Protein AF-A0A936LMQ8-F1 (afdb_monomer_lite)

Sequence (408 aa):
MDAVDGLPMVSTQAKLGRADNALFAYYTPGITTTGMDWCHSHDRDQLERKVKQHLARSKEREIAAPSANSPETLGEQVSPEFDMDRVHELLYRPFSKKYYYHDLALHEVLDRSAEFFGVDGKAMNTCILLVDGGAGRPLTVCASDMLVQQRFAGPGTTVRMVARHRIGADGRRSENITDHGLERFREHYGQRPLSSLADGVDPRVPSSIAAVRAARAQGLKRPEARPPVLAEITHPAVFHYVYAVLHDPLHPPRHTTGSFIAPHIPLRPDFEAWSDRGRKLVELHTGFEMVEPWPLEVRTEHAGLARGTGIKATVLVDKERGSVQLDRYTTVEGVPGEAWSYHLGDRSALEWVLEHWKERLNGRPYTAADGAPRYMEQLDRTIQRIKRVCRVSMETHRIRKELAMLAR

Secondary structure (DSSP, 8-state):
-----SEES--HHHHTTS---SSBS--EE-B--TT-TTSEESSHHHHHHHHHHHHHHHHHHHHHS--SS-GGGGS-PPPSS--GGGEEEEEEETTEEEEEE--GGG-SS---THHHH-TTS-----EEEEEE--TTPPPEEEEESSEEBTTTTSTT-EEEEEESEEE-TTS-EEESB-HHHHHHHHHHHTT--TT---S---TTS-SSHHHHHHHHHTT-PPPP----------HHHHHHHHHHHTT-TTSPPPP-SSSPPPPEE---S-HHHHHHHHHHHHHHHHTTTTSPPP--EEEE-HHHHHH-TT-----EEETTTTEEE-SSSEEEE---GGGGG-EETTEEHHHHHHHHHHHHHTT----TTTHHHHHHHHHHHHHHHHHHHHHHHHHHHHHHHHHHHHT-

Structure (mmCIF, N/CA/C/O backbone):
data_AF-A0A936LMQ8-F1
#
_entry.id   AF-A0A936LMQ8-F1
#
loop_
_atom_site.group_PDB
_atom_site.id
_atom_site.type_symbol
_atom_site.label_atom_id
_atom_site.label_alt_id
_atom_site.label_comp_id
_atom_site.label_asym_id
_atom_site.label_entity_id
_atom_site.label_seq_id
_atom_site.pdbx_PDB_ins_code
_atom_site.Cartn_x
_atom_site.Cartn_y
_atom_site.Cartn_z
_atom_site.occupancy
_atom_site.B_iso_or_equiv
_atom_site.auth_seq_id
_atom_site.auth_comp_id
_atom_site.auth_asym_id
_atom_site.auth_atom_id
_atom_site.pdbx_PDB_model_num
ATOM 1 N N . MET A 1 1 ? -11.061 23.557 23.731 1.00 31.94 1 MET A N 1
ATOM 2 C CA . MET A 1 1 ? -10.082 22.464 23.565 1.00 31.94 1 MET A CA 1
ATOM 3 C C . MET A 1 1 ? -10.933 21.237 23.319 1.00 31.94 1 MET A C 1
ATOM 5 O O . MET A 1 1 ? -11.347 20.590 24.270 1.00 31.94 1 MET A O 1
ATOM 9 N N . ASP A 1 2 ? -11.373 21.066 22.075 1.00 31.42 2 ASP A N 1
ATOM 10 C CA . ASP A 1 2 ? -12.401 20.077 21.745 1.00 31.42 2 ASP A CA 1
ATOM 11 C C . ASP A 1 2 ? -11.823 18.686 21.986 1.00 31.42 2 ASP A C 1
ATOM 13 O O . ASP A 1 2 ? -10.744 18.369 21.478 1.00 31.42 2 ASP A O 1
ATOM 17 N N . ALA A 1 3 ? -12.491 17.891 22.823 1.00 38.97 3 ALA A N 1
ATOM 18 C CA . ALA A 1 3 ? -12.097 16.516 23.078 1.00 38.97 3 ALA A CA 1
ATOM 19 C C . ALA A 1 3 ? -12.039 15.788 21.730 1.00 38.97 3 ALA A C 1
ATOM 21 O O . ALA A 1 3 ? -13.029 15.742 21.000 1.00 38.97 3 ALA A O 1
ATOM 22 N N . VAL A 1 4 ? -10.859 15.289 21.362 1.00 55.97 4 VAL A N 1
ATOM 23 C CA . VAL A 1 4 ? -10.699 14.506 20.137 1.00 55.97 4 VAL A CA 1
ATOM 24 C C . VAL A 1 4 ? -11.503 13.222 20.333 1.00 55.97 4 VAL A C 1
ATOM 26 O O . VAL A 1 4 ? -11.149 12.400 21.171 1.00 55.97 4 VAL A O 1
ATOM 29 N N . ASP A 1 5 ? -12.615 13.093 19.613 1.00 71.38 5 ASP A N 1
ATOM 30 C CA . ASP A 1 5 ? -13.491 11.926 19.692 1.00 71.38 5 ASP A CA 1
ATOM 31 C C . ASP A 1 5 ? -12.789 10.684 19.101 1.00 71.38 5 ASP A C 1
ATOM 33 O O . ASP A 1 5 ? -12.214 10.741 18.007 1.00 71.38 5 ASP A O 1
ATOM 37 N N . GLY A 1 6 ? -12.815 9.564 19.829 1.00 83.00 6 GLY A N 1
ATOM 38 C CA . GLY A 1 6 ? -12.235 8.278 19.419 1.00 83.00 6 GLY A CA 1
ATOM 39 C C . GLY A 1 6 ? -10.925 7.854 20.105 1.00 83.00 6 GLY A C 1
ATOM 40 O O . GLY A 1 6 ? -10.285 8.601 20.841 1.00 83.00 6 GLY A O 1
ATOM 41 N N . LEU A 1 7 ? -10.522 6.603 19.859 1.00 90.25 7 LEU A N 1
ATOM 42 C CA . LEU A 1 7 ? -9.328 5.978 20.447 1.00 90.25 7 LEU A CA 1
ATOM 43 C C . LEU A 1 7 ? -8.075 6.307 19.619 1.00 90.25 7 LEU A C 1
ATOM 45 O O . LEU A 1 7 ? -8.125 6.176 18.393 1.00 90.25 7 LEU A O 1
ATOM 49 N N . PRO A 1 8 ? -6.934 6.689 20.219 1.00 91.44 8 PRO A N 1
ATOM 50 C CA . PRO A 1 8 ? -5.723 6.948 19.449 1.00 91.44 8 PRO A CA 1
ATOM 51 C C . PRO A 1 8 ? -5.251 5.659 18.763 1.00 91.44 8 PRO A C 1
ATOM 53 O O . PRO A 1 8 ? -5.043 4.636 19.414 1.00 91.44 8 PRO A O 1
ATOM 56 N N . MET A 1 9 ? -5.070 5.693 17.438 1.00 93.25 9 MET A N 1
ATOM 57 C CA . MET A 1 9 ? -4.674 4.503 16.677 1.00 93.25 9 MET A CA 1
ATOM 58 C C . MET A 1 9 ? -3.289 4.005 17.106 1.00 93.25 9 MET A C 1
ATOM 60 O O . MET A 1 9 ? -3.103 2.828 17.391 1.00 93.25 9 MET A O 1
ATOM 64 N N . VAL A 1 10 ? -2.317 4.913 17.164 1.00 91.81 10 VAL A N 1
ATOM 65 C CA . VAL A 1 10 ? -0.937 4.661 17.597 1.00 91.81 10 VAL A CA 1
ATOM 66 C C . VAL A 1 10 ? -0.440 5.864 18.391 1.00 91.81 10 VAL A C 1
ATOM 68 O O . VAL A 1 10 ? -0.913 6.982 18.192 1.00 91.81 10 VAL A O 1
ATOM 71 N N . SER A 1 11 ? 0.549 5.674 19.261 1.00 87.81 11 SER A N 1
ATOM 72 C CA . SER A 1 11 ? 1.237 6.792 19.912 1.00 87.81 11 SER A CA 1
ATOM 73 C C . SER A 1 11 ? 2.705 6.465 20.173 1.00 87.81 11 SER A C 1
ATOM 75 O O . SER A 1 11 ? 3.077 5.305 20.351 1.00 87.81 11 SER A O 1
ATOM 77 N N . THR A 1 12 ? 3.560 7.491 20.214 1.00 86.44 12 THR A N 1
ATOM 78 C CA . THR A 1 12 ? 4.978 7.312 20.564 1.00 86.44 12 THR A CA 1
ATOM 79 C C . THR A 1 12 ? 5.137 6.760 21.981 1.00 86.44 12 THR A C 1
ATOM 81 O O . THR A 1 12 ? 6.016 5.939 22.215 1.00 86.44 12 THR A O 1
ATOM 84 N N . GLN A 1 13 ? 4.283 7.172 22.926 1.00 86.69 13 GLN A N 1
ATOM 85 C CA . GLN A 1 13 ? 4.341 6.670 24.303 1.00 86.69 13 GLN A CA 1
ATOM 86 C C . GLN A 1 13 ? 3.961 5.188 24.374 1.00 86.69 13 GLN A C 1
ATOM 88 O O . GLN A 1 13 ? 4.676 4.427 25.020 1.00 86.69 13 GLN A O 1
ATOM 93 N N . ALA A 1 14 ? 2.922 4.761 23.645 1.00 85.88 14 ALA A N 1
ATOM 94 C CA . ALA A 1 14 ? 2.545 3.351 23.562 1.00 85.88 14 ALA A CA 1
ATOM 95 C C . ALA A 1 14 ? 3.636 2.504 22.901 1.00 85.88 14 ALA A C 1
ATOM 97 O O . ALA A 1 14 ? 4.046 1.485 23.448 1.00 85.88 14 ALA A O 1
ATOM 98 N N . LYS A 1 15 ? 4.219 3.000 21.802 1.00 86.62 15 LYS A N 1
ATOM 99 C CA . LYS A 1 15 ? 5.360 2.357 21.135 1.00 86.62 15 LYS A CA 1
ATOM 100 C C . LYS A 1 15 ? 6.568 2.159 22.060 1.00 86.62 15 LYS A C 1
ATOM 102 O O . LYS A 1 15 ? 7.306 1.192 21.903 1.00 86.62 15 LYS A O 1
ATOM 107 N N . LEU A 1 16 ? 6.794 3.083 22.995 1.00 86.69 16 LEU A N 1
ATOM 108 C CA . LEU A 1 16 ? 7.880 3.016 23.978 1.00 86.69 16 LEU A CA 1
ATOM 109 C C . LEU A 1 16 ? 7.515 2.212 25.239 1.00 86.69 16 LEU A C 1
ATOM 111 O O . LEU A 1 16 ? 8.324 2.170 26.163 1.00 86.69 16 LEU A O 1
ATOM 115 N N . GLY A 1 17 ? 6.315 1.624 25.312 1.00 85.00 17 GLY A N 1
ATOM 116 C CA . GLY A 1 17 ? 5.824 0.915 26.498 1.00 85.00 17 GLY A CA 1
ATOM 117 C C . GLY A 1 17 ? 5.556 1.827 27.700 1.00 85.00 17 GLY A C 1
ATOM 118 O O . GLY A 1 17 ? 5.550 1.365 28.835 1.00 85.00 17 GLY A O 1
ATOM 119 N N . ARG A 1 18 ? 5.381 3.134 27.469 1.00 86.12 18 ARG A N 1
ATOM 120 C CA . ARG A 1 18 ? 5.156 4.158 28.508 1.00 86.12 18 ARG A CA 1
ATOM 121 C C . ARG A 1 18 ? 3.679 4.519 28.690 1.00 86.12 18 ARG A C 1
ATOM 123 O O . ARG A 1 18 ? 3.356 5.300 29.577 1.00 86.12 18 ARG A O 1
ATOM 130 N N . ALA A 1 19 ? 2.809 4.001 27.827 1.00 84.88 19 ALA A N 1
ATOM 131 C CA . ALA A 1 19 ? 1.359 4.147 27.883 1.00 84.88 19 ALA A CA 1
ATOM 132 C C . ALA A 1 19 ? 0.696 2.920 27.238 1.00 84.88 19 ALA A C 1
ATOM 134 O O . ALA A 1 19 ? 1.301 2.266 26.393 1.00 84.88 19 ALA A O 1
ATOM 135 N N . ASP A 1 20 ? -0.551 2.640 27.590 1.00 80.88 20 ASP A N 1
ATOM 136 C CA . ASP A 1 20 ? -1.352 1.514 27.086 1.00 80.88 20 ASP A CA 1
ATOM 137 C C . ASP A 1 20 ? -2.644 1.968 26.382 1.00 80.88 20 ASP A C 1
ATOM 139 O O . ASP A 1 20 ? -3.446 1.156 25.937 1.00 80.88 20 ASP A O 1
ATOM 143 N N . ASN A 1 21 ? -2.823 3.277 26.204 1.00 85.19 21 ASN A N 1
ATOM 144 C CA . ASN A 1 21 ? -4.065 3.884 25.727 1.00 85.19 21 ASN A CA 1
ATOM 145 C C . ASN A 1 21 ? -4.286 3.843 24.201 1.00 85.19 21 ASN A C 1
ATOM 147 O O . ASN A 1 21 ? -5.304 4.347 23.724 1.00 85.19 21 ASN A O 1
ATOM 151 N N . ALA A 1 22 ? -3.333 3.320 23.423 1.00 92.00 22 ALA A N 1
ATOM 152 C CA . ALA A 1 22 ? -3.418 3.258 21.963 1.00 92.00 22 ALA A CA 1
ATOM 153 C C . ALA A 1 22 ? -3.963 1.912 21.476 1.00 92.00 22 ALA A C 1
ATOM 155 O O . ALA A 1 22 ? -3.706 0.875 22.084 1.00 92.00 22 ALA A O 1
ATOM 156 N N . LEU A 1 23 ? -4.661 1.923 20.336 1.00 95.50 23 LEU A N 1
ATOM 157 C CA . LEU A 1 23 ? -5.208 0.707 19.729 1.00 95.50 23 LEU A CA 1
ATOM 158 C C . LEU A 1 23 ? -4.128 -0.283 19.309 1.00 95.50 23 LEU A C 1
ATOM 160 O O . LEU A 1 23 ? -4.319 -1.483 19.461 1.00 95.50 23 LEU A O 1
ATOM 164 N N . PHE A 1 24 ? -3.012 0.215 18.782 1.00 95.81 24 PHE A N 1
ATOM 165 C CA . PHE A 1 24 ? -1.885 -0.602 18.356 1.00 95.81 24 PHE A CA 1
ATOM 166 C C . PHE A 1 24 ? -0.654 -0.325 19.211 1.00 95.81 24 PHE A C 1
ATOM 168 O O . PHE A 1 24 ? -0.279 0.831 19.432 1.00 95.81 24 PHE A O 1
ATOM 175 N N . ALA A 1 25 ? 0.013 -1.399 19.630 1.00 93.62 25 ALA A N 1
ATOM 176 C CA . ALA A 1 25 ? 1.227 -1.343 20.434 1.00 93.62 25 ALA A CA 1
ATOM 177 C C . ALA A 1 25 ? 2.416 -0.795 19.635 1.00 93.62 25 ALA A C 1
ATOM 179 O O . ALA A 1 25 ? 3.282 -0.117 20.186 1.00 93.62 25 ALA A O 1
ATOM 180 N N . TYR A 1 26 ? 2.478 -1.093 18.333 1.00 92.44 26 TYR A N 1
ATOM 181 C CA . TYR A 1 26 ? 3.649 -0.796 17.521 1.00 92.44 26 TYR A CA 1
ATOM 182 C C . TYR A 1 26 ? 3.326 -0.312 16.107 1.00 92.44 26 TYR A C 1
ATOM 184 O O . TYR A 1 26 ? 2.340 -0.704 15.481 1.00 92.44 26 TYR A O 1
ATOM 192 N N . TYR A 1 27 ? 4.220 0.528 15.587 1.00 92.94 27 TYR A N 1
ATOM 193 C CA . TYR A 1 27 ? 4.249 0.989 14.202 1.00 92.94 27 TYR A CA 1
ATOM 194 C C . TYR A 1 27 ? 5.687 1.300 13.791 1.00 92.94 27 TYR A C 1
ATOM 196 O O . TYR A 1 27 ? 6.516 1.701 14.617 1.00 92.94 27 TYR A O 1
ATOM 204 N N . THR A 1 28 ? 5.992 1.174 12.505 1.00 90.50 28 THR A N 1
ATOM 205 C CA . THR A 1 28 ? 7.333 1.438 11.962 1.00 90.50 28 THR A CA 1
ATOM 206 C C . THR A 1 28 ? 7.240 2.162 10.622 1.00 90.50 28 THR A C 1
ATOM 208 O O . THR A 1 28 ? 6.250 1.975 9.915 1.00 90.50 28 THR A O 1
ATOM 211 N N . PRO A 1 29 ? 8.196 3.032 10.248 1.00 89.62 29 PRO A N 1
ATOM 212 C CA . PRO A 1 29 ? 8.307 3.451 8.855 1.00 89.62 29 PRO A CA 1
ATOM 213 C C . PRO A 1 29 ? 8.503 2.243 7.925 1.00 89.62 29 PRO A C 1
ATOM 215 O O . PRO A 1 29 ? 8.953 1.187 8.365 1.00 89.62 29 PRO A O 1
ATOM 218 N N . GLY A 1 30 ? 8.190 2.415 6.639 1.00 89.88 30 GLY A N 1
ATOM 219 C CA . GLY A 1 30 ? 8.614 1.458 5.613 1.00 89.88 30 GLY A CA 1
ATOM 220 C C . GLY A 1 30 ? 10.141 1.380 5.470 1.00 89.88 30 GLY A C 1
ATOM 221 O O . GLY A 1 30 ? 10.880 2.160 6.074 1.00 89.88 30 GLY A O 1
ATOM 222 N N . ILE A 1 31 ? 10.604 0.474 4.613 1.00 89.06 31 ILE A N 1
ATOM 223 C CA . ILE A 1 31 ? 12.025 0.217 4.371 1.00 89.06 31 ILE A CA 1
ATOM 224 C C . ILE A 1 31 ? 12.690 1.419 3.706 1.00 89.06 31 ILE A C 1
ATOM 226 O O . ILE A 1 31 ? 12.243 1.920 2.665 1.00 89.06 31 ILE A O 1
ATOM 230 N N . THR A 1 32 ? 13.805 1.858 4.283 1.00 86.56 32 THR A N 1
ATOM 231 C CA . THR A 1 32 ? 14.611 2.938 3.716 1.00 86.56 32 THR A CA 1
ATOM 232 C C . THR A 1 32 ? 15.538 2.374 2.650 1.00 86.56 32 THR A C 1
ATOM 234 O O . THR A 1 32 ? 16.474 1.654 2.954 1.00 86.56 32 THR A O 1
ATOM 237 N N . THR A 1 33 ? 15.311 2.753 1.394 1.00 82.38 33 THR A N 1
ATOM 238 C CA . THR A 1 33 ? 16.212 2.413 0.277 1.00 82.38 33 THR A CA 1
ATOM 239 C C . THR A 1 33 ? 16.842 3.648 -0.373 1.00 82.38 33 THR A C 1
ATOM 241 O O . THR A 1 33 ? 17.432 3.570 -1.449 1.00 82.38 33 THR A O 1
ATOM 244 N N . THR A 1 34 ? 16.664 4.830 0.225 1.00 76.06 34 THR A N 1
ATOM 245 C CA . THR A 1 34 ? 17.167 6.089 -0.347 1.00 76.06 34 THR A CA 1
ATOM 246 C C . THR A 1 34 ? 18.692 6.079 -0.323 1.00 76.06 34 THR A C 1
ATOM 248 O O . THR A 1 34 ? 19.272 5.913 0.740 1.00 76.06 34 THR A O 1
ATOM 251 N N . GLY A 1 35 ? 19.333 6.264 -1.480 1.00 79.12 35 GLY A N 1
ATOM 252 C CA . GLY A 1 35 ? 20.793 6.159 -1.602 1.00 79.12 35 GLY A CA 1
ATOM 253 C C . GLY A 1 35 ? 21.311 4.718 -1.678 1.00 79.12 35 GLY A C 1
ATOM 254 O O . GLY A 1 35 ? 22.510 4.510 -1.829 1.00 79.12 35 GLY A O 1
ATOM 255 N N . MET A 1 36 ? 20.419 3.722 -1.649 1.00 84.50 36 MET A N 1
ATOM 256 C CA . MET A 1 36 ? 20.752 2.296 -1.663 1.00 84.50 36 MET A CA 1
ATOM 257 C C . MET A 1 36 ? 20.331 1.623 -2.977 1.00 84.50 36 MET A C 1
ATOM 259 O O . MET A 1 36 ? 19.790 0.521 -2.979 1.00 84.50 36 MET A O 1
ATOM 263 N N . ASP A 1 37 ? 20.601 2.252 -4.125 1.00 86.69 37 ASP A N 1
ATOM 264 C CA . ASP A 1 37 ? 20.197 1.738 -5.450 1.00 86.69 37 ASP A CA 1
ATOM 265 C C . ASP A 1 37 ? 20.748 0.339 -5.785 1.00 86.69 37 ASP A C 1
ATOM 267 O O . ASP A 1 37 ? 20.304 -0.300 -6.749 1.00 86.69 37 ASP A O 1
ATOM 271 N N . TRP A 1 38 ? 21.731 -0.132 -5.015 1.00 90.19 38 TRP A N 1
ATOM 272 C CA . TRP A 1 38 ? 22.319 -1.459 -5.126 1.00 90.19 38 TRP A CA 1
ATOM 273 C C . TRP A 1 38 ? 21.379 -2.574 -4.636 1.00 90.19 38 TRP A C 1
ATOM 275 O O . TRP A 1 38 ? 21.422 -3.667 -5.194 1.00 90.19 38 TRP A O 1
ATOM 285 N N . CYS A 1 39 ? 20.506 -2.301 -3.656 1.00 90.62 39 CYS A N 1
ATOM 286 C CA . CYS A 1 39 ? 19.695 -3.323 -2.981 1.00 90.62 39 CYS A CA 1
ATOM 287 C C . CYS A 1 39 ? 18.333 -3.575 -3.638 1.00 90.62 39 CYS A C 1
ATOM 289 O O . CYS A 1 39 ? 17.575 -4.409 -3.154 1.00 90.62 39 CYS A O 1
ATOM 291 N N . HIS A 1 40 ? 17.988 -2.884 -4.733 1.00 92.25 40 HIS A N 1
ATOM 292 C CA . HIS A 1 40 ? 16.726 -3.124 -5.436 1.00 92.25 40 HIS A CA 1
ATOM 293 C C . HIS A 1 40 ? 16.804 -3.001 -6.962 1.00 92.25 40 HIS A C 1
ATOM 295 O O . HIS A 1 40 ? 17.588 -2.236 -7.544 1.00 92.25 40 HIS A O 1
ATOM 301 N N . SER A 1 41 ? 15.920 -3.728 -7.644 1.00 92.00 41 SER A N 1
ATOM 302 C CA . SER A 1 41 ? 15.851 -3.779 -9.104 1.00 92.00 41 SER A CA 1
ATOM 303 C C . SER A 1 41 ? 14.476 -4.213 -9.609 1.00 92.00 41 SER A C 1
ATOM 305 O O . SER A 1 41 ? 13.714 -4.869 -8.914 1.00 92.00 41 SER A O 1
ATOM 307 N N . HIS A 1 42 ? 14.163 -3.900 -10.862 1.00 87.75 42 HIS A N 1
ATOM 308 C CA .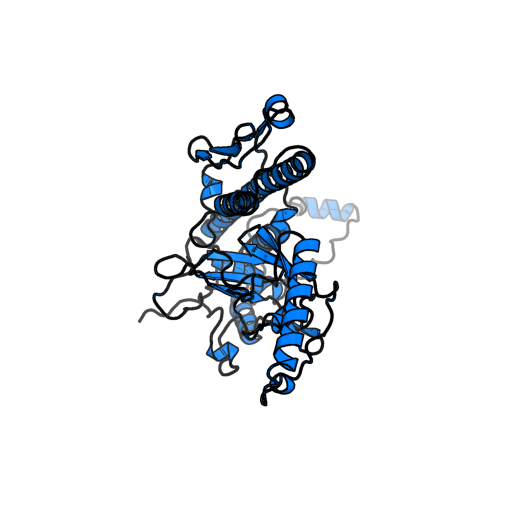 HIS A 1 42 ? 13.011 -4.475 -11.564 1.00 87.75 42 HIS A CA 1
ATOM 309 C C . HIS A 1 42 ? 13.255 -5.895 -12.096 1.00 87.75 42 HIS A C 1
ATOM 311 O O . HIS A 1 42 ? 12.332 -6.523 -12.611 1.00 87.75 42 HIS A O 1
ATOM 317 N N . ASP A 1 43 ? 14.501 -6.350 -12.031 1.00 87.88 43 ASP A N 1
ATOM 318 C CA . ASP A 1 43 ? 15.035 -7.531 -12.697 1.00 87.88 43 ASP A CA 1
ATOM 319 C C . ASP A 1 43 ? 15.973 -8.255 -11.720 1.00 87.88 43 ASP A C 1
ATOM 321 O O . ASP A 1 43 ? 16.841 -7.601 -11.125 1.00 87.88 43 ASP A O 1
ATOM 325 N N . ARG A 1 44 ? 15.743 -9.558 -11.495 1.00 91.00 44 ARG A N 1
ATOM 326 C CA . ARG A 1 44 ? 16.455 -10.345 -10.470 1.00 91.00 44 ARG A CA 1
ATOM 327 C C . ARG A 1 44 ? 17.946 -10.436 -10.776 1.00 91.00 44 ARG A C 1
ATOM 329 O O . ARG A 1 44 ? 18.751 -10.137 -9.903 1.00 91.00 44 ARG A O 1
ATOM 336 N N . ASP A 1 45 ? 18.309 -10.711 -12.022 1.00 90.81 45 ASP A N 1
ATOM 337 C CA . ASP A 1 45 ? 19.709 -10.840 -12.437 1.00 90.81 45 ASP A CA 1
ATOM 338 C C . ASP A 1 45 ? 20.451 -9.504 -12.294 1.00 90.81 45 ASP A C 1
ATOM 340 O O . ASP A 1 45 ? 21.626 -9.437 -11.923 1.00 90.81 45 ASP A O 1
ATOM 344 N N . GLN A 1 46 ? 19.768 -8.388 -12.569 1.00 91.00 46 GLN A N 1
ATOM 345 C CA . GLN A 1 46 ? 20.316 -7.066 -12.284 1.00 91.00 46 GLN A CA 1
ATOM 346 C C . GLN A 1 46 ? 20.483 -6.806 -10.784 1.00 91.00 46 GLN A C 1
ATOM 348 O O . GLN A 1 46 ? 21.481 -6.184 -10.415 1.00 91.00 46 GLN A O 1
ATOM 353 N N . LEU A 1 47 ? 19.544 -7.240 -9.937 1.00 94.06 47 LEU A N 1
ATOM 354 C CA . LEU A 1 47 ? 19.692 -7.134 -8.483 1.00 94.06 47 LEU A CA 1
ATOM 355 C C . LEU A 1 47 ? 20.916 -7.920 -8.012 1.00 94.06 47 LEU A C 1
ATOM 357 O O . LEU A 1 47 ? 21.778 -7.351 -7.353 1.00 94.06 47 LEU A O 1
ATOM 361 N N . GLU A 1 48 ? 21.029 -9.184 -8.413 1.00 94.62 48 GLU A N 1
ATOM 362 C CA . GLU A 1 48 ? 22.148 -10.051 -8.052 1.00 94.62 48 GLU A CA 1
ATOM 363 C C . GLU A 1 48 ? 23.492 -9.418 -8.421 1.00 94.62 48 GLU A C 1
ATOM 365 O O . GLU A 1 48 ? 24.380 -9.295 -7.577 1.00 94.62 48 GLU A O 1
ATOM 370 N N . ARG A 1 49 ? 23.638 -8.928 -9.661 1.00 94.00 49 ARG A N 1
ATOM 371 C CA . ARG A 1 49 ? 24.868 -8.245 -10.089 1.00 94.00 49 ARG A CA 1
ATOM 372 C C . ARG A 1 49 ? 25.176 -7.018 -9.238 1.00 94.00 49 ARG A C 1
ATOM 374 O O . ARG A 1 49 ? 26.334 -6.809 -8.887 1.00 94.00 49 ARG A O 1
ATOM 381 N N . LYS A 1 50 ? 24.168 -6.199 -8.919 1.00 93.69 50 LYS A N 1
ATOM 382 C CA . LYS A 1 50 ? 24.345 -5.001 -8.086 1.00 93.69 50 LYS A CA 1
ATOM 383 C C . LYS A 1 50 ? 24.788 -5.358 -6.667 1.00 93.69 50 LYS A C 1
ATOM 385 O O . LYS A 1 50 ? 25.714 -4.732 -6.159 1.00 93.69 50 LYS A O 1
ATOM 390 N N . VAL A 1 51 ? 24.163 -6.363 -6.055 1.00 92.75 51 VAL A N 1
ATOM 391 C CA . VAL A 1 51 ? 24.486 -6.810 -4.694 1.00 92.75 51 VAL A CA 1
ATOM 392 C C . VAL A 1 51 ? 25.882 -7.424 -4.653 1.00 92.75 51 VAL A C 1
ATOM 394 O O . VAL A 1 51 ? 26.696 -7.002 -3.841 1.00 92.75 51 VAL A O 1
ATOM 397 N N . LYS A 1 52 ? 26.222 -8.323 -5.587 1.00 92.25 52 LYS A N 1
ATOM 398 C CA . LYS A 1 52 ? 27.576 -8.894 -5.697 1.00 92.25 52 LYS A CA 1
ATOM 399 C C . LYS A 1 52 ? 28.649 -7.812 -5.856 1.00 92.25 52 LYS A C 1
ATOM 401 O O . LYS A 1 52 ? 29.686 -7.873 -5.203 1.00 92.25 52 LYS A O 1
ATOM 406 N N . GLN A 1 53 ? 28.392 -6.789 -6.676 1.00 90.94 53 GLN A N 1
ATOM 407 C CA . GLN A 1 53 ? 29.295 -5.640 -6.818 1.00 90.94 53 GLN A CA 1
ATOM 408 C C . GLN A 1 53 ? 29.412 -4.816 -5.530 1.00 90.94 53 GLN A C 1
ATOM 410 O O . GLN A 1 53 ? 30.499 -4.331 -5.220 1.00 90.94 53 GLN A O 1
ATOM 415 N N . HIS A 1 54 ? 28.315 -4.637 -4.793 1.00 89.38 54 HIS A N 1
ATOM 416 C CA . HIS A 1 54 ? 28.323 -3.935 -3.513 1.00 89.38 54 HIS A CA 1
ATOM 417 C C . HIS A 1 54 ? 29.137 -4.703 -2.461 1.00 89.38 54 HIS A C 1
ATOM 419 O O . HIS A 1 54 ? 30.054 -4.126 -1.885 1.00 89.38 54 HIS A O 1
ATOM 425 N N . LEU A 1 55 ? 28.886 -6.007 -2.295 1.00 87.06 55 LEU A N 1
ATOM 426 C CA . LEU A 1 55 ? 29.616 -6.882 -1.369 1.00 87.06 55 LEU A CA 1
ATOM 427 C C . LEU A 1 55 ? 31.125 -6.904 -1.661 1.00 87.06 55 LEU A C 1
ATOM 429 O O . LEU A 1 55 ? 31.934 -6.742 -0.748 1.00 87.06 55 LEU A O 1
ATOM 433 N N . ALA A 1 56 ? 31.515 -7.019 -2.937 1.00 85.44 56 ALA A N 1
ATOM 434 C CA . ALA A 1 56 ? 32.922 -6.983 -3.340 1.00 85.44 56 ALA A CA 1
ATOM 435 C C . ALA A 1 56 ? 33.605 -5.656 -2.955 1.00 85.44 56 ALA A C 1
ATOM 437 O O . ALA A 1 56 ? 34.684 -5.664 -2.367 1.00 85.44 56 ALA A O 1
ATOM 438 N N . ARG A 1 57 ? 32.945 -4.516 -3.209 1.00 82.81 57 ARG A N 1
ATOM 439 C CA . ARG A 1 57 ? 33.459 -3.183 -2.840 1.00 82.81 57 ARG A CA 1
ATOM 440 C C . ARG A 1 57 ? 33.542 -2.980 -1.328 1.00 82.81 57 ARG A C 1
ATOM 442 O O . ARG A 1 57 ? 34.461 -2.311 -0.862 1.00 82.81 57 ARG A O 1
ATOM 449 N N . SER A 1 58 ? 32.590 -3.514 -0.565 1.00 76.88 58 SER A N 1
ATOM 450 C CA . SER A 1 58 ? 32.611 -3.443 0.901 1.00 76.88 58 SER A CA 1
ATOM 451 C C . SER A 1 58 ? 33.807 -4.207 1.469 1.00 76.88 58 SER A C 1
ATOM 453 O O . SER A 1 58 ? 34.532 -3.659 2.296 1.00 76.88 58 SER A O 1
ATOM 455 N N . LYS A 1 59 ? 34.094 -5.400 0.931 1.00 73.81 59 LYS A N 1
ATOM 456 C CA . LYS A 1 59 ? 35.282 -6.188 1.287 1.00 73.81 59 LYS A CA 1
ATOM 457 C C . LYS A 1 59 ? 36.590 -5.461 0.955 1.00 73.81 59 LYS A C 1
ATOM 459 O O . LYS A 1 59 ? 37.504 -5.433 1.772 1.00 73.81 59 LYS A O 1
ATOM 464 N N . GLU A 1 60 ? 36.685 -4.832 -0.218 1.00 70.94 60 GLU A N 1
ATOM 465 C CA . GLU A 1 60 ? 37.857 -4.025 -0.600 1.00 70.94 60 GLU A CA 1
ATOM 466 C C . GLU A 1 60 ? 38.083 -2.834 0.347 1.00 70.94 60 GLU A C 1
ATOM 468 O O . GLU A 1 60 ? 39.222 -2.551 0.719 1.00 70.94 60 GLU A O 1
ATOM 473 N N . ARG A 1 61 ? 37.010 -2.148 0.768 1.00 70.00 61 ARG A N 1
ATOM 474 C CA . ARG A 1 61 ? 37.087 -1.027 1.722 1.00 70.00 61 ARG A CA 1
ATOM 475 C C . ARG A 1 61 ? 37.556 -1.469 3.103 1.00 70.00 61 ARG A C 1
ATOM 477 O O . ARG A 1 61 ? 38.392 -0.788 3.686 1.00 70.00 61 ARG A O 1
ATOM 484 N N . GLU A 1 62 ? 37.041 -2.588 3.601 1.00 67.25 62 GLU A N 1
ATOM 485 C CA . GLU A 1 62 ? 37.441 -3.154 4.893 1.00 67.25 62 GLU A CA 1
ATOM 486 C C . GLU A 1 62 ? 38.928 -3.542 4.907 1.00 67.25 62 GLU A C 1
ATOM 488 O O . GLU A 1 62 ? 39.627 -3.266 5.878 1.00 67.25 62 GLU A O 1
ATOM 493 N N . ILE A 1 63 ? 39.439 -4.090 3.797 1.00 62.62 63 ILE A N 1
ATOM 494 C CA . ILE A 1 63 ? 40.868 -4.397 3.629 1.00 62.62 63 ILE A CA 1
ATOM 495 C C . ILE A 1 63 ? 41.716 -3.116 3.564 1.00 62.62 63 ILE A C 1
ATOM 497 O O . ILE A 1 63 ? 42.793 -3.058 4.155 1.00 62.62 63 ILE A O 1
ATOM 501 N N . ALA A 1 64 ? 41.262 -2.093 2.832 1.00 62.50 64 ALA A N 1
ATOM 502 C CA . ALA A 1 64 ? 42.025 -0.865 2.603 1.00 62.50 64 ALA A CA 1
ATOM 503 C C . ALA A 1 64 ? 42.060 0.082 3.816 1.00 62.50 64 ALA A C 1
ATOM 505 O O . ALA A 1 64 ? 43.024 0.828 3.987 1.00 62.50 64 ALA A O 1
ATOM 506 N N . ALA A 1 65 ? 41.013 0.075 4.640 1.00 59.84 65 ALA A N 1
ATOM 507 C CA . ALA A 1 65 ? 40.897 0.893 5.840 1.00 59.84 65 ALA A CA 1
ATOM 508 C C . ALA A 1 65 ? 40.121 0.118 6.921 1.00 59.84 65 ALA A C 1
ATOM 510 O O . ALA A 1 65 ? 38.924 0.363 7.106 1.00 59.84 65 ALA A O 1
ATOM 511 N N . PRO A 1 66 ? 40.777 -0.815 7.636 1.00 57.91 66 PRO A N 1
ATOM 512 C CA . PRO A 1 66 ? 40.145 -1.535 8.732 1.00 57.91 66 PRO A CA 1
ATOM 513 C C . PRO A 1 66 ? 39.712 -0.530 9.805 1.00 57.91 66 PRO A C 1
ATOM 515 O O . PRO A 1 66 ? 40.532 0.132 10.443 1.00 57.91 66 PRO A O 1
ATOM 518 N N . SER A 1 67 ? 38.400 -0.359 9.960 1.00 51.41 67 SER A N 1
ATOM 519 C CA . SER A 1 67 ? 37.819 0.503 10.988 1.00 51.41 67 SER A CA 1
ATOM 520 C C . SER A 1 67 ? 38.023 -0.138 12.361 1.00 51.41 67 SER A C 1
ATOM 522 O O . SER A 1 67 ? 37.693 -1.305 12.542 1.00 51.41 67 SER A O 1
ATOM 524 N N . ALA A 1 68 ? 38.489 0.634 13.350 1.00 47.44 68 ALA A N 1
ATOM 525 C CA . ALA A 1 68 ? 38.485 0.219 14.761 1.00 47.44 68 ALA A CA 1
ATOM 526 C C . ALA A 1 68 ? 37.057 0.050 15.331 1.00 47.44 68 ALA A C 1
ATOM 528 O O . ALA A 1 68 ? 36.883 -0.540 16.391 1.00 47.44 68 ALA A O 1
ATOM 529 N N . ASN A 1 69 ? 36.047 0.549 14.607 1.00 45.91 69 ASN A N 1
ATOM 530 C CA . ASN A 1 69 ? 34.630 0.247 14.789 1.00 45.91 69 ASN A CA 1
ATOM 531 C C . ASN A 1 69 ? 34.176 -0.681 13.655 1.00 45.91 69 ASN A C 1
ATOM 533 O O . ASN A 1 69 ? 33.427 -0.269 12.763 1.00 45.91 69 ASN A O 1
ATOM 537 N N . SER A 1 70 ? 34.700 -1.902 13.627 1.00 43.31 70 SER A N 1
ATOM 538 C CA . SER A 1 70 ? 34.179 -2.982 12.791 1.00 43.31 70 SER A CA 1
ATOM 539 C C . SER A 1 70 ? 32.710 -3.279 13.168 1.00 43.31 70 SER A C 1
ATOM 541 O O . SER A 1 70 ? 32.278 -2.960 14.283 1.00 43.31 70 SER A O 1
ATOM 543 N N . PRO A 1 71 ? 31.908 -3.892 12.274 1.00 44.72 71 PRO A N 1
ATOM 544 C CA . PRO A 1 71 ? 30.480 -4.177 12.488 1.00 44.72 71 PRO A CA 1
ATOM 545 C C . PRO A 1 71 ? 30.152 -5.122 13.660 1.00 44.72 71 PRO A C 1
ATOM 547 O O . PRO A 1 71 ? 29.003 -5.520 13.821 1.00 44.72 71 PRO A O 1
ATOM 550 N N . GLU A 1 72 ? 31.120 -5.462 14.517 1.00 39.06 72 GLU A N 1
ATOM 551 C CA . GLU A 1 72 ? 30.884 -6.164 15.784 1.00 39.06 72 GLU A CA 1
ATOM 552 C C . GLU A 1 72 ? 29.899 -5.411 16.697 1.00 39.06 72 GLU A C 1
ATOM 554 O O . GLU A 1 72 ? 29.234 -6.024 17.528 1.00 39.06 72 GLU A O 1
ATOM 559 N N . THR A 1 73 ? 29.724 -4.098 16.507 1.00 40.47 73 THR A N 1
ATOM 560 C CA . THR A 1 73 ? 28.768 -3.281 17.277 1.00 40.47 73 THR A CA 1
ATOM 561 C C . THR A 1 73 ? 27.288 -3.489 16.913 1.00 40.47 73 THR A C 1
ATOM 563 O O . THR A 1 73 ? 26.430 -2.962 17.620 1.00 40.47 73 THR A O 1
ATOM 566 N N . LEU A 1 74 ? 26.961 -4.283 15.881 1.00 39.97 74 LEU A N 1
ATOM 567 C CA . LEU A 1 74 ? 25.574 -4.622 15.507 1.00 39.97 74 LEU A CA 1
ATOM 568 C C . LEU A 1 74 ? 25.207 -6.106 15.686 1.00 39.97 74 LEU A C 1
ATOM 570 O O . LEU A 1 74 ? 24.064 -6.474 15.437 1.00 39.97 74 LEU A O 1
ATOM 574 N N . GLY A 1 75 ? 26.122 -6.955 16.166 1.00 40.34 75 GLY A N 1
ATOM 575 C CA . GLY A 1 75 ? 25.816 -8.342 16.551 1.00 40.34 75 GLY A CA 1
ATOM 576 C C . GLY A 1 75 ? 25.473 -9.317 15.412 1.00 40.34 75 GLY A C 1
ATOM 577 O O . GLY A 1 75 ? 25.338 -10.508 15.677 1.00 40.34 75 GLY A O 1
ATOM 578 N N . GLU A 1 76 ? 25.390 -8.863 14.160 1.00 49.28 76 GLU A N 1
ATOM 579 C CA . GLU A 1 76 ? 25.169 -9.710 12.983 1.00 49.28 76 GLU A CA 1
ATOM 580 C C . GLU A 1 76 ? 26.343 -9.572 12.005 1.00 49.28 76 GLU A C 1
ATOM 582 O O . GLU A 1 76 ? 26.659 -8.482 11.529 1.00 49.28 76 GLU A O 1
ATOM 587 N N . GLN A 1 77 ? 27.015 -10.688 11.706 1.00 53.56 77 GLN A N 1
ATOM 588 C CA . GLN A 1 77 ? 28.035 -10.729 10.661 1.00 53.56 77 GLN A CA 1
ATOM 589 C C . GLN A 1 77 ? 27.369 -10.536 9.295 1.00 53.56 77 GLN A C 1
ATOM 591 O O . GLN A 1 77 ? 26.456 -11.279 8.928 1.00 53.56 77 GLN A O 1
ATOM 596 N N . VAL A 1 78 ? 27.852 -9.561 8.523 1.00 60.69 78 VAL A N 1
ATOM 597 C CA . VAL A 1 78 ? 27.472 -9.408 7.115 1.00 60.69 78 VAL A CA 1
ATOM 598 C C . VAL A 1 78 ? 27.852 -10.689 6.375 1.00 60.69 78 VAL A C 1
ATOM 600 O O . VAL A 1 78 ? 29.012 -11.105 6.409 1.00 60.69 78 VAL A O 1
ATOM 603 N N . SER A 1 79 ? 26.886 -11.314 5.695 1.00 63.16 79 SER A N 1
ATOM 604 C CA . SER A 1 79 ? 27.189 -12.464 4.840 1.00 63.16 79 SER A CA 1
ATOM 605 C C . SER A 1 79 ? 28.146 -12.015 3.731 1.00 63.16 79 SER A C 1
ATOM 607 O O . SER A 1 79 ? 27.829 -11.068 3.006 1.00 63.16 79 SER A O 1
ATOM 609 N N . PRO A 1 80 ? 29.303 -12.676 3.553 1.00 67.94 80 PRO A N 1
ATOM 610 C CA . PRO A 1 80 ? 30.275 -12.275 2.540 1.00 67.94 80 PRO A CA 1
ATOM 611 C C . PRO A 1 80 ? 29.802 -12.589 1.114 1.00 67.94 80 PRO A C 1
ATOM 613 O O . PRO A 1 80 ? 30.406 -12.122 0.147 1.00 67.94 80 PRO A O 1
ATOM 616 N N . GLU A 1 81 ? 28.736 -13.380 0.973 1.00 83.62 81 GLU A N 1
ATOM 617 C CA . GLU A 1 81 ? 28.231 -13.878 -0.299 1.00 83.62 81 GLU A CA 1
ATOM 618 C C . GLU A 1 81 ? 26.755 -13.536 -0.501 1.00 83.62 81 GLU A C 1
ATOM 620 O O . GLU A 1 81 ? 25.969 -13.423 0.444 1.00 83.62 81 GLU A O 1
ATOM 625 N N . PHE A 1 82 ? 26.405 -13.365 -1.775 1.00 89.00 82 PHE A N 1
ATOM 626 C CA . PHE A 1 82 ? 25.037 -13.144 -2.215 1.00 89.00 82 PHE A CA 1
ATOM 627 C C . PHE A 1 82 ? 24.195 -14.401 -1.996 1.00 89.00 82 PHE A C 1
ATOM 629 O O . PHE A 1 82 ? 24.559 -15.478 -2.467 1.00 89.00 82 PHE A O 1
ATOM 636 N N . ASP A 1 83 ? 23.041 -14.220 -1.365 1.00 90.25 83 ASP A N 1
ATOM 637 C CA . ASP A 1 83 ? 22.102 -15.287 -1.051 1.00 90.25 83 ASP A CA 1
ATOM 638 C C . ASP A 1 83 ? 20.748 -15.040 -1.732 1.00 90.25 83 ASP A C 1
ATOM 640 O O . ASP A 1 83 ? 20.065 -14.046 -1.474 1.00 90.25 83 ASP A O 1
ATOM 644 N N . MET A 1 84 ? 20.341 -15.961 -2.607 1.00 90.94 84 MET A N 1
ATOM 645 C CA . MET A 1 84 ? 19.050 -15.877 -3.295 1.00 90.94 84 MET A CA 1
ATOM 646 C C . MET A 1 84 ? 17.861 -15.931 -2.332 1.00 90.94 84 MET A C 1
ATOM 648 O O . MET A 1 84 ? 16.814 -15.360 -2.646 1.00 90.94 84 MET A O 1
ATOM 652 N N . ASP A 1 85 ? 18.013 -16.552 -1.161 1.00 90.44 85 ASP A N 1
ATOM 653 C CA . ASP A 1 85 ? 16.950 -16.656 -0.161 1.00 90.44 85 ASP A CA 1
ATOM 654 C C . ASP A 1 85 ? 16.664 -15.331 0.553 1.00 90.44 85 ASP A C 1
ATOM 656 O O . ASP A 1 85 ? 15.637 -15.226 1.229 1.00 90.44 85 ASP A O 1
ATOM 660 N N . ARG A 1 86 ? 17.532 -14.327 0.369 1.00 90.38 86 ARG A N 1
ATOM 661 C CA . ARG A 1 86 ? 17.365 -12.938 0.827 1.00 90.38 86 ARG A CA 1
ATOM 662 C C . ARG A 1 86 ? 16.749 -12.034 -0.241 1.00 90.38 86 ARG A C 1
ATOM 664 O O . ARG A 1 86 ? 16.706 -10.817 -0.073 1.00 90.38 86 ARG A O 1
ATOM 671 N N . VAL A 1 87 ? 16.300 -12.576 -1.376 1.00 93.19 87 VAL A N 1
ATOM 672 C CA . VAL A 1 87 ? 15.630 -11.796 -2.426 1.00 93.19 87 VAL A CA 1
ATOM 673 C C . VAL A 1 87 ? 14.116 -11.823 -2.218 1.00 93.19 87 VAL A C 1
ATOM 675 O O . VAL A 1 87 ? 13.462 -12.843 -2.423 1.00 93.19 87 VAL A O 1
ATOM 678 N N . HIS A 1 88 ? 13.544 -10.663 -1.897 1.00 91.69 88 HIS A N 1
ATOM 679 C CA . HIS A 1 88 ? 12.114 -10.476 -1.641 1.00 91.69 88 HIS A CA 1
ATOM 680 C C . HIS A 1 88 ? 11.474 -9.556 -2.677 1.00 91.69 88 HIS A C 1
ATOM 682 O O . HIS A 1 88 ? 12.143 -8.796 -3.385 1.00 91.69 88 HIS A O 1
ATOM 688 N N . GLU A 1 89 ? 10.146 -9.594 -2.744 1.00 92.44 89 GLU A N 1
ATOM 689 C CA . GLU A 1 89 ? 9.381 -8.531 -3.382 1.00 92.44 89 GLU A CA 1
ATOM 690 C C . GLU A 1 89 ? 9.176 -7.378 -2.396 1.00 92.44 89 GLU A C 1
ATOM 692 O O . GLU A 1 89 ? 8.737 -7.566 -1.263 1.00 92.44 89 GLU A O 1
ATOM 697 N N . LEU A 1 90 ? 9.476 -6.169 -2.856 1.00 93.12 90 LEU A N 1
ATOM 698 C CA . LEU A 1 90 ? 9.236 -4.921 -2.149 1.00 93.12 90 LEU A CA 1
ATOM 699 C C . LEU A 1 90 ? 8.185 -4.128 -2.916 1.00 93.12 90 LEU A C 1
ATOM 701 O O . LEU A 1 90 ? 8.359 -3.834 -4.107 1.00 93.12 90 LEU A O 1
ATOM 705 N N . LEU A 1 91 ? 7.126 -3.711 -2.227 1.00 94.31 91 LEU A N 1
ATOM 706 C CA . LEU A 1 91 ? 6.176 -2.749 -2.760 1.00 94.31 91 LEU A CA 1
ATOM 707 C C . LEU A 1 91 ? 6.838 -1.362 -2.785 1.00 94.31 91 LEU A C 1
ATOM 709 O O . LEU A 1 91 ? 6.846 -0.614 -1.805 1.00 94.31 91 LEU A O 1
ATOM 713 N N . TYR A 1 92 ? 7.466 -1.051 -3.918 1.00 93.75 92 TYR A N 1
ATOM 714 C CA . TYR A 1 92 ? 8.343 0.108 -4.078 1.00 93.75 92 TYR A CA 1
ATOM 715 C C . TYR A 1 92 ? 7.570 1.417 -4.297 1.00 93.75 92 TYR A C 1
ATOM 717 O O . TYR A 1 92 ? 7.959 2.477 -3.801 1.00 93.75 92 TYR A O 1
ATOM 725 N N . ARG A 1 93 ? 6.466 1.334 -5.044 1.00 93.75 93 ARG A N 1
ATOM 726 C CA . ARG A 1 93 ? 5.462 2.388 -5.268 1.00 93.75 93 ARG A CA 1
ATOM 727 C C . ARG A 1 93 ? 4.068 1.748 -5.255 1.00 93.75 93 ARG A C 1
ATOM 729 O O . ARG A 1 93 ? 3.992 0.518 -5.368 1.00 93.75 93 ARG A O 1
ATOM 736 N N . PRO A 1 94 ? 2.969 2.520 -5.163 1.00 95.75 94 PRO A N 1
ATOM 737 C CA . PRO A 1 94 ? 1.629 1.971 -5.313 1.00 95.75 94 PRO A CA 1
ATOM 738 C C . PRO A 1 94 ? 1.515 1.054 -6.525 1.00 95.75 94 PRO A C 1
ATOM 740 O O . PRO A 1 94 ? 1.890 1.416 -7.644 1.00 95.75 94 PRO A O 1
ATOM 743 N N . PHE A 1 95 ? 1.045 -0.166 -6.262 1.00 94.62 95 PHE A N 1
ATOM 744 C CA . PHE A 1 95 ? 0.806 -1.206 -7.265 1.00 94.62 95 PHE A CA 1
ATOM 745 C C . PHE A 1 95 ? 2.043 -1.590 -8.095 1.00 94.62 95 PHE A C 1
ATOM 747 O O . PHE A 1 95 ? 1.921 -2.147 -9.183 1.00 94.62 95 PHE A O 1
ATOM 754 N N . SER A 1 96 ? 3.247 -1.289 -7.599 1.00 92.06 96 SER A N 1
ATOM 755 C CA . SER A 1 96 ? 4.493 -1.411 -8.353 1.00 92.06 96 SER A CA 1
ATOM 756 C C . SER A 1 96 ? 5.601 -2.008 -7.497 1.00 92.06 96 SER A C 1
ATOM 758 O O . SER A 1 96 ? 6.146 -1.370 -6.593 1.00 92.06 96 SER A O 1
ATOM 760 N N . LYS A 1 97 ? 5.960 -3.248 -7.826 1.00 92.88 97 LYS A N 1
ATOM 761 C CA . LYS A 1 97 ? 6.962 -4.034 -7.109 1.00 92.88 97 LYS A CA 1
ATOM 762 C C . LYS A 1 97 ? 8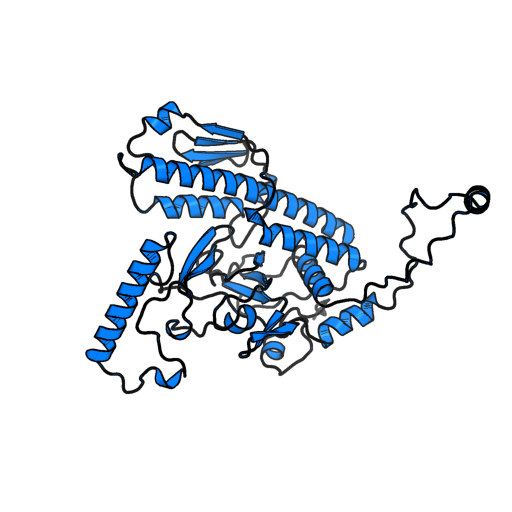.366 -3.881 -7.706 1.00 92.88 97 LYS A C 1
ATOM 764 O O . LYS A 1 97 ? 8.533 -3.669 -8.915 1.00 92.88 97 LYS A O 1
ATOM 769 N N . LYS A 1 98 ? 9.376 -4.023 -6.851 1.00 92.50 98 LYS A N 1
ATOM 770 C CA . LYS A 1 98 ? 10.777 -4.283 -7.214 1.00 92.50 98 LYS A CA 1
ATOM 771 C C . LYS A 1 98 ? 11.249 -5.525 -6.457 1.00 92.50 98 LYS A C 1
ATOM 773 O O . LYS A 1 98 ? 10.735 -5.825 -5.386 1.00 92.50 98 LYS A O 1
ATOM 778 N N . TYR A 1 99 ? 12.235 -6.218 -7.008 1.00 94.25 99 TYR A N 1
ATOM 779 C CA . TYR A 1 99 ? 13.049 -7.141 -6.232 1.00 94.25 99 TYR A CA 1
ATOM 780 C C . TYR A 1 99 ? 13.942 -6.345 -5.296 1.00 94.25 99 TYR A C 1
ATOM 782 O O . TYR A 1 99 ? 14.468 -5.298 -5.688 1.00 94.25 99 TYR A O 1
ATOM 790 N N . TYR A 1 100 ? 14.104 -6.853 -4.088 1.00 93.44 100 TYR A N 1
ATOM 791 C CA . TYR A 1 100 ? 14.832 -6.224 -3.005 1.00 93.44 100 TYR A CA 1
ATOM 792 C C . TYR A 1 100 ? 15.674 -7.270 -2.280 1.00 93.44 100 TYR A C 1
ATOM 794 O O . TYR A 1 100 ? 15.206 -8.381 -2.047 1.00 93.44 100 TYR A O 1
ATOM 802 N N . TYR A 1 101 ? 16.919 -6.923 -1.972 1.00 92.31 101 TYR A N 1
ATOM 803 C CA . TYR A 1 101 ? 17.821 -7.769 -1.203 1.00 92.31 101 TYR A CA 1
ATOM 804 C C . TYR A 1 101 ? 17.702 -7.405 0.278 1.00 92.31 101 TYR A C 1
ATOM 806 O O . TYR A 1 101 ? 18.166 -6.343 0.694 1.00 92.31 101 TYR A O 1
ATOM 814 N N . HIS A 1 102 ? 17.031 -8.262 1.045 1.00 87.94 102 HIS A N 1
ATOM 815 C CA . HIS A 1 102 ? 16.748 -8.068 2.463 1.00 87.94 102 HIS A CA 1
ATOM 816 C C . HIS A 1 102 ? 17.908 -8.585 3.305 1.00 87.94 102 HIS A C 1
ATOM 818 O O . HIS A 1 102 ? 18.023 -9.774 3.596 1.00 87.94 102 HIS A O 1
ATOM 824 N N . ASP A 1 103 ? 18.784 -7.667 3.689 1.00 81.50 103 ASP A N 1
ATOM 825 C CA . ASP A 1 103 ? 19.898 -7.953 4.582 1.00 81.50 103 ASP A CA 1
ATOM 826 C C . ASP A 1 103 ? 20.008 -6.838 5.619 1.00 81.50 103 ASP A C 1
ATOM 828 O O . ASP A 1 103 ? 20.518 -5.755 5.331 1.00 81.50 103 ASP A O 1
ATOM 832 N N . LEU A 1 104 ? 19.461 -7.077 6.815 1.00 71.44 104 LEU A N 1
ATOM 833 C CA . LEU A 1 104 ? 19.406 -6.084 7.892 1.00 71.44 104 LEU A CA 1
ATOM 834 C C . LEU A 1 104 ? 20.798 -5.552 8.260 1.00 71.44 104 LEU A C 1
ATOM 836 O O . LEU A 1 104 ? 20.920 -4.362 8.543 1.00 71.44 104 LEU A O 1
ATOM 840 N N . ALA A 1 105 ? 21.839 -6.381 8.151 1.00 69.94 105 ALA A N 1
ATOM 841 C CA . ALA A 1 105 ? 23.218 -5.994 8.436 1.00 69.94 105 ALA A CA 1
ATOM 842 C C . ALA A 1 105 ? 23.805 -5.020 7.396 1.00 69.94 105 ALA A C 1
ATOM 844 O O . ALA A 1 105 ? 24.754 -4.296 7.694 1.00 69.94 105 ALA A O 1
ATOM 845 N N . LEU A 1 106 ? 23.245 -4.968 6.181 1.00 68.88 106 LEU A N 1
ATOM 846 C CA . LEU A 1 106 ? 23.673 -4.051 5.118 1.00 68.88 106 LEU A CA 1
ATOM 847 C C . LEU A 1 106 ? 22.892 -2.727 5.099 1.00 68.88 106 LEU A C 1
ATOM 849 O O . LEU A 1 106 ? 23.209 -1.840 4.300 1.00 68.88 106 LEU A O 1
ATOM 853 N N . HIS A 1 107 ? 21.870 -2.568 5.944 1.00 66.81 107 HIS A N 1
ATOM 854 C CA . HIS A 1 107 ? 21.096 -1.331 6.021 1.00 66.81 107 HIS A CA 1
ATOM 855 C C . HIS A 1 107 ? 21.721 -0.335 6.999 1.00 66.81 107 HIS A C 1
ATOM 857 O O . HIS A 1 107 ? 21.792 -0.570 8.199 1.00 66.81 107 HIS A O 1
ATOM 863 N N . GLU A 1 108 ? 22.116 0.834 6.485 1.00 55.22 108 GLU A N 1
ATOM 864 C CA . GLU A 1 108 ? 22.682 1.928 7.294 1.00 55.22 108 GLU A CA 1
ATOM 865 C C . GLU A 1 108 ? 21.672 2.513 8.299 1.00 55.22 108 GLU A C 1
ATOM 867 O O . GLU A 1 108 ? 22.046 3.063 9.334 1.00 55.22 108 GLU A O 1
ATOM 872 N N . VAL A 1 109 ? 20.376 2.408 7.994 1.00 59.34 109 VAL A N 1
ATOM 873 C CA . VAL A 1 109 ? 19.282 2.827 8.873 1.00 59.34 109 VAL A CA 1
ATOM 874 C C . VAL A 1 109 ? 18.650 1.578 9.462 1.00 59.34 109 VAL A C 1
ATOM 876 O O . VAL A 1 109 ? 18.261 0.695 8.704 1.00 59.34 109 VAL A O 1
ATOM 879 N N . LEU A 1 110 ? 18.498 1.543 10.793 1.00 57.53 110 LEU A N 1
ATOM 880 C CA . LEU A 1 110 ? 17.814 0.467 11.518 1.00 57.53 110 LEU A CA 1
ATOM 881 C C . LEU A 1 110 ? 16.434 0.197 10.907 1.00 57.53 110 LEU A C 1
ATOM 883 O O . LEU A 1 110 ? 15.459 0.901 11.199 1.00 57.53 110 LEU A O 1
ATOM 887 N N . ASP A 1 111 ? 16.359 -0.832 10.069 1.00 66.56 111 ASP A N 1
ATOM 888 C CA . ASP A 1 111 ? 15.108 -1.329 9.537 1.00 66.56 111 ASP A CA 1
ATOM 889 C C . ASP A 1 111 ? 14.416 -2.163 10.617 1.00 66.56 111 ASP A C 1
ATOM 891 O O . ASP A 1 111 ? 14.894 -3.214 11.037 1.00 66.56 111 ASP A O 1
ATOM 895 N N . ARG A 1 112 ? 13.278 -1.663 11.105 1.00 76.25 112 ARG A N 1
ATOM 896 C CA . ARG A 1 112 ? 12.455 -2.362 12.101 1.00 76.25 112 ARG A CA 1
ATOM 897 C C . ARG A 1 112 ? 11.313 -3.150 11.467 1.00 76.25 112 ARG A C 1
ATOM 899 O O . ARG A 1 112 ? 10.404 -3.580 12.178 1.00 76.25 112 ARG A O 1
ATOM 906 N N . SER A 1 113 ? 11.352 -3.354 10.149 1.00 80.69 113 SER A N 1
ATOM 907 C CA . SER A 1 113 ? 10.437 -4.246 9.433 1.00 80.69 113 SER A CA 1
ATOM 908 C C . SER A 1 113 ? 10.463 -5.674 9.993 1.00 80.69 113 SER A C 1
ATOM 910 O O . SER A 1 113 ? 9.436 -6.351 9.944 1.00 80.69 113 SER A O 1
ATOM 912 N N . ALA A 1 114 ? 11.569 -6.092 10.624 1.00 85.94 114 ALA A N 1
ATOM 913 C CA . ALA A 1 114 ? 11.704 -7.391 11.281 1.00 85.94 114 ALA A CA 1
ATOM 914 C C . ALA A 1 114 ? 10.637 -7.657 12.355 1.00 85.94 114 ALA A C 1
ATOM 916 O O . ALA A 1 114 ? 10.166 -8.783 12.489 1.00 85.94 114 ALA A O 1
ATOM 917 N N . GLU A 1 115 ? 10.170 -6.622 13.063 1.00 90.12 115 GLU A N 1
ATOM 918 C CA . GLU A 1 115 ? 9.083 -6.775 14.040 1.00 90.12 115 GLU A CA 1
ATOM 919 C C . GLU A 1 115 ? 7.731 -7.095 13.388 1.00 90.12 115 GLU A C 1
ATOM 921 O O . GLU A 1 115 ? 6.796 -7.470 14.089 1.00 90.12 115 GLU A O 1
ATOM 926 N N . PHE A 1 116 ? 7.593 -6.946 12.068 1.00 92.25 116 PHE A N 1
ATOM 927 C CA . PHE A 1 116 ? 6.371 -7.257 11.320 1.00 92.25 116 PHE A CA 1
ATOM 928 C C . PHE A 1 116 ? 6.531 -8.436 10.361 1.00 92.25 116 PHE A C 1
ATOM 930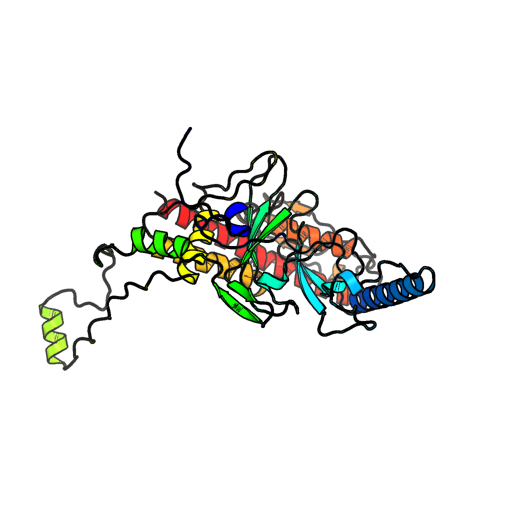 O O . PHE A 1 116 ? 5.567 -9.177 10.179 1.00 92.25 116 PHE A O 1
ATOM 937 N N . PHE A 1 117 ? 7.711 -8.625 9.776 1.00 90.62 117 PHE A N 1
ATOM 938 C CA . PHE A 1 117 ? 7.961 -9.642 8.750 1.00 90.62 117 PHE A CA 1
ATOM 939 C C . PHE A 1 117 ? 9.022 -10.671 9.159 1.00 90.62 117 PHE A C 1
ATOM 941 O O . PHE A 1 117 ? 9.358 -11.538 8.361 1.00 90.62 117 PHE A O 1
ATOM 948 N N . GLY A 1 118 ? 9.505 -10.625 10.403 1.00 88.50 118 GLY A N 1
ATOM 949 C CA . GLY A 1 118 ? 10.600 -11.471 10.876 1.00 88.50 118 GLY A CA 1
ATOM 950 C C . GLY A 1 118 ? 11.962 -10.978 10.393 1.00 88.50 118 GLY A C 1
ATOM 951 O O . GLY A 1 118 ? 12.061 -10.182 9.460 1.00 88.50 118 GLY A O 1
ATOM 952 N N . VAL A 1 119 ? 13.029 -11.453 11.038 1.00 84.06 119 VAL A N 1
ATOM 953 C CA . VAL A 1 119 ? 14.415 -11.085 10.685 1.00 84.06 119 VAL A CA 1
ATOM 954 C C . VAL A 1 119 ? 14.754 -11.419 9.231 1.00 84.06 119 VAL A C 1
ATOM 956 O O . VAL A 1 119 ? 15.467 -10.666 8.575 1.00 84.06 119 VAL A O 1
ATOM 959 N N . ASP A 1 120 ? 14.164 -12.490 8.698 1.00 84.25 120 ASP A N 1
ATOM 960 C CA . ASP A 1 120 ? 14.315 -12.926 7.313 1.00 84.25 120 ASP A CA 1
ATOM 961 C C . ASP A 1 120 ? 13.367 -12.218 6.332 1.00 84.25 120 ASP A C 1
ATOM 963 O O . ASP A 1 120 ? 13.464 -12.455 5.135 1.00 84.25 120 ASP A O 1
ATOM 967 N N . GLY A 1 121 ? 12.435 -11.385 6.807 1.00 86.06 121 GLY A N 1
ATOM 968 C CA . GLY A 1 121 ? 11.456 -10.692 5.970 1.00 86.06 121 GLY A CA 1
ATOM 969 C C . GLY A 1 121 ? 10.407 -11.602 5.311 1.00 86.06 121 GLY A C 1
ATOM 970 O O . GLY A 1 121 ? 9.736 -11.163 4.372 1.00 86.06 121 GLY A O 1
ATOM 971 N N . LYS A 1 122 ? 10.260 -12.866 5.744 1.00 86.62 122 LYS A N 1
ATOM 972 C CA . LYS A 1 122 ? 9.376 -13.868 5.106 1.00 86.62 122 LYS A CA 1
ATOM 973 C C . LYS A 1 122 ? 8.034 -14.053 5.805 1.00 86.62 122 LYS A C 1
ATOM 975 O O . LYS A 1 122 ? 7.134 -14.672 5.233 1.00 86.62 122 LYS A O 1
ATOM 980 N N . ALA A 1 123 ? 7.864 -13.558 7.029 1.00 89.31 123 ALA A N 1
ATOM 981 C CA . ALA A 1 123 ? 6.632 -13.776 7.772 1.00 89.31 123 ALA A CA 1
ATOM 982 C C . ALA A 1 123 ? 5.450 -13.068 7.094 1.00 89.31 123 ALA A C 1
ATOM 984 O O . ALA A 1 123 ? 5.425 -11.847 6.958 1.00 89.31 123 ALA A O 1
ATOM 985 N N . MET A 1 124 ? 4.426 -13.838 6.717 1.00 89.25 124 MET A N 1
ATOM 986 C CA . MET A 1 124 ? 3.196 -13.282 6.152 1.00 89.25 124 MET A CA 1
ATOM 987 C C . MET A 1 124 ? 2.476 -12.415 7.180 1.00 89.25 124 MET A C 1
ATOM 989 O O . MET A 1 124 ? 2.087 -12.905 8.247 1.00 89.25 124 MET A O 1
ATOM 993 N N . ASN A 1 125 ? 2.228 -11.156 6.849 1.00 93.75 125 ASN A N 1
ATOM 994 C CA . ASN A 1 125 ? 1.542 -10.237 7.742 1.00 93.75 125 ASN A CA 1
ATOM 995 C C . ASN A 1 125 ? 0.821 -9.158 6.945 1.00 93.75 125 ASN A C 1
ATOM 997 O O . ASN A 1 125 ? 1.285 -8.776 5.883 1.00 93.75 125 ASN A O 1
ATOM 1001 N N . THR A 1 126 ? -0.290 -8.646 7.465 1.00 95.94 126 THR A N 1
ATOM 1002 C CA . THR A 1 126 ? -1.071 -7.596 6.805 1.00 95.94 126 THR A CA 1
ATOM 1003 C C . THR A 1 126 ? -0.861 -6.277 7.527 1.00 95.94 126 THR A C 1
ATOM 1005 O O . THR A 1 126 ? -1.024 -6.198 8.744 1.00 95.94 126 THR A O 1
ATOM 1008 N N . CYS A 1 127 ? -0.537 -5.234 6.774 1.00 96.31 127 CYS A N 1
ATOM 1009 C CA . CYS A 1 127 ? -0.216 -3.907 7.274 1.00 96.31 127 CYS A CA 1
ATOM 1010 C C . CYS A 1 127 ? -1.192 -2.863 6.743 1.00 96.31 127 CYS A C 1
ATOM 1012 O O . CYS A 1 127 ? -1.428 -2.777 5.539 1.00 96.31 127 CYS A O 1
ATOM 1014 N N . ILE A 1 128 ? -1.681 -2.007 7.639 1.00 97.38 128 ILE A N 1
ATOM 1015 C CA . ILE A 1 128 ? -2.258 -0.713 7.282 1.00 97.38 128 ILE A CA 1
ATOM 1016 C C . ILE A 1 128 ? -1.095 0.234 6.990 1.00 97.38 128 ILE A C 1
ATOM 1018 O O . ILE A 1 128 ? -0.178 0.376 7.802 1.00 97.38 128 ILE A O 1
ATOM 1022 N N . LEU A 1 129 ? -1.132 0.883 5.832 1.00 95.50 129 LEU A N 1
ATOM 1023 C CA . LEU A 1 129 ? -0.154 1.877 5.417 1.00 95.50 129 LEU A CA 1
ATOM 1024 C C . LEU A 1 129 ? -0.766 3.262 5.582 1.00 95.50 129 LEU A C 1
ATOM 1026 O O . LEU A 1 129 ? -1.672 3.636 4.840 1.00 95.50 129 LEU A O 1
ATOM 1030 N N . LEU A 1 130 ? -0.256 4.023 6.545 1.00 93.44 130 LEU A N 1
ATOM 1031 C CA . LEU A 1 130 ? -0.565 5.437 6.702 1.00 93.44 130 LEU A CA 1
ATOM 1032 C C . LEU A 1 130 ? 0.427 6.223 5.846 1.00 93.44 130 LEU A C 1
ATOM 1034 O O . LEU A 1 130 ? 1.607 6.328 6.191 1.00 93.44 130 LEU A O 1
ATOM 1038 N N . VAL A 1 131 ? -0.042 6.722 4.707 1.00 91.56 131 VAL A N 1
ATOM 1039 C CA . VAL A 1 131 ? 0.773 7.407 3.706 1.00 91.56 131 VAL A CA 1
ATOM 1040 C C . VAL A 1 131 ? 0.677 8.912 3.931 1.00 91.56 131 VAL A C 1
ATOM 1042 O O . VAL A 1 131 ? -0.317 9.557 3.588 1.00 91.56 131 VAL A O 1
ATOM 1045 N N . ASP A 1 132 ? 1.728 9.460 4.526 1.00 86.31 132 ASP A N 1
ATOM 1046 C CA . ASP A 1 132 ? 1.894 10.887 4.773 1.00 86.31 132 ASP A CA 1
ATOM 1047 C C . ASP A 1 132 ? 2.402 11.567 3.498 1.00 86.31 132 ASP A C 1
ATOM 1049 O O . ASP A 1 132 ? 3.512 11.285 3.039 1.00 86.31 132 ASP A O 1
ATOM 1053 N N . GLY A 1 133 ? 1.570 12.424 2.901 1.00 75.19 133 GLY A N 1
ATOM 1054 C CA . GLY A 1 133 ? 1.887 13.152 1.670 1.00 75.19 133 GLY A CA 1
ATOM 1055 C C . GLY A 1 133 ? 2.850 14.332 1.863 1.00 75.19 133 GLY A C 1
ATOM 1056 O O . GLY A 1 133 ? 3.206 14.988 0.875 1.00 75.19 133 GLY A O 1
ATOM 1057 N N . GLY A 1 134 ? 3.257 14.612 3.107 1.00 73.56 134 GLY A N 1
ATOM 1058 C CA . GLY A 1 134 ? 4.040 15.786 3.471 1.00 73.56 134 GLY A CA 1
ATOM 1059 C C . GLY A 1 134 ? 3.197 17.062 3.558 1.00 73.56 134 GLY A C 1
ATOM 1060 O O . GLY A 1 134 ? 1.971 17.032 3.450 1.00 73.56 134 GLY A O 1
ATOM 1061 N N . ALA A 1 135 ? 3.882 18.195 3.749 1.00 68.00 135 ALA A N 1
ATOM 1062 C CA . ALA A 1 135 ? 3.278 19.476 4.114 1.00 68.00 135 ALA A CA 1
ATOM 1063 C C . ALA A 1 135 ? 2.060 19.859 3.247 1.00 68.00 135 ALA A C 1
ATOM 1065 O O . ALA A 1 135 ? 2.181 20.144 2.057 1.00 68.00 135 ALA A O 1
ATOM 1066 N N . GLY A 1 136 ? 0.889 19.900 3.885 1.00 67.31 136 GLY A N 1
ATOM 1067 C CA . GLY A 1 136 ? -0.368 20.394 3.320 1.00 67.31 136 GLY A CA 1
ATOM 1068 C C . GLY A 1 136 ? -1.177 19.357 2.540 1.00 67.31 136 GLY A C 1
ATOM 1069 O O . GLY A 1 136 ? -2.247 19.696 2.039 1.00 67.31 136 GLY A O 1
ATOM 1070 N N . ARG A 1 137 ? -0.708 18.106 2.436 1.00 74.12 137 ARG A N 1
ATOM 1071 C CA . ARG A 1 137 ? -1.427 17.034 1.734 1.00 74.12 137 ARG A CA 1
ATOM 1072 C C . ARG A 1 137 ? -2.158 16.118 2.716 1.00 74.12 137 ARG A C 1
ATOM 1074 O O . ARG A 1 137 ? -1.607 15.818 3.772 1.00 74.12 137 ARG A O 1
ATOM 1081 N N . PRO A 1 138 ? -3.376 15.647 2.389 1.00 74.44 138 PRO A N 1
ATOM 1082 C CA . PRO A 1 138 ? -4.115 14.748 3.266 1.00 74.44 138 PRO A CA 1
ATOM 1083 C C . PRO A 1 138 ? -3.363 13.427 3.457 1.00 74.44 138 PRO A C 1
ATOM 1085 O O . PRO A 1 138 ? -2.692 12.937 2.545 1.00 74.44 138 PRO A O 1
ATOM 1088 N N . LEU A 1 139 ? -3.507 12.831 4.641 1.00 85.31 139 LEU A N 1
ATOM 1089 C CA . LEU A 1 139 ? -3.038 11.471 4.877 1.00 85.31 139 LEU A CA 1
ATOM 1090 C C . LEU A 1 139 ? -3.926 10.510 4.070 1.00 85.31 139 LEU A C 1
ATOM 1092 O O . LEU A 1 139 ? -5.153 10.568 4.139 1.00 85.31 139 LEU A O 1
ATOM 1096 N N . THR A 1 140 ? -3.296 9.628 3.300 1.00 91.00 140 THR A N 1
ATOM 1097 C CA . THR A 1 140 ? -3.980 8.590 2.512 1.00 91.00 140 THR A CA 1
ATOM 1098 C C . THR A 1 140 ? -3.667 7.216 3.085 1.00 91.00 140 THR A C 1
ATOM 1100 O O . THR A 1 140 ? -2.696 7.051 3.827 1.00 91.00 140 THR A O 1
ATOM 1103 N N . VAL A 1 141 ? -4.509 6.226 2.788 1.00 93.12 141 VAL A N 1
ATOM 1104 C CA . VAL A 1 141 ? -4.407 4.897 3.395 1.00 93.12 141 VAL A CA 1
ATOM 1105 C C . VAL A 1 141 ? -4.537 3.808 2.334 1.00 93.12 141 VAL A C 1
ATOM 1107 O O . VAL A 1 141 ? -5.366 3.886 1.429 1.00 93.12 141 VAL A O 1
ATOM 1110 N N . CYS A 1 142 ? -3.696 2.784 2.445 1.00 95.12 142 CYS A N 1
ATOM 1111 C CA . CYS A 1 142 ? -3.818 1.522 1.713 1.00 95.12 142 CYS A CA 1
ATOM 1112 C C . CYS A 1 142 ? -3.329 0.364 2.592 1.00 95.12 142 CYS A C 1
ATOM 1114 O O . CYS A 1 142 ? -2.976 0.570 3.752 1.00 95.12 142 CYS A O 1
ATOM 1116 N N . ALA A 1 143 ? -3.427 -0.869 2.103 1.00 96.31 143 ALA A N 1
ATOM 1117 C CA . ALA A 1 143 ? -2.981 -2.060 2.815 1.00 96.31 143 ALA A CA 1
ATOM 1118 C C . ALA A 1 143 ? -1.971 -2.813 1.957 1.00 96.31 143 ALA A C 1
ATOM 1120 O O . ALA A 1 143 ? -2.039 -2.768 0.730 1.00 96.31 143 ALA A O 1
ATOM 1121 N N . SER A 1 144 ? -1.042 -3.486 2.621 1.00 95.06 144 SER A N 1
ATOM 1122 C CA . SER A 1 144 ? -0.036 -4.339 1.996 1.00 95.06 144 SER A CA 1
ATOM 1123 C C . SER A 1 144 ? 0.193 -5.557 2.872 1.00 95.06 144 SER A C 1
ATOM 1125 O O . SER A 1 144 ? 0.151 -5.455 4.096 1.00 95.06 144 SER A O 1
ATOM 1127 N N . ASP A 1 145 ? 0.445 -6.694 2.246 1.00 92.44 145 ASP A N 1
ATOM 1128 C CA . ASP A 1 145 ? 0.851 -7.944 2.884 1.00 92.44 145 ASP A CA 1
ATOM 1129 C C . ASP A 1 145 ? 2.350 -8.256 2.703 1.00 92.44 145 ASP A C 1
ATOM 1131 O O . ASP A 1 145 ? 2.829 -9.328 3.069 1.00 92.44 145 ASP A O 1
ATOM 1135 N N . MET A 1 146 ? 3.098 -7.294 2.159 1.00 90.19 146 MET A N 1
ATOM 1136 C CA . MET A 1 146 ? 4.534 -7.372 1.890 1.00 90.19 146 MET A CA 1
ATOM 1137 C C . MET A 1 146 ? 5.281 -6.145 2.419 1.00 90.19 146 MET A C 1
ATOM 1139 O O . MET A 1 146 ? 4.670 -5.142 2.818 1.00 90.19 146 MET A O 1
ATOM 1143 N N . LEU A 1 147 ? 6.614 -6.215 2.370 1.00 91.94 147 LEU A N 1
ATOM 1144 C CA . LEU A 1 147 ? 7.509 -5.099 2.659 1.00 91.94 147 LEU A CA 1
ATOM 1145 C C . LEU A 1 147 ? 7.176 -3.894 1.772 1.00 91.94 147 LEU A C 1
ATOM 1147 O O . LEU A 1 147 ? 6.890 -4.036 0.582 1.00 91.94 147 LEU A O 1
ATOM 1151 N N . VAL A 1 148 ? 7.247 -2.692 2.343 1.00 93.31 148 VAL A N 1
ATOM 1152 C CA . VAL A 1 148 ? 6.904 -1.443 1.649 1.00 93.31 148 VAL A CA 1
ATOM 1153 C C . VAL A 1 148 ? 8.048 -0.458 1.757 1.00 93.31 148 VAL A C 1
ATOM 1155 O O . VAL A 1 148 ? 8.630 -0.287 2.825 1.00 93.31 148 VAL A O 1
ATOM 1158 N N . GLN A 1 149 ? 8.345 0.234 0.664 1.00 92.69 149 GLN A N 1
ATOM 1159 C CA . GLN A 1 149 ? 9.362 1.278 0.656 1.00 92.69 149 GLN A CA 1
ATOM 1160 C C . GLN A 1 149 ? 8.890 2.520 1.437 1.00 92.69 149 GLN A C 1
ATOM 1162 O O . GLN A 1 149 ? 7.741 2.940 1.342 1.00 92.69 149 GLN A O 1
ATOM 1167 N N . GLN A 1 150 ? 9.772 3.145 2.218 1.00 91.00 150 GLN A N 1
ATOM 1168 C CA . GLN A 1 150 ? 9.413 4.243 3.125 1.00 91.00 150 GLN A CA 1
ATOM 1169 C C . GLN A 1 150 ? 8.775 5.444 2.413 1.00 91.00 150 GLN A C 1
ATOM 1171 O O . GLN A 1 150 ? 7.828 6.039 2.916 1.00 91.00 150 GLN A O 1
ATOM 1176 N N . ARG A 1 151 ? 9.294 5.808 1.242 1.00 90.25 151 ARG A N 1
ATOM 1177 C CA . ARG A 1 151 ? 8.829 6.907 0.381 1.00 90.25 151 ARG A CA 1
ATOM 1178 C C . ARG A 1 151 ? 7.940 6.369 -0.741 1.00 90.25 151 ARG A C 1
ATOM 1180 O O . ARG A 1 151 ? 8.084 6.761 -1.899 1.00 90.25 151 ARG A O 1
ATOM 1187 N N . PHE A 1 152 ? 7.080 5.411 -0.406 1.00 90.38 152 PHE A N 1
ATOM 1188 C CA . PHE A 1 152 ? 6.255 4.654 -1.345 1.00 90.38 152 PHE A CA 1
ATOM 1189 C C . PHE A 1 152 ? 5.420 5.549 -2.263 1.00 90.38 152 PHE A C 1
ATOM 1191 O O . PHE A 1 152 ? 5.319 5.253 -3.444 1.00 90.38 152 PHE A O 1
ATOM 1198 N N . ALA A 1 153 ? 4.912 6.686 -1.787 1.00 91.56 153 ALA A N 1
ATOM 1199 C CA . ALA A 1 153 ? 4.183 7.643 -2.621 1.00 91.56 153 ALA A CA 1
ATOM 1200 C C . ALA A 1 153 ? 5.069 8.794 -3.143 1.00 91.56 153 ALA A C 1
ATOM 1202 O O . ALA A 1 153 ? 4.604 9.905 -3.365 1.00 91.56 153 ALA A O 1
ATOM 1203 N N . GLY A 1 154 ? 6.361 8.535 -3.360 1.00 88.38 154 GLY A N 1
ATOM 1204 C CA . GLY A 1 154 ? 7.291 9.476 -3.982 1.00 88.38 154 GLY A CA 1
ATOM 1205 C C . GLY A 1 154 ? 8.078 10.352 -2.999 1.00 88.38 154 GLY A C 1
ATOM 1206 O O . GLY A 1 154 ? 7.954 10.219 -1.776 1.00 88.38 154 GLY A O 1
ATOM 1207 N N . PRO A 1 155 ? 8.957 11.229 -3.521 1.00 85.44 155 PRO A N 1
ATOM 1208 C CA . PRO A 1 155 ? 9.789 12.108 -2.705 1.00 85.44 155 PRO A CA 1
ATOM 1209 C C . PRO A 1 155 ? 8.955 12.998 -1.777 1.00 85.44 155 PRO A C 1
ATOM 1211 O O . PRO A 1 155 ? 7.923 13.529 -2.171 1.00 85.44 155 PRO A O 1
ATOM 1214 N N . GLY A 1 156 ? 9.415 13.170 -0.537 1.00 83.12 156 GLY A N 1
ATOM 1215 C CA . GLY A 1 156 ? 8.708 13.970 0.469 1.00 83.12 156 GLY A CA 1
ATOM 1216 C C . GLY A 1 156 ? 7.543 13.254 1.158 1.00 83.12 156 GLY A C 1
ATOM 1217 O O . GLY A 1 156 ? 6.978 13.817 2.089 1.00 83.12 156 GLY A O 1
ATOM 1218 N N . THR A 1 157 ? 7.221 12.018 0.760 1.00 86.81 157 THR A N 1
ATOM 1219 C CA . THR A 1 157 ? 6.237 11.186 1.465 1.00 86.81 157 THR A CA 1
ATOM 1220 C C . THR A 1 157 ? 6.897 10.278 2.493 1.00 86.81 157 THR A C 1
ATOM 1222 O O . THR A 1 157 ? 8.089 9.970 2.409 1.00 86.81 157 THR A O 1
ATOM 1225 N N . THR A 1 158 ? 6.131 9.841 3.488 1.00 87.94 158 THR A N 1
ATOM 1226 C CA . THR A 1 158 ? 6.559 8.794 4.420 1.00 87.94 158 THR A CA 1
ATOM 1227 C C . THR A 1 158 ? 5.401 7.860 4.723 1.00 87.94 158 THR A C 1
ATOM 1229 O O . THR A 1 158 ? 4.327 8.288 5.133 1.00 87.94 158 THR A O 1
ATOM 1232 N N . VAL A 1 159 ? 5.633 6.563 4.563 1.00 90.88 159 VAL A N 1
ATOM 1233 C CA . VAL A 1 159 ? 4.707 5.522 4.997 1.00 90.88 159 VAL A CA 1
ATOM 1234 C C . VAL A 1 159 ? 5.036 5.094 6.411 1.00 90.88 159 VAL A C 1
ATOM 1236 O O . VAL A 1 159 ? 6.184 4.774 6.722 1.00 90.88 159 VAL A O 1
ATOM 1239 N N . ARG A 1 160 ? 4.001 5.044 7.250 1.00 91.69 160 ARG A N 1
ATOM 1240 C CA . ARG A 1 160 ? 4.014 4.352 8.537 1.00 91.69 160 ARG A CA 1
ATOM 1241 C C . ARG A 1 160 ? 3.171 3.093 8.417 1.00 91.69 160 ARG A C 1
ATOM 1243 O O . ARG A 1 160 ? 1.995 3.154 8.070 1.00 91.69 160 ARG A O 1
ATOM 1250 N N . MET A 1 161 ? 3.798 1.964 8.689 1.00 94.31 161 MET A N 1
ATOM 1251 C CA . MET A 1 161 ? 3.193 0.647 8.683 1.00 94.31 161 MET A CA 1
ATOM 1252 C C . MET A 1 161 ? 2.656 0.336 10.076 1.00 94.31 161 MET A C 1
ATOM 1254 O O . MET A 1 161 ? 3.348 0.539 11.078 1.00 94.31 161 MET A O 1
ATOM 1258 N N . VAL A 1 162 ? 1.437 -0.185 10.123 1.00 95.62 162 VAL A N 1
ATOM 1259 C CA . VAL A 1 162 ? 0.807 -0.729 11.325 1.00 95.62 162 VAL A CA 1
ATOM 1260 C C . VAL A 1 162 ? 0.325 -2.133 10.981 1.00 95.62 162 VAL A C 1
ATOM 1262 O O . VAL A 1 162 ? -0.668 -2.297 10.272 1.00 95.62 162 VAL A O 1
ATOM 1265 N N . ALA A 1 163 ? 1.070 -3.146 11.414 1.00 95.62 163 ALA A N 1
ATOM 1266 C CA . ALA A 1 163 ? 0.744 -4.536 11.123 1.00 95.62 163 ALA A CA 1
ATOM 1267 C C . ALA A 1 163 ? -0.372 -5.070 12.021 1.00 95.62 163 ALA A C 1
ATOM 1269 O O . ALA A 1 163 ? -0.574 -4.572 13.130 1.00 95.62 163 ALA A O 1
ATOM 1270 N N . ARG A 1 164 ? -1.057 -6.121 11.563 1.00 95.25 164 ARG A N 1
ATOM 1271 C CA . ARG A 1 164 ? -1.978 -6.904 12.390 1.00 95.25 164 ARG A CA 1
ATOM 1272 C C . ARG A 1 164 ? -1.228 -7.617 13.512 1.00 95.25 164 ARG A C 1
ATOM 1274 O O . ARG A 1 164 ? -1.678 -7.596 14.652 1.00 95.25 164 ARG A O 1
ATOM 1281 N N . HIS A 1 165 ? -0.082 -8.209 13.188 1.00 95.25 165 HIS A N 1
ATOM 1282 C CA . HIS A 1 165 ? 0.719 -8.966 14.142 1.00 95.25 165 HIS A CA 1
ATOM 1283 C C . HIS A 1 165 ? 2.107 -8.365 14.338 1.00 95.25 165 HIS A C 1
ATOM 1285 O O . HIS A 1 165 ? 2.634 -7.703 13.444 1.00 95.25 165 HIS A O 1
ATOM 1291 N N . ARG A 1 166 ? 2.722 -8.666 15.478 1.00 93.50 166 ARG A N 1
ATOM 1292 C CA . ARG A 1 166 ? 4.159 -8.516 15.701 1.00 93.50 166 ARG A CA 1
ATOM 1293 C C . ARG A 1 166 ? 4.832 -9.882 15.644 1.00 93.50 166 ARG A C 1
ATOM 1295 O O . ARG A 1 166 ? 4.227 -10.893 15.998 1.00 93.50 166 ARG A O 1
ATOM 1302 N N . ILE A 1 167 ? 6.072 -9.898 15.182 1.00 91.00 167 ILE A N 1
ATOM 1303 C CA . ILE A 1 167 ? 6.924 -11.077 15.075 1.00 91.00 167 ILE A CA 1
ATOM 1304 C C . ILE A 1 167 ? 8.090 -10.876 16.041 1.00 91.00 167 ILE A C 1
ATOM 1306 O O . ILE A 1 167 ? 8.842 -9.908 15.925 1.00 91.00 167 ILE A O 1
ATOM 1310 N N . GLY A 1 168 ? 8.189 -11.754 17.037 1.00 87.06 168 GLY A N 1
ATOM 1311 C CA . GLY A 1 168 ? 9.309 -11.788 17.970 1.00 87.06 168 GLY A CA 1
ATOM 1312 C C . GLY A 1 168 ? 10.594 -12.265 17.293 1.00 87.06 168 GLY A C 1
ATOM 1313 O O . GLY A 1 168 ? 10.560 -12.870 16.223 1.00 87.06 168 GLY A O 1
ATOM 1314 N N . ALA A 1 169 ? 11.738 -12.036 17.941 1.00 83.62 169 ALA A N 1
ATOM 1315 C CA . ALA A 1 169 ? 13.037 -12.513 17.450 1.00 83.62 169 ALA A CA 1
ATOM 1316 C C . ALA A 1 169 ? 13.107 -14.050 17.322 1.00 83.62 169 ALA A C 1
ATOM 1318 O O . ALA A 1 169 ? 13.876 -14.577 16.530 1.00 83.62 169 ALA A O 1
ATOM 1319 N N . ASP A 1 170 ? 12.271 -14.769 18.073 1.00 85.62 170 ASP A N 1
ATOM 1320 C CA . ASP A 1 170 ? 12.094 -16.221 18.003 1.00 85.62 170 ASP A CA 1
ATOM 1321 C C . ASP A 1 170 ? 11.107 -16.673 16.906 1.00 85.62 170 ASP A C 1
ATOM 1323 O O . ASP A 1 170 ? 10.750 -17.849 16.834 1.00 85.62 170 ASP A O 1
ATOM 1327 N N . GLY A 1 171 ? 10.616 -15.740 16.084 1.00 85.00 171 GLY A N 1
ATOM 1328 C CA . GLY A 1 171 ? 9.620 -15.979 15.044 1.00 85.00 171 GLY A CA 1
ATOM 1329 C C . GLY A 1 171 ? 8.186 -16.131 15.559 1.00 85.00 171 GLY A C 1
ATOM 1330 O O . GLY A 1 171 ? 7.270 -16.317 14.752 1.00 85.00 171 GLY A O 1
ATOM 1331 N N . ARG A 1 172 ? 7.939 -16.043 16.877 1.00 90.69 172 ARG A N 1
ATOM 1332 C CA . ARG A 1 172 ? 6.578 -16.159 17.415 1.00 90.69 172 ARG A CA 1
ATOM 1333 C C . ARG A 1 172 ? 5.751 -14.937 17.051 1.00 90.69 172 ARG A C 1
ATOM 1335 O O . ARG A 1 172 ? 6.195 -13.795 17.140 1.00 90.69 172 ARG A O 1
ATOM 1342 N N . ARG A 1 173 ? 4.506 -15.201 16.670 1.00 93.19 173 ARG A N 1
ATOM 1343 C CA . ARG A 1 173 ? 3.520 -14.189 16.306 1.00 93.19 173 ARG A CA 1
ATOM 1344 C C . ARG A 1 173 ? 2.701 -13.779 17.527 1.00 93.19 173 ARG A C 1
ATOM 1346 O O . ARG A 1 173 ? 2.184 -14.645 18.227 1.00 93.19 173 ARG A O 1
ATOM 1353 N N . SER A 1 174 ? 2.520 -12.480 17.725 1.00 93.94 174 SER A N 1
ATOM 1354 C CA . SER A 1 174 ? 1.578 -11.905 18.691 1.00 93.94 174 SER A CA 1
ATOM 1355 C C . SER A 1 174 ? 0.688 -10.855 18.026 1.00 93.94 174 SER A C 1
ATOM 1357 O O . SER A 1 174 ? 1.012 -10.342 16.956 1.00 93.94 174 SER A O 1
ATOM 1359 N N . GLU A 1 175 ? -0.462 -10.551 18.622 1.00 94.00 175 GLU A N 1
ATOM 1360 C CA . GLU A 1 175 ? -1.339 -9.486 18.127 1.00 94.00 175 GLU A CA 1
ATOM 1361 C C . GLU A 1 175 ? -0.677 -8.114 18.351 1.00 94.00 175 GLU A C 1
ATOM 1363 O O . GLU A 1 175 ? 0.011 -7.888 19.346 1.00 94.00 175 GLU A O 1
ATOM 1368 N N . ASN A 1 176 ? -0.834 -7.197 17.393 1.00 95.44 176 ASN A N 1
ATOM 1369 C CA . ASN A 1 176 ? -0.352 -5.819 17.538 1.00 95.44 176 ASN A CA 1
ATOM 1370 C C . ASN A 1 176 ? -1.432 -4.886 18.100 1.00 95.44 176 ASN A C 1
ATOM 1372 O O . ASN A 1 176 ? -1.114 -3.802 18.587 1.00 95.44 176 ASN A O 1
ATOM 1376 N N . ILE A 1 177 ? -2.702 -5.286 18.010 1.00 94.88 177 ILE A N 1
ATOM 1377 C CA . ILE A 1 177 ? -3.780 -4.621 18.740 1.00 94.88 177 ILE A CA 1
ATOM 1378 C C . ILE A 1 177 ? -3.570 -4.900 20.229 1.00 94.88 177 ILE A C 1
ATOM 1380 O O . ILE A 1 177 ? -3.315 -6.039 20.608 1.00 94.88 177 ILE A O 1
ATOM 1384 N N . THR A 1 178 ? -3.629 -3.854 21.047 1.00 93.44 178 THR A N 1
ATOM 1385 C CA . THR A 1 178 ? -3.429 -3.957 22.496 1.00 93.44 178 THR A CA 1
ATOM 1386 C C . THR A 1 178 ? -4.637 -4.600 23.170 1.00 93.44 178 THR A C 1
ATOM 1388 O O . THR A 1 178 ? -5.768 -4.438 22.702 1.00 93.44 178 THR A O 1
ATOM 1391 N N . ASP A 1 179 ? -4.414 -5.257 24.312 1.00 89.44 179 ASP A N 1
ATOM 1392 C CA . ASP A 1 179 ? -5.505 -5.774 25.150 1.00 89.44 179 ASP A CA 1
ATOM 1393 C C . ASP A 1 179 ? -6.463 -4.642 25.540 1.00 89.44 179 ASP A C 1
ATOM 1395 O O . ASP A 1 179 ? -7.670 -4.761 25.343 1.00 89.44 179 ASP A O 1
ATOM 1399 N N . HIS A 1 180 ? -5.917 -3.488 25.945 1.00 89.38 180 HIS A N 1
ATOM 1400 C CA . HIS A 1 180 ? -6.689 -2.270 26.192 1.00 89.38 180 HIS A CA 1
ATOM 1401 C C . HIS A 1 180 ? -7.554 -1.889 24.983 1.00 89.38 180 HIS A C 1
ATOM 1403 O O . HIS A 1 180 ? -8.763 -1.709 25.104 1.00 89.38 180 HIS A O 1
ATOM 1409 N N . GLY A 1 181 ? -6.960 -1.792 23.791 1.00 91.25 181 GLY A N 1
ATOM 1410 C CA . GLY A 1 181 ? -7.669 -1.453 22.563 1.00 91.25 181 GLY A CA 1
ATOM 1411 C C . GLY A 1 181 ? -8.812 -2.421 22.260 1.00 91.25 181 GLY A C 1
ATOM 1412 O O . GLY A 1 181 ? -9.913 -1.984 21.927 1.00 91.25 181 GLY A O 1
ATOM 1413 N N . LEU A 1 182 ? -8.580 -3.724 22.419 1.00 91.75 182 LEU A N 1
ATOM 1414 C CA . LEU A 1 182 ? -9.602 -4.749 22.238 1.00 91.75 182 LEU A CA 1
ATOM 1415 C C . LEU A 1 182 ? -10.725 -4.641 23.280 1.00 91.75 182 LEU A C 1
ATOM 1417 O O . LEU A 1 182 ? -11.904 -4.730 22.928 1.00 91.75 182 LEU A O 1
ATOM 1421 N N . GLU A 1 183 ? -10.375 -4.426 24.547 1.00 90.25 183 GLU A N 1
ATOM 1422 C CA . GLU A 1 183 ? -11.323 -4.260 25.648 1.00 90.25 183 GLU A CA 1
ATOM 1423 C C . GLU A 1 183 ? -12.229 -3.052 25.431 1.00 90.25 183 GLU A C 1
ATOM 1425 O O . GLU A 1 183 ? -13.440 -3.189 25.565 1.00 90.25 183 GLU A O 1
ATOM 1430 N N . ARG A 1 184 ? -11.708 -1.913 24.959 1.00 91.75 184 ARG A N 1
ATOM 1431 C CA . ARG A 1 184 ? -12.539 -0.737 24.636 1.00 91.75 184 ARG A CA 1
ATOM 1432 C C . ARG A 1 184 ? -13.621 -1.044 23.601 1.00 91.75 184 ARG A C 1
ATOM 1434 O O . ARG A 1 184 ? -14.745 -0.554 23.711 1.00 91.75 184 ARG A O 1
ATOM 1441 N N . PHE A 1 185 ? -13.307 -1.871 22.604 1.00 91.75 185 PHE A N 1
ATOM 1442 C CA . PHE A 1 185 ? -14.307 -2.337 21.645 1.00 91.75 185 PHE A CA 1
ATOM 1443 C C . PHE A 1 185 ? -15.310 -3.299 22.298 1.00 91.75 185 PHE A C 1
ATOM 1445 O O . PHE A 1 185 ? -16.513 -3.168 22.075 1.00 91.75 185 PHE A O 1
ATOM 1452 N N . ARG A 1 186 ? -14.847 -4.239 23.129 1.00 90.19 186 ARG A N 1
ATOM 1453 C CA . ARG A 1 186 ? -15.708 -5.185 23.865 1.00 90.19 186 ARG A CA 1
ATOM 1454 C C . ARG A 1 186 ? -16.651 -4.488 24.838 1.00 90.19 186 ARG A C 1
ATOM 1456 O O . ARG A 1 186 ? -17.824 -4.834 24.875 1.00 90.19 186 ARG A O 1
ATOM 1463 N N . GLU A 1 187 ? -16.187 -3.481 25.559 1.00 88.19 187 GLU A N 1
ATOM 1464 C CA . GLU A 1 187 ? -17.008 -2.661 26.449 1.00 88.19 187 GLU A CA 1
ATOM 1465 C C . GLU A 1 187 ? -18.107 -1.928 25.674 1.00 88.19 187 GLU A C 1
ATOM 1467 O O . GLU A 1 187 ? -19.268 -1.938 26.078 1.00 88.19 187 GLU A O 1
ATOM 1472 N N . HIS A 1 188 ? -17.757 -1.320 24.537 1.00 87.25 188 HIS A N 1
ATOM 1473 C CA . HIS A 1 188 ? -18.690 -0.497 23.770 1.00 87.25 188 HIS A CA 1
ATOM 1474 C C . HIS A 1 188 ? -19.720 -1.317 22.974 1.00 87.25 188 HIS A C 1
ATOM 1476 O O . HIS A 1 188 ? -20.889 -0.944 22.885 1.00 87.25 188 HIS A O 1
ATOM 1482 N N . TYR A 1 189 ? -19.301 -2.431 22.371 1.00 86.06 189 TYR A N 1
ATOM 1483 C CA . TYR A 1 189 ? -20.140 -3.226 21.466 1.00 86.06 189 TYR A CA 1
ATOM 1484 C C . TYR A 1 189 ? -20.634 -4.542 22.083 1.00 86.06 189 TYR A C 1
ATOM 1486 O O . TYR A 1 189 ? -21.652 -5.072 21.643 1.00 86.06 189 TYR A O 1
ATOM 1494 N N . GLY A 1 190 ? -19.945 -5.074 23.096 1.00 72.00 190 GLY A N 1
ATOM 1495 C CA . GLY A 1 190 ? -20.223 -6.388 23.687 1.00 72.00 190 GLY A CA 1
ATOM 1496 C C . GLY A 1 190 ? -21.453 -6.440 24.593 1.00 72.00 190 GLY A C 1
ATOM 1497 O O . GLY A 1 190 ? -21.937 -7.529 24.879 1.00 72.00 190 GLY A O 1
ATOM 1498 N N . GLN A 1 191 ? -22.005 -5.293 25.004 1.00 60.84 191 GLN A N 1
ATOM 1499 C CA . GLN A 1 191 ? -23.262 -5.231 25.768 1.00 60.84 191 GLN A CA 1
ATOM 1500 C C . GLN A 1 191 ? -24.522 -5.125 24.889 1.00 60.84 191 GLN A C 1
ATOM 1502 O O . GLN A 1 191 ? -25.615 -4.890 25.403 1.00 60.84 191 GLN A O 1
ATOM 1507 N N . ARG A 1 192 ? -24.412 -5.279 23.561 1.00 53.00 192 ARG A N 1
ATOM 1508 C CA . ARG A 1 192 ? -25.570 -5.146 22.667 1.00 53.00 192 ARG A CA 1
ATOM 1509 C C . ARG A 1 192 ? -26.517 -6.347 22.780 1.00 53.00 192 ARG A C 1
ATOM 1511 O O . ARG A 1 192 ? -26.093 -7.478 22.538 1.00 53.00 192 ARG A O 1
ATOM 1518 N N . PRO A 1 193 ? -27.812 -6.128 23.080 1.00 37.91 193 PRO A N 1
ATOM 1519 C CA . PRO A 1 193 ? -28.816 -7.177 22.994 1.00 37.91 193 PRO A CA 1
ATOM 1520 C C . PRO A 1 193 ? -28.913 -7.690 21.555 1.00 37.91 193 PRO A C 1
ATOM 1522 O O . PRO A 1 193 ? -28.993 -6.907 20.611 1.00 37.91 193 PRO A O 1
ATOM 1525 N N . LEU A 1 194 ? -28.977 -9.009 21.402 1.00 37.25 194 LEU A N 1
ATOM 1526 C CA . LEU A 1 194 ? -28.983 -9.780 20.149 1.00 37.25 194 LEU A CA 1
ATOM 1527 C C . LEU A 1 194 ? -30.230 -9.574 19.248 1.00 37.25 194 LEU A C 1
ATOM 1529 O O . LEU A 1 194 ? -30.655 -10.498 18.564 1.00 37.25 194 LEU A O 1
ATOM 1533 N N . SER A 1 195 ? -30.869 -8.400 19.258 1.00 35.72 195 SER A N 1
ATOM 1534 C CA . SER A 1 195 ? -32.221 -8.220 18.698 1.00 35.72 195 SER A CA 1
ATOM 1535 C C . SER A 1 195 ? -32.448 -7.012 17.784 1.00 35.72 195 SER A C 1
ATOM 1537 O O . SER A 1 195 ? -33.569 -6.847 17.318 1.00 35.72 195 SER A O 1
ATOM 1539 N N . SER A 1 196 ? -31.436 -6.210 17.433 1.00 32.66 196 SER A N 1
ATOM 1540 C CA . SER A 1 196 ? -31.644 -5.100 16.480 1.00 32.66 196 SER A CA 1
ATOM 1541 C C . SER A 1 196 ? -31.362 -5.439 15.010 1.00 32.66 196 SER A C 1
ATOM 1543 O O . SER A 1 196 ? -31.392 -4.543 14.175 1.00 32.66 196 SER A O 1
ATOM 1545 N N . LEU A 1 197 ? -31.187 -6.717 14.651 1.00 37.66 197 LEU A N 1
ATOM 1546 C CA . LEU A 1 197 ? -31.421 -7.188 13.274 1.00 37.66 197 LEU A CA 1
ATOM 1547 C C . LEU A 1 197 ? -32.937 -7.343 13.032 1.00 37.66 197 LEU A C 1
ATOM 1549 O O . LEU A 1 197 ? -33.423 -8.397 12.628 1.00 37.66 197 LEU A O 1
ATOM 1553 N N . ALA A 1 198 ? -33.696 -6.294 13.341 1.00 39.09 198 ALA A N 1
ATOM 1554 C CA . ALA A 1 198 ? -35.076 -6.136 12.919 1.00 39.09 198 ALA A CA 1
ATOM 1555 C C . ALA A 1 198 ? -35.044 -5.341 11.613 1.00 39.09 198 ALA A C 1
ATOM 1557 O O . ALA A 1 198 ? -34.987 -4.119 11.636 1.00 39.09 198 ALA A O 1
ATOM 1558 N N . ASP A 1 199 ? -34.901 -6.074 10.509 1.00 38.09 199 ASP A N 1
ATOM 1559 C CA . ASP A 1 199 ? -35.579 -5.859 9.222 1.00 38.09 199 ASP A CA 1
ATOM 1560 C C . ASP A 1 199 ? -34.802 -6.591 8.124 1.00 38.09 199 ASP A C 1
ATOM 1562 O O . ASP A 1 199 ? -33.930 -6.068 7.436 1.00 38.09 199 ASP A O 1
ATOM 1566 N N . GLY A 1 200 ? -35.112 -7.877 7.995 1.00 35.16 200 GLY A N 1
ATOM 1567 C CA . GLY A 1 200 ? -34.528 -8.758 6.994 1.00 35.16 200 GLY A CA 1
ATOM 1568 C C . GLY A 1 200 ? -35.123 -10.147 7.134 1.00 35.16 200 GLY A C 1
ATOM 1569 O O . GLY A 1 200 ? -34.503 -11.038 7.704 1.00 35.16 200 GLY A O 1
ATOM 1570 N N . VAL A 1 201 ? -36.367 -10.302 6.681 1.00 36.72 201 VAL A N 1
ATOM 1571 C CA . VAL A 1 201 ? -37.099 -11.574 6.638 1.00 36.72 201 VAL A CA 1
ATOM 1572 C C . VAL A 1 201 ? -36.213 -12.658 6.006 1.00 36.72 201 VAL A C 1
ATOM 1574 O O . VAL A 1 201 ? -35.917 -12.593 4.815 1.00 36.72 201 VAL A O 1
ATOM 1577 N N . ASP A 1 202 ? -35.786 -13.655 6.792 1.00 40.94 202 ASP A N 1
ATOM 1578 C CA . ASP A 1 202 ? -35.133 -14.856 6.258 1.00 40.94 202 ASP A CA 1
ATOM 1579 C C . ASP A 1 202 ? -36.203 -15.693 5.531 1.00 40.94 202 ASP A C 1
ATOM 1581 O O . ASP A 1 202 ? -37.137 -16.172 6.184 1.00 40.94 202 ASP A O 1
ATOM 1585 N N . PRO A 1 203 ? -36.092 -15.914 4.207 1.00 39.12 203 PRO A N 1
ATOM 1586 C CA . PRO A 1 203 ? -37.075 -16.676 3.433 1.00 39.12 203 PRO A CA 1
ATOM 1587 C C . PRO A 1 203 ? -37.198 -18.152 3.859 1.00 39.12 203 PRO A C 1
ATOM 1589 O O . PRO A 1 203 ? -38.051 -18.870 3.341 1.00 39.12 203 PRO A O 1
ATOM 1592 N N . ARG A 1 204 ? -36.369 -18.625 4.801 1.00 42.44 204 ARG A N 1
ATOM 1593 C CA . ARG A 1 204 ? -36.400 -19.987 5.360 1.00 42.44 204 ARG A CA 1
ATOM 1594 C C . ARG A 1 204 ? -37.103 -20.081 6.716 1.00 42.44 204 ARG A C 1
ATOM 1596 O O . ARG A 1 204 ? -37.258 -21.185 7.238 1.00 42.44 204 ARG A O 1
ATOM 1603 N N . VAL A 1 205 ? -37.532 -18.960 7.299 1.00 45.44 205 VAL A N 1
ATOM 1604 C CA . VAL A 1 205 ? -38.315 -18.946 8.542 1.00 45.44 205 VAL A CA 1
ATOM 1605 C C . VAL A 1 205 ? -39.803 -18.929 8.179 1.00 45.44 205 VAL A C 1
ATOM 1607 O O . VAL A 1 205 ? -40.249 -18.004 7.501 1.00 45.44 205 VAL A O 1
ATOM 1610 N N . PRO A 1 206 ? -40.600 -19.932 8.595 1.00 48.16 206 PRO A N 1
ATOM 1611 C CA . PRO A 1 206 ? -42.010 -19.984 8.234 1.00 48.16 206 PRO A CA 1
ATOM 1612 C C . PRO A 1 206 ? -42.750 -18.746 8.753 1.00 48.16 206 PRO A C 1
ATOM 1614 O O . PRO A 1 206 ? -42.755 -18.475 9.952 1.00 48.16 206 PRO A O 1
ATOM 1617 N N . SER A 1 207 ? -43.412 -18.020 7.852 1.00 46.47 207 SER A N 1
ATOM 1618 C CA . SER A 1 207 ? -44.071 -16.731 8.116 1.00 46.47 207 SER A CA 1
ATOM 1619 C C . SER A 1 207 ? -45.311 -16.813 9.019 1.00 46.47 207 SER A C 1
ATOM 1621 O O . SER A 1 207 ? -45.938 -15.795 9.305 1.00 46.47 207 SER A O 1
ATOM 1623 N N . SER A 1 208 ? -45.698 -18.012 9.471 1.00 57.84 208 SER A N 1
ATOM 1624 C CA . SER A 1 208 ? -46.849 -18.218 10.354 1.00 57.84 208 SER A CA 1
ATOM 1625 C C . SER A 1 208 ? -46.751 -19.498 11.192 1.00 57.84 208 SER A C 1
ATOM 1627 O O . SER A 1 208 ? -46.104 -20.480 10.816 1.00 57.84 208 SER A O 1
ATOM 1629 N N . ILE A 1 209 ? -47.487 -19.528 12.310 1.00 53.91 209 ILE A N 1
ATOM 1630 C CA . ILE A 1 209 ? -47.640 -20.708 13.183 1.00 53.91 209 ILE A CA 1
ATOM 1631 C C . ILE A 1 209 ? -48.185 -21.924 12.410 1.00 53.91 209 ILE A C 1
ATOM 1633 O O . ILE A 1 209 ? -47.830 -23.063 12.720 1.00 53.91 209 ILE A O 1
ATOM 1637 N N . ALA A 1 210 ? -49.013 -21.706 11.384 1.00 64.62 210 ALA A N 1
ATOM 1638 C CA . ALA A 1 210 ? -49.546 -22.777 10.545 1.00 64.62 210 ALA A CA 1
ATOM 1639 C C . ALA A 1 210 ? -48.440 -23.482 9.739 1.00 64.62 210 ALA A C 1
ATOM 1641 O O . ALA A 1 210 ? -48.387 -24.712 9.707 1.00 64.62 210 ALA A O 1
ATOM 1642 N N . ALA A 1 211 ? -47.501 -22.721 9.173 1.00 60.38 211 ALA A N 1
ATOM 1643 C CA . ALA A 1 211 ? -46.381 -23.269 8.411 1.00 60.38 211 ALA A CA 1
ATOM 1644 C C . ALA A 1 211 ? -45.371 -24.019 9.308 1.00 60.38 211 ALA A C 1
ATOM 1646 O O . ALA A 1 211 ? -44.850 -25.066 8.923 1.00 60.38 211 ALA A O 1
ATOM 1647 N N . VAL A 1 212 ? -45.175 -23.567 10.554 1.00 54.31 212 VAL A N 1
ATOM 1648 C CA . VAL A 1 212 ? -44.378 -24.290 11.567 1.00 54.31 212 VAL A CA 1
ATOM 1649 C C . VAL A 1 212 ? -44.997 -25.649 11.921 1.00 54.31 212 VAL A C 1
ATOM 1651 O O . VAL A 1 212 ? -44.280 -26.637 12.097 1.00 54.31 212 VAL A O 1
ATOM 1654 N N . ARG A 1 213 ? -46.331 -25.724 12.020 1.00 69.31 213 ARG A N 1
ATOM 1655 C CA . ARG A 1 213 ? -47.049 -26.980 12.302 1.00 69.31 213 ARG A CA 1
ATOM 1656 C C . ARG A 1 213 ? -46.947 -27.969 11.138 1.00 69.31 213 ARG A C 1
ATOM 1658 O O . ARG A 1 213 ? -46.709 -29.147 11.387 1.00 69.31 213 ARG A O 1
ATOM 1665 N N . ALA A 1 214 ? -47.045 -27.490 9.896 1.00 69.69 214 ALA A N 1
ATOM 1666 C CA . ALA A 1 214 ? -46.882 -28.315 8.697 1.00 69.69 214 ALA A CA 1
ATOM 1667 C C . ALA A 1 214 ? -45.467 -28.916 8.585 1.00 69.69 214 ALA A C 1
ATOM 1669 O O . ALA A 1 214 ? -45.329 -30.110 8.330 1.00 69.69 214 ALA A O 1
ATOM 1670 N N . ALA A 1 215 ? -44.420 -28.130 8.863 1.00 63.53 215 ALA A N 1
ATOM 1671 C CA . ALA A 1 215 ? -43.035 -28.611 8.849 1.00 63.53 215 ALA A CA 1
ATOM 1672 C C . ALA A 1 215 ? -42.766 -29.680 9.928 1.00 63.53 215 ALA A C 1
ATOM 1674 O O . ALA A 1 215 ? -42.118 -30.690 9.658 1.00 63.53 215 ALA A O 1
ATOM 1675 N N . ARG A 1 216 ? -43.320 -29.516 11.139 1.00 66.75 216 ARG A N 1
ATOM 1676 C CA . ARG A 1 216 ? -43.215 -30.529 12.209 1.00 66.75 216 ARG A CA 1
ATOM 1677 C C . ARG A 1 216 ? -43.948 -31.828 11.875 1.00 66.75 216 ARG A C 1
ATOM 1679 O O . ARG A 1 216 ? -43.458 -32.894 12.234 1.00 66.75 216 ARG A O 1
ATOM 1686 N N . ALA A 1 217 ? -45.084 -31.750 11.182 1.00 73.81 217 ALA A N 1
ATOM 1687 C CA . ALA A 1 217 ? -45.823 -32.930 10.730 1.00 73.81 217 ALA A CA 1
ATOM 1688 C C . ALA A 1 217 ? -45.033 -33.766 9.702 1.00 73.81 217 ALA A C 1
ATOM 1690 O O . ALA A 1 217 ? -45.241 -34.970 9.612 1.00 73.81 217 ALA A O 1
ATOM 1691 N N . GLN A 1 218 ? -44.085 -33.151 8.985 1.00 74.94 218 GLN A N 1
ATOM 1692 C CA . GLN A 1 218 ? -43.163 -33.825 8.061 1.00 74.94 218 GLN A CA 1
ATOM 1693 C C . GLN A 1 218 ? -41.892 -34.368 8.745 1.00 74.94 218 GLN A C 1
ATOM 1695 O O . GLN A 1 218 ? -40.959 -34.795 8.072 1.00 74.94 218 GLN A O 1
ATOM 1700 N N . GLY A 1 219 ? -41.815 -34.341 10.081 1.00 64.12 219 GLY A N 1
ATOM 1701 C CA . GLY A 1 219 ? -40.672 -34.878 10.829 1.00 64.12 219 GLY A CA 1
ATOM 1702 C C . GLY A 1 219 ? -39.411 -34.004 10.803 1.00 64.12 219 GLY A C 1
ATOM 1703 O O . GLY A 1 219 ? -38.379 -34.414 11.337 1.00 64.12 219 GLY A O 1
ATOM 1704 N N . LEU A 1 220 ? -39.478 -32.790 10.243 1.00 55.91 220 LEU A N 1
ATOM 1705 C CA . LEU A 1 220 ? -38.376 -31.827 10.280 1.00 55.91 220 LEU A CA 1
ATOM 1706 C C . LEU A 1 220 ? -38.178 -31.336 11.719 1.00 55.91 220 LEU A C 1
ATOM 1708 O O . LEU A 1 220 ? -39.016 -30.628 12.289 1.00 55.91 220 LEU A O 1
ATOM 1712 N N . LYS A 1 221 ? -37.053 -31.721 12.327 1.00 52.38 221 LYS A N 1
ATOM 1713 C CA . LYS A 1 221 ? -36.649 -31.198 13.633 1.00 52.38 221 LYS A CA 1
ATOM 1714 C C . LYS A 1 221 ? -36.228 -29.739 13.476 1.00 52.38 221 LYS A C 1
ATOM 1716 O O . LYS A 1 221 ? -35.583 -29.370 12.497 1.00 52.38 221 LYS A O 1
ATOM 1721 N N . ARG A 1 222 ? -36.590 -28.908 14.462 1.00 47.06 222 ARG A N 1
ATOM 1722 C CA . ARG A 1 222 ? -36.038 -27.553 14.587 1.00 47.06 222 ARG A CA 1
ATOM 1723 C C . ARG A 1 222 ? -34.510 -27.709 14.565 1.00 47.06 222 ARG A C 1
ATOM 1725 O O . ARG A 1 222 ? -34.028 -28.513 15.365 1.00 47.06 222 ARG A O 1
ATOM 1732 N N . PRO A 1 223 ? -33.767 -27.006 13.690 1.00 46.69 223 PRO A N 1
ATOM 1733 C CA . PRO A 1 223 ? -32.322 -26.931 13.838 1.00 46.69 223 PRO A CA 1
ATOM 1734 C C . PRO A 1 223 ? -32.040 -26.544 15.287 1.00 46.69 223 PRO A C 1
ATOM 1736 O O . PRO A 1 223 ? -32.736 -25.668 15.820 1.00 46.69 223 PRO A O 1
ATOM 1739 N N . GLU A 1 224 ? -31.098 -27.225 15.942 1.00 44.38 224 GLU A N 1
ATOM 1740 C CA . GLU A 1 224 ? -30.609 -26.762 17.239 1.00 44.38 224 GLU A CA 1
ATOM 1741 C C . GLU A 1 224 ? -30.323 -25.270 17.103 1.00 44.38 224 GLU A C 1
ATOM 1743 O O . GLU A 1 224 ? -29.799 -24.831 16.073 1.00 44.38 224 GLU A O 1
ATOM 1748 N N . ALA A 1 225 ? -30.830 -24.488 18.061 1.00 42.19 225 ALA A N 1
ATOM 1749 C CA . ALA A 1 225 ? -30.755 -23.040 18.009 1.00 42.19 225 ALA A CA 1
ATOM 1750 C C . ALA A 1 225 ? -29.348 -22.647 17.561 1.00 42.19 225 ALA A C 1
ATOM 1752 O O . ALA A 1 225 ? -28.376 -23.136 18.137 1.00 42.19 225 ALA A O 1
ATOM 1753 N N . ARG A 1 226 ? -29.247 -21.810 16.517 1.00 37.97 226 ARG A N 1
ATOM 1754 C CA . ARG A 1 226 ? -27.971 -21.194 16.149 1.00 37.97 226 ARG A CA 1
ATOM 1755 C C . ARG A 1 226 ? -27.377 -20.698 17.470 1.00 37.97 226 ARG A C 1
ATOM 1757 O O . ARG A 1 226 ? -28.084 -19.936 18.142 1.00 37.97 226 ARG A O 1
ATOM 1764 N N . PRO A 1 227 ? -26.184 -21.163 17.895 1.00 34.38 227 PRO A N 1
ATOM 1765 C CA . PRO A 1 227 ? -25.574 -20.607 19.091 1.00 34.38 227 PRO A CA 1
ATOM 1766 C C . PRO A 1 227 ? -25.593 -19.088 18.911 1.00 34.38 227 PRO A C 1
ATOM 1768 O O . PRO A 1 227 ? -25.431 -18.636 17.770 1.00 34.38 227 PRO A O 1
ATOM 1771 N N . PRO A 1 228 ? -25.892 -18.300 19.956 1.00 37.06 228 PRO A N 1
ATOM 1772 C CA . PRO A 1 228 ? -25.867 -16.856 19.831 1.00 37.06 228 PRO A CA 1
ATOM 1773 C C . PRO A 1 228 ? -24.459 -16.489 19.381 1.00 37.06 228 PRO A C 1
ATOM 1775 O O . PRO A 1 228 ? -23.522 -16.511 20.170 1.00 37.06 228 PRO A O 1
ATOM 1778 N N . VAL A 1 229 ? -24.284 -16.211 18.091 1.00 40.50 229 VAL A N 1
ATOM 1779 C CA . VAL A 1 229 ? -23.045 -15.641 17.596 1.00 40.50 229 VAL A CA 1
ATOM 1780 C C . VAL A 1 229 ? -23.150 -14.169 17.964 1.00 40.50 229 VAL A C 1
ATOM 1782 O O . VAL A 1 229 ? -23.425 -13.325 17.127 1.00 40.50 229 VAL A O 1
ATOM 1785 N N . LEU A 1 230 ? -22.950 -13.858 19.245 1.00 43.78 230 LEU A N 1
ATOM 1786 C CA . LEU A 1 230 ? -22.032 -12.768 19.517 1.00 43.78 230 LEU A CA 1
ATOM 1787 C C . LEU A 1 230 ? -20.711 -13.313 18.987 1.00 43.78 230 LEU A C 1
ATOM 1789 O O . LEU A 1 230 ? -20.075 -14.130 19.651 1.00 43.78 230 LEU A O 1
ATOM 1793 N N . ALA A 1 231 ? -20.364 -12.997 17.737 1.00 54.06 231 ALA A N 1
ATOM 1794 C CA . ALA A 1 231 ? -19.003 -13.234 17.296 1.00 54.06 231 ALA A CA 1
ATOM 1795 C C . ALA A 1 231 ? -18.167 -12.404 18.264 1.00 54.06 231 ALA A C 1
ATOM 1797 O O . ALA A 1 231 ? -18.262 -11.178 18.254 1.00 54.06 231 ALA A O 1
ATOM 1798 N N . GLU A 1 232 ? -17.475 -13.072 19.185 1.00 73.19 232 GLU A N 1
ATOM 1799 C CA . GLU A 1 232 ? -16.598 -12.420 20.143 1.00 73.19 232 GLU A CA 1
ATOM 1800 C C . GLU A 1 232 ? -15.793 -11.362 19.389 1.00 73.19 232 GLU A C 1
ATOM 1802 O O . GLU A 1 232 ? -15.248 -11.640 18.317 1.00 73.19 232 GLU A O 1
ATOM 1807 N N . ILE A 1 233 ? -15.763 -10.127 19.886 1.00 87.69 233 ILE A N 1
ATOM 1808 C CA . ILE A 1 233 ? -14.968 -9.099 19.222 1.00 87.69 233 ILE A CA 1
ATOM 1809 C C . ILE A 1 233 ? -13.518 -9.554 19.291 1.00 87.69 233 ILE A C 1
ATOM 1811 O O . ILE A 1 233 ? -12.953 -9.722 20.377 1.00 87.69 233 ILE A O 1
ATOM 1815 N N . THR A 1 234 ? -12.957 -9.794 18.110 1.00 91.25 234 THR A N 1
ATOM 1816 C CA . THR A 1 234 ? -11.619 -10.346 17.916 1.00 91.25 234 THR A CA 1
ATOM 1817 C C . THR A 1 234 ? -10.668 -9.281 17.384 1.00 91.25 234 THR A C 1
ATOM 1819 O O . THR A 1 234 ? -11.084 -8.330 16.718 1.00 91.25 234 THR A O 1
ATOM 1822 N N . HIS A 1 235 ? -9.369 -9.484 17.604 1.00 93.38 235 HIS A N 1
ATOM 1823 C CA . HIS A 1 235 ? -8.309 -8.654 17.030 1.00 93.38 235 HIS A CA 1
ATOM 1824 C C . HIS A 1 235 ? -8.454 -8.451 15.504 1.00 93.38 235 HIS A C 1
ATOM 1826 O O . HIS A 1 235 ? -8.495 -7.298 15.075 1.00 93.38 235 HIS A O 1
ATOM 1832 N N . PRO A 1 236 ? -8.621 -9.491 14.653 1.00 94.44 236 PRO A N 1
ATOM 1833 C CA . PRO A 1 236 ? -8.840 -9.273 13.220 1.00 94.44 236 PRO A CA 1
ATOM 1834 C C . PRO A 1 236 ? -10.091 -8.442 12.903 1.00 94.44 236 PRO A C 1
ATOM 1836 O O . PRO A 1 236 ? -10.044 -7.611 11.998 1.00 94.44 236 PRO A O 1
ATOM 1839 N N . ALA A 1 237 ? -11.196 -8.607 13.637 1.00 95.00 237 ALA A N 1
ATOM 1840 C CA . ALA A 1 237 ? -12.394 -7.799 13.407 1.00 95.00 237 ALA A CA 1
ATOM 1841 C C . ALA A 1 237 ? -12.158 -6.313 13.739 1.00 95.00 237 ALA A C 1
ATOM 1843 O O . ALA A 1 237 ? -12.583 -5.443 12.974 1.00 95.00 237 ALA A O 1
ATOM 1844 N N . VAL A 1 238 ? -11.432 -6.020 14.824 1.00 96.31 238 VAL A N 1
ATOM 1845 C CA . VAL A 1 238 ? -11.020 -4.653 15.189 1.00 96.31 238 VAL A CA 1
ATOM 1846 C C . VAL A 1 238 ? -10.047 -4.078 14.156 1.00 96.31 238 VAL A C 1
ATOM 1848 O O . VAL A 1 238 ? -10.214 -2.936 13.736 1.00 96.31 238 VAL A O 1
ATOM 1851 N N . PHE A 1 239 ? -9.084 -4.868 13.672 1.00 97.69 239 PHE A N 1
ATOM 1852 C CA . PHE A 1 239 ? -8.151 -4.453 12.618 1.00 97.69 239 PHE A CA 1
ATOM 1853 C C . PHE A 1 239 ? -8.890 -3.996 11.353 1.00 97.69 239 PHE A C 1
ATOM 1855 O O . PHE A 1 239 ? -8.635 -2.909 10.831 1.00 97.69 239 PHE A O 1
ATOM 1862 N N . HIS A 1 240 ? -9.851 -4.799 10.889 1.00 98.06 240 HIS A N 1
ATOM 1863 C CA . HIS A 1 240 ? -10.678 -4.449 9.739 1.00 98.06 240 HIS A CA 1
ATOM 1864 C C . HIS A 1 240 ? -11.542 -3.216 10.011 1.00 98.06 240 HIS A C 1
ATOM 1866 O O . HIS A 1 240 ? -11.597 -2.315 9.179 1.00 98.06 240 HIS A O 1
ATOM 1872 N N . TYR A 1 241 ? -12.165 -3.132 11.188 1.00 97.44 241 TYR A N 1
ATOM 1873 C CA . TYR A 1 241 ? -12.952 -1.966 11.578 1.00 97.44 241 TYR A CA 1
ATOM 1874 C C . TYR A 1 241 ? -12.120 -0.674 11.510 1.00 97.44 241 TYR A C 1
ATOM 1876 O O . TYR A 1 241 ? -12.552 0.307 10.904 1.00 97.44 241 TYR A O 1
ATOM 1884 N N . VAL A 1 242 ? -10.901 -0.678 12.064 1.00 97.12 242 VAL A N 1
ATOM 1885 C CA . VAL A 1 242 ? -9.985 0.472 11.990 1.00 97.12 242 VAL A CA 1
ATOM 1886 C C . VAL A 1 242 ? -9.726 0.846 10.533 1.00 97.12 242 VAL A C 1
ATOM 1888 O O . VAL A 1 242 ? -9.786 2.020 10.170 1.00 97.12 242 VAL A O 1
ATOM 1891 N N . TYR A 1 243 ? -9.483 -0.147 9.678 1.00 97.62 243 TYR A N 1
ATOM 1892 C CA . TYR A 1 243 ? -9.237 0.088 8.263 1.00 97.62 243 TYR A CA 1
ATOM 1893 C C . TYR A 1 243 ? -10.430 0.722 7.536 1.00 97.62 243 TYR A C 1
ATOM 1895 O O . TYR A 1 243 ? -10.234 1.610 6.706 1.00 97.62 243 TYR A O 1
ATOM 1903 N N . ALA A 1 244 ? -11.657 0.323 7.879 1.00 97.06 244 ALA A N 1
ATOM 1904 C CA . ALA A 1 244 ? -12.878 0.941 7.369 1.00 97.06 244 ALA A CA 1
ATOM 1905 C C . ALA A 1 244 ? -13.014 2.402 7.812 1.00 97.06 244 ALA A C 1
ATOM 1907 O O . ALA A 1 244 ? -13.261 3.272 6.981 1.00 97.06 244 ALA A O 1
ATOM 1908 N N . VAL A 1 245 ? -12.788 2.690 9.098 1.00 95.50 245 VAL A N 1
ATOM 1909 C CA . VAL A 1 245 ? -12.834 4.058 9.643 1.00 95.50 245 VAL A CA 1
ATOM 1910 C C . VAL A 1 245 ? -11.826 4.978 8.962 1.00 95.50 245 VAL A C 1
ATOM 1912 O O . VAL A 1 245 ? -12.147 6.119 8.656 1.00 95.50 245 VAL A O 1
ATOM 1915 N N . LEU A 1 246 ? -10.635 4.479 8.636 1.00 94.38 246 LEU A N 1
ATOM 1916 C CA . LEU A 1 246 ? -9.634 5.246 7.889 1.00 94.38 246 LEU A CA 1
ATOM 1917 C C . LEU A 1 246 ? -10.040 5.562 6.436 1.00 94.38 246 LEU A C 1
ATOM 1919 O O . LEU A 1 246 ? -9.434 6.433 5.814 1.00 94.38 246 LEU A O 1
ATOM 1923 N N . HIS A 1 247 ? -11.044 4.866 5.895 1.00 94.19 247 HIS A N 1
ATOM 1924 C CA . HIS A 1 247 ? -11.613 5.111 4.566 1.00 94.19 247 HIS A CA 1
ATOM 1925 C C . HIS A 1 247 ? -12.925 5.910 4.604 1.00 94.19 247 HIS A C 1
ATOM 1927 O O . HIS A 1 247 ? -13.427 6.286 3.538 1.00 94.19 247 HIS A O 1
ATOM 1933 N N . ASP A 1 248 ? -13.463 6.196 5.793 1.00 91.56 248 ASP A N 1
ATOM 1934 C CA . ASP A 1 248 ? -14.678 6.986 5.982 1.00 91.56 248 ASP A CA 1
ATOM 1935 C C . ASP A 1 248 ? -14.489 8.407 5.422 1.00 91.56 248 ASP A C 1
ATOM 1937 O O . ASP A 1 248 ? -13.674 9.176 5.939 1.00 91.56 248 ASP A O 1
ATOM 1941 N N . PRO A 1 249 ? -15.233 8.806 4.376 1.00 82.88 249 PRO A N 1
ATOM 1942 C CA . PRO A 1 249 ? -15.131 10.157 3.838 1.00 82.88 249 PRO A CA 1
ATOM 1943 C C . PRO A 1 249 ? -15.611 11.240 4.819 1.00 82.88 249 PRO A C 1
ATOM 1945 O O . PRO A 1 249 ? -15.248 12.398 4.630 1.00 82.88 249 PRO A O 1
ATOM 1948 N N . LEU A 1 250 ? -16.393 10.894 5.852 1.00 80.69 250 LEU A N 1
ATOM 1949 C CA . LEU A 1 250 ? -16.812 11.817 6.915 1.00 80.69 250 LEU A CA 1
ATOM 1950 C C . LEU A 1 250 ? -15.770 11.948 8.036 1.00 80.69 250 LEU A C 1
ATOM 1952 O O . LEU A 1 250 ? -15.865 12.859 8.858 1.00 80.69 250 LEU A O 1
ATOM 1956 N N . HIS A 1 251 ? -14.754 11.081 8.052 1.00 75.81 251 HIS A N 1
ATOM 1957 C CA . HIS A 1 251 ? -13.636 11.120 8.994 1.00 75.81 251 HIS A CA 1
ATOM 1958 C C . HIS A 1 251 ? -12.295 11.104 8.249 1.00 75.81 251 HIS A C 1
ATOM 1960 O O . HIS A 1 251 ? -11.504 10.168 8.395 1.00 75.81 251 HIS A O 1
ATOM 1966 N N . PRO A 1 252 ? -12.014 12.126 7.418 1.00 68.44 252 PRO A N 1
ATOM 1967 C CA . PRO A 1 252 ? -10.774 12.158 6.669 1.00 68.44 252 PRO A CA 1
ATOM 1968 C C . PRO A 1 252 ? -9.593 12.249 7.644 1.00 68.44 252 PRO A C 1
ATOM 1970 O O . PRO A 1 252 ? -9.590 13.105 8.541 1.00 68.44 252 PRO A O 1
ATOM 1973 N N . PRO A 1 253 ? -8.560 11.412 7.470 1.00 65.69 253 PRO A N 1
ATOM 1974 C CA . PRO A 1 253 ? -7.355 11.519 8.268 1.00 65.69 253 PRO A CA 1
ATOM 1975 C C . PRO A 1 253 ? -6.746 12.924 8.152 1.00 65.69 253 PRO A C 1
ATOM 1977 O O . PRO A 1 253 ? -6.444 13.410 7.059 1.00 65.69 253 PRO A O 1
ATOM 1980 N N . ARG A 1 254 ? -6.598 13.611 9.288 1.00 65.50 254 ARG A N 1
ATOM 1981 C CA . ARG A 1 254 ? -6.103 14.992 9.314 1.00 65.50 254 ARG A CA 1
ATOM 1982 C C . ARG A 1 254 ? -4.596 15.020 9.063 1.00 65.50 254 ARG A C 1
ATOM 1984 O O . ARG A 1 254 ? -3.851 14.241 9.648 1.00 65.50 254 ARG A O 1
ATOM 1991 N N . HIS A 1 255 ? -4.156 15.954 8.226 1.00 56.75 255 HIS A N 1
ATOM 1992 C CA . HIS A 1 255 ? -2.746 16.319 8.110 1.00 56.75 255 HIS A CA 1
ATOM 1993 C C . HIS A 1 255 ? -2.374 17.309 9.214 1.00 56.75 255 HIS A C 1
ATOM 1995 O O . HIS A 1 255 ? -3.162 18.199 9.543 1.00 56.75 255 HIS A O 1
ATOM 2001 N N . THR A 1 256 ? -1.145 17.222 9.714 1.00 48.72 256 THR A N 1
ATOM 2002 C CA . THR A 1 256 ? -0.557 18.247 10.576 1.00 48.72 256 THR A CA 1
ATOM 2003 C C . THR A 1 256 ? 0.770 18.730 10.029 1.00 48.72 256 THR A C 1
ATOM 2005 O O . THR A 1 256 ? 1.637 17.950 9.655 1.00 48.72 256 THR A O 1
ATOM 2008 N N . THR A 1 257 ? 0.941 20.049 9.993 1.00 53.69 257 THR A N 1
ATOM 2009 C CA . THR A 1 257 ? 2.231 20.664 9.687 1.00 53.69 257 THR A CA 1
ATOM 2010 C C . THR A 1 257 ? 3.190 20.354 10.837 1.00 53.69 257 THR A C 1
ATOM 2012 O O . THR A 1 257 ? 2.950 20.783 11.963 1.00 53.69 257 THR A O 1
ATOM 2015 N N . GLY A 1 258 ? 4.257 19.595 10.577 1.00 61.66 258 GLY A N 1
ATOM 2016 C CA . GLY A 1 258 ? 5.257 19.231 11.587 1.00 61.66 258 GLY A CA 1
ATOM 2017 C C . GLY A 1 258 ? 5.175 17.764 12.018 1.00 61.66 258 GLY A C 1
ATOM 2018 O O . GLY A 1 258 ? 5.298 16.865 11.191 1.00 61.66 258 GLY A O 1
ATOM 2019 N N . SER A 1 259 ? 5.049 17.503 13.321 1.00 61.88 259 SER A N 1
ATOM 2020 C CA . SER A 1 259 ? 5.041 16.139 13.861 1.00 61.88 259 SER A CA 1
ATOM 2021 C C . SER A 1 259 ? 3.786 15.367 13.438 1.00 61.88 259 SER A C 1
ATOM 2023 O O . SER A 1 259 ? 2.678 15.900 13.460 1.00 61.88 259 SER A O 1
ATOM 2025 N N . PHE A 1 260 ? 3.967 14.092 13.085 1.00 70.38 260 PHE A N 1
ATOM 2026 C CA . PHE A 1 260 ? 2.873 13.179 12.754 1.00 70.38 260 PHE A CA 1
ATOM 2027 C C . PHE A 1 260 ? 1.889 13.055 13.916 1.00 70.38 260 PHE A C 1
ATOM 2029 O O . PHE A 1 260 ? 2.266 12.603 14.999 1.00 70.38 260 PHE A O 1
ATOM 2036 N N . ILE A 1 261 ? 0.630 13.411 13.664 1.00 73.69 261 ILE A N 1
ATOM 2037 C CA . ILE A 1 261 ? -0.481 13.121 14.567 1.00 73.69 261 ILE A CA 1
ATOM 2038 C C . ILE A 1 261 ? -1.186 11.870 14.060 1.00 73.69 261 ILE A C 1
ATOM 2040 O O . ILE A 1 261 ? -1.690 11.823 12.939 1.00 73.69 261 ILE A O 1
ATOM 2044 N N . ALA A 1 262 ? -1.205 10.842 14.901 1.00 79.31 262 ALA A N 1
ATOM 2045 C CA . ALA A 1 262 ? -1.896 9.607 14.591 1.00 79.31 262 ALA A CA 1
ATOM 2046 C C . ALA A 1 262 ? -3.416 9.837 14.469 1.00 79.31 262 ALA A C 1
ATOM 2048 O O . ALA A 1 262 ? -3.985 10.597 15.264 1.00 79.31 262 ALA A O 1
ATOM 2049 N N . PRO A 1 263 ? -4.096 9.156 13.529 1.00 88.75 263 PRO A N 1
ATOM 2050 C CA . PRO A 1 263 ? -5.551 9.155 13.481 1.00 88.75 263 PRO A CA 1
ATOM 2051 C C . PRO A 1 263 ? -6.150 8.687 14.811 1.00 88.75 263 PRO A C 1
ATOM 2053 O O . PRO A 1 263 ? -5.623 7.778 15.455 1.00 88.75 263 PRO A O 1
ATOM 2056 N N . HIS A 1 264 ? -7.266 9.294 15.204 1.00 90.12 264 HIS A N 1
ATOM 2057 C CA . HIS A 1 264 ? -8.129 8.754 16.253 1.00 90.12 264 HIS A CA 1
ATOM 2058 C C . HIS A 1 264 ? -9.262 7.976 15.591 1.00 90.12 264 HIS A C 1
ATOM 2060 O O . HIS A 1 264 ? -9.748 8.373 14.531 1.00 90.12 264 HIS A O 1
ATOM 2066 N N . ILE A 1 265 ? -9.641 6.850 16.180 1.00 93.50 265 ILE A N 1
ATOM 2067 C CA . ILE A 1 265 ? -10.613 5.909 15.633 1.00 93.50 265 ILE A CA 1
ATOM 2068 C C . ILE A 1 265 ? -11.911 6.041 16.433 1.00 93.50 265 ILE A C 1
ATOM 2070 O O . ILE A 1 265 ? -11.972 5.550 17.566 1.00 93.50 265 ILE A O 1
ATOM 2074 N N . PRO A 1 266 ? -12.945 6.707 15.890 1.00 92.62 266 PRO A N 1
ATOM 2075 C CA . PRO A 1 266 ? -14.257 6.746 16.520 1.00 92.62 266 PRO A CA 1
ATOM 2076 C C . PRO A 1 266 ? -14.928 5.367 16.555 1.00 92.62 266 PRO A C 1
ATOM 2078 O O . PRO A 1 266 ? -14.716 4.514 15.685 1.00 92.62 266 PRO A O 1
ATOM 2081 N N . LEU A 1 267 ? -15.792 5.179 17.552 1.00 91.44 267 LEU A N 1
ATOM 2082 C CA . LEU A 1 267 ? -16.654 4.007 17.701 1.00 91.44 267 LEU A CA 1
ATOM 2083 C C . LEU A 1 267 ? -18.009 4.303 17.029 1.00 91.44 267 LEU A C 1
ATOM 2085 O O . LEU A 1 267 ? -18.722 5.220 17.424 1.00 91.44 267 LEU A O 1
ATOM 2089 N N . ARG A 1 268 ? -18.321 3.584 15.951 1.00 90.69 268 ARG A N 1
ATOM 2090 C CA . ARG A 1 268 ? -19.454 3.792 15.045 1.00 90.69 268 ARG A CA 1
ATOM 2091 C C . ARG A 1 268 ? -20.600 2.844 15.401 1.00 90.69 268 ARG A C 1
ATOM 2093 O O . ARG A 1 268 ? -20.340 1.731 15.838 1.00 90.69 268 ARG A O 1
ATOM 2100 N N . PRO A 1 269 ? -21.871 3.204 15.156 1.00 83.88 269 PRO A N 1
ATOM 2101 C CA . PRO A 1 269 ? -23.014 2.426 15.634 1.00 83.88 269 PRO A CA 1
ATOM 2102 C C . PRO A 1 269 ? -23.145 0.980 15.130 1.00 83.88 269 PRO A C 1
ATOM 2104 O O . PRO A 1 269 ? -23.900 0.244 15.748 1.00 83.88 269 PRO A O 1
ATOM 2107 N N . ASP A 1 270 ? -22.425 0.508 14.108 1.00 88.31 270 ASP A N 1
ATOM 2108 C CA . ASP A 1 270 ? -22.526 -0.877 13.603 1.00 88.31 270 ASP A CA 1
ATOM 2109 C C . ASP A 1 270 ? -21.142 -1.520 13.395 1.00 88.31 270 ASP A C 1
ATOM 2111 O O . ASP A 1 270 ? -20.567 -1.487 12.308 1.00 88.31 270 ASP A O 1
ATOM 2115 N N . PHE A 1 271 ? -20.575 -2.107 14.453 1.00 90.00 271 PHE A N 1
ATOM 2116 C CA . PHE A 1 271 ? -19.243 -2.715 14.385 1.00 90.00 271 PHE A CA 1
ATOM 2117 C C . PHE A 1 271 ? -19.113 -3.760 13.271 1.00 90.00 271 PHE A C 1
ATOM 2119 O O . PHE A 1 271 ? -18.106 -3.769 12.561 1.00 90.00 271 PHE A O 1
ATOM 2126 N N . GLU A 1 272 ? -20.115 -4.626 13.106 1.00 90.12 272 GLU A N 1
ATOM 2127 C CA . GLU A 1 272 ? -20.061 -5.732 12.151 1.00 90.12 272 GLU A CA 1
ATOM 2128 C C . GLU A 1 272 ? -20.065 -5.219 10.714 1.00 90.12 272 GLU A C 1
ATOM 2130 O O . GLU A 1 272 ? -19.220 -5.633 9.916 1.00 90.12 272 GLU A O 1
ATOM 2135 N N . ALA A 1 273 ? -20.948 -4.270 10.386 1.00 91.94 273 ALA A N 1
ATOM 2136 C CA . ALA A 1 273 ? -20.989 -3.699 9.047 1.00 91.94 273 ALA A CA 1
ATOM 2137 C C . ALA A 1 273 ? -19.685 -2.969 8.703 1.00 91.94 273 ALA A C 1
ATOM 2139 O O . ALA A 1 273 ? -19.148 -3.158 7.608 1.00 91.94 273 ALA A O 1
ATOM 2140 N N . TRP A 1 274 ? -19.143 -2.184 9.638 1.00 95.38 274 TRP A N 1
ATOM 2141 C CA . TRP A 1 274 ? -17.876 -1.476 9.452 1.00 95.38 274 TRP A CA 1
ATOM 2142 C C . TRP A 1 274 ? -16.698 -2.447 9.312 1.00 95.38 274 TRP A C 1
ATOM 2144 O O . TRP A 1 274 ? -15.904 -2.321 8.380 1.00 95.38 274 TRP A O 1
ATOM 2154 N N . SER A 1 275 ? -16.616 -3.461 10.175 1.00 96.00 275 SER A N 1
ATOM 2155 C CA . SER A 1 275 ? -15.588 -4.504 10.101 1.00 96.00 275 SER A CA 1
ATOM 2156 C C . SER A 1 275 ? -15.659 -5.283 8.782 1.00 96.00 275 SER A C 1
ATOM 2158 O O . SER A 1 275 ? -14.634 -5.508 8.142 1.00 96.00 275 SER A O 1
ATOM 2160 N N . ASP A 1 276 ? -16.857 -5.622 8.298 1.00 95.00 276 ASP A N 1
ATOM 2161 C CA . ASP A 1 276 ? -17.051 -6.309 7.016 1.00 95.00 276 ASP A CA 1
ATOM 2162 C C . ASP A 1 276 ? -16.558 -5.480 5.818 1.00 95.00 276 ASP A C 1
ATOM 2164 O O . ASP A 1 276 ? -15.854 -6.002 4.949 1.00 95.00 276 ASP A O 1
ATOM 2168 N N . ARG A 1 277 ? -16.859 -4.173 5.782 1.00 97.75 277 ARG A N 1
ATOM 2169 C CA . ARG A 1 277 ? -16.359 -3.270 4.725 1.00 97.75 277 ARG A CA 1
ATOM 2170 C C . ARG A 1 277 ? -14.847 -3.113 4.804 1.00 97.75 277 ARG A C 1
ATOM 2172 O O . ARG A 1 277 ? -14.176 -3.104 3.776 1.00 97.75 277 ARG A O 1
ATOM 2179 N N . GLY A 1 278 ? -14.311 -3.047 6.017 1.00 97.81 278 GLY A N 1
ATOM 2180 C CA . GLY A 1 278 ? -12.878 -3.024 6.265 1.00 97.81 278 GLY A CA 1
ATOM 2181 C C . GLY A 1 278 ? -12.170 -4.270 5.752 1.00 97.81 278 GLY A C 1
ATOM 2182 O O . GLY A 1 278 ? -11.155 -4.155 5.071 1.00 97.81 278 GLY A O 1
ATOM 2183 N N . ARG A 1 279 ? -12.739 -5.454 6.005 1.00 98.06 279 ARG A N 1
ATOM 2184 C CA . ARG A 1 279 ? -12.219 -6.732 5.505 1.00 98.06 279 ARG A CA 1
ATOM 2185 C C . ARG A 1 279 ? -12.186 -6.745 3.979 1.00 98.06 279 ARG A C 1
ATOM 2187 O O . ARG A 1 279 ? -11.135 -7.005 3.406 1.00 98.06 279 ARG A O 1
ATOM 2194 N N . LYS A 1 280 ? -13.293 -6.358 3.332 1.00 98.00 280 LYS A N 1
ATOM 2195 C CA . LYS A 1 280 ? -13.385 -6.239 1.866 1.00 98.00 280 LYS A CA 1
ATOM 2196 C C . LYS A 1 280 ? -12.342 -5.276 1.293 1.00 98.00 280 LYS A C 1
ATOM 2198 O O . LYS A 1 280 ? -11.736 -5.580 0.273 1.00 98.00 280 LYS A O 1
ATOM 2203 N N . LEU A 1 281 ? -12.102 -4.134 1.943 1.00 98.44 281 LEU A N 1
ATOM 2204 C CA . LEU A 1 281 ? -11.063 -3.186 1.523 1.00 98.44 281 LEU A CA 1
ATOM 2205 C C . LEU A 1 281 ? -9.649 -3.768 1.685 1.00 98.44 281 LEU A C 1
ATOM 2207 O O . LEU A 1 281 ? -8.816 -3.579 0.802 1.00 98.44 281 LEU A O 1
ATOM 2211 N N . VAL A 1 282 ? -9.361 -4.469 2.787 1.00 97.69 282 VAL A N 1
ATOM 2212 C CA . VAL A 1 282 ? -8.061 -5.135 2.988 1.00 97.69 282 VAL A CA 1
ATOM 2213 C C . VAL A 1 282 ? -7.829 -6.200 1.918 1.00 97.69 282 VAL A C 1
ATOM 2215 O O . VAL A 1 282 ? -6.774 -6.192 1.282 1.00 97.69 282 VAL A O 1
ATOM 2218 N N . GLU A 1 283 ? -8.809 -7.077 1.688 1.00 96.44 283 GLU A N 1
ATOM 2219 C CA . GLU A 1 283 ? -8.768 -8.118 0.652 1.00 96.44 283 GLU A CA 1
ATOM 2220 C C . GLU A 1 283 ? -8.545 -7.505 -0.739 1.00 96.44 283 GLU A C 1
ATOM 2222 O O . GLU A 1 283 ? -7.671 -7.948 -1.481 1.00 96.44 283 GLU A O 1
ATOM 2227 N N . LEU A 1 284 ? -9.271 -6.431 -1.065 1.00 97.12 284 LEU A N 1
ATOM 2228 C CA . LEU A 1 284 ? -9.151 -5.721 -2.338 1.00 97.12 284 LEU A CA 1
ATOM 2229 C C . LEU A 1 284 ? -7.754 -5.116 -2.551 1.00 97.12 284 LEU A C 1
ATOM 2231 O O . LEU A 1 284 ? -7.192 -5.226 -3.640 1.00 97.12 284 LEU A O 1
ATOM 2235 N N . HIS A 1 285 ? -7.200 -4.448 -1.535 1.00 97.06 285 HIS A N 1
ATOM 2236 C CA . HIS A 1 285 ? -5.940 -3.711 -1.664 1.00 97.06 285 HIS A CA 1
ATOM 2237 C C . HIS A 1 285 ? -4.704 -4.615 -1.602 1.00 97.06 285 HIS A C 1
ATOM 2239 O O . HIS A 1 285 ? -3.748 -4.373 -2.337 1.00 97.06 285 HIS A O 1
ATOM 2245 N N . THR A 1 286 ? -4.724 -5.663 -0.775 1.00 94.12 286 THR A N 1
ATOM 2246 C CA . THR A 1 286 ? -3.639 -6.664 -0.728 1.00 94.12 286 THR A CA 1
ATOM 2247 C C . THR A 1 286 ? -3.695 -7.601 -1.936 1.00 94.12 286 THR A C 1
ATOM 2249 O O . THR A 1 286 ? -2.675 -7.879 -2.559 1.00 94.12 286 THR A O 1
ATOM 2252 N N . GLY A 1 287 ? -4.899 -7.990 -2.363 1.00 92.69 287 GLY A N 1
ATOM 2253 C CA . GLY A 1 287 ? -5.142 -8.868 -3.505 1.00 92.69 287 GLY A CA 1
ATOM 2254 C C . GLY A 1 287 ? -5.194 -8.176 -4.870 1.00 92.69 287 GLY A C 1
ATOM 2255 O O . GLY A 1 287 ? -5.712 -8.770 -5.814 1.00 92.69 287 GLY A O 1
ATOM 2256 N N . PHE A 1 288 ? -4.687 -6.945 -5.018 1.00 92.06 288 PHE A N 1
ATOM 2257 C CA . PHE A 1 288 ? -4.884 -6.122 -6.225 1.00 92.06 288 PHE A CA 1
ATOM 2258 C C . PHE A 1 288 ? -4.410 -6.779 -7.535 1.00 92.06 288 PHE A C 1
ATOM 2260 O O . PHE A 1 288 ? -4.907 -6.452 -8.611 1.00 92.06 288 PHE A O 1
ATOM 2267 N N . GLU A 1 289 ? -3.439 -7.696 -7.485 1.00 90.12 289 GLU A N 1
ATOM 2268 C CA . GLU A 1 289 ? -2.962 -8.417 -8.674 1.00 90.12 289 GLU A CA 1
ATOM 2269 C C . GLU A 1 289 ? -3.892 -9.563 -9.087 1.00 90.12 289 GLU A C 1
ATOM 2271 O O . GLU A 1 289 ? -3.803 -10.022 -10.223 1.00 90.12 289 GLU A O 1
ATOM 2276 N N . MET A 1 290 ? -4.798 -9.986 -8.205 1.00 92.06 290 MET A N 1
ATOM 2277 C CA . MET A 1 290 ? -5.703 -11.122 -8.398 1.00 92.06 290 MET A CA 1
ATOM 2278 C C . MET A 1 290 ? -7.153 -10.704 -8.649 1.00 92.06 290 MET A C 1
ATOM 2280 O O . MET A 1 290 ? -7.977 -11.550 -8.989 1.00 92.06 290 MET A O 1
ATOM 2284 N N . VAL A 1 291 ? -7.476 -9.414 -8.510 1.00 93.62 291 VAL A N 1
ATOM 2285 C CA . VAL A 1 291 ? -8.827 -8.913 -8.784 1.00 93.62 291 VAL A CA 1
ATOM 2286 C C . VAL A 1 291 ? -9.194 -9.090 -10.255 1.00 93.62 291 VAL A C 1
ATOM 2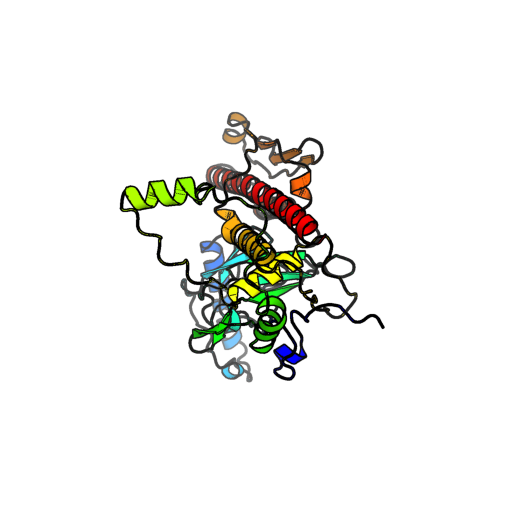288 O O . VAL A 1 291 ? -8.347 -8.992 -11.153 1.00 93.62 291 VAL A O 1
ATOM 2291 N N . GLU A 1 292 ? -10.484 -9.296 -10.506 1.00 95.00 292 GLU A N 1
ATOM 2292 C CA . GLU A 1 292 ? -11.016 -9.305 -11.862 1.00 95.00 292 GLU A CA 1
ATOM 2293 C C . GLU A 1 292 ? -10.756 -7.944 -12.542 1.00 95.00 292 GLU A C 1
ATOM 2295 O O . GLU A 1 292 ? -11.130 -6.897 -11.996 1.00 95.00 292 GLU A O 1
ATOM 2300 N N . PRO A 1 293 ? -10.123 -7.919 -13.729 1.00 97.81 293 PRO A N 1
ATOM 2301 C CA . PRO A 1 293 ? -9.853 -6.679 -14.449 1.00 97.81 293 PRO A CA 1
ATOM 2302 C C . PRO A 1 293 ? -11.128 -5.846 -14.681 1.00 97.81 293 PRO A C 1
ATOM 2304 O O . PRO A 1 293 ? -12.204 -6.379 -14.957 1.00 97.81 293 PRO A O 1
ATOM 2307 N N . TRP A 1 294 ? -11.035 -4.514 -14.601 1.00 98.31 294 TRP A N 1
ATOM 2308 C CA . TRP A 1 294 ? -12.098 -3.658 -15.134 1.00 98.31 294 TRP A CA 1
ATOM 2309 C C . TRP A 1 294 ? -12.196 -3.864 -16.655 1.00 98.31 294 TRP A C 1
ATOM 2311 O O . TRP A 1 294 ? -11.141 -3.966 -17.298 1.00 98.31 294 TRP A O 1
ATOM 2321 N N . PRO A 1 295 ? -13.406 -3.951 -17.244 1.00 97.75 295 PRO A N 1
ATOM 2322 C CA . PRO A 1 295 ? -13.599 -4.249 -18.664 1.00 97.75 295 PRO A CA 1
ATOM 2323 C C . PRO A 1 295 ? -13.244 -3.044 -19.553 1.00 97.75 295 PRO A C 1
ATOM 2325 O O . PRO A 1 295 ? -14.095 -2.483 -20.231 1.00 97.75 295 PRO A O 1
ATOM 2328 N N . LEU A 1 296 ? -11.979 -2.620 -19.523 1.00 98.06 296 LEU A N 1
ATOM 2329 C CA . LEU A 1 296 ? -11.448 -1.572 -20.391 1.00 98.06 296 LEU A CA 1
ATOM 2330 C C . LEU A 1 296 ? -11.151 -2.142 -21.776 1.00 98.06 296 LEU A C 1
ATOM 2332 O O . LEU A 1 296 ? -10.605 -3.250 -21.907 1.00 98.06 296 LEU A O 1
ATOM 2336 N N . GLU A 1 297 ? -11.440 -1.344 -22.794 1.00 97.56 297 GLU A N 1
ATOM 2337 C CA . GLU A 1 297 ? -11.100 -1.650 -24.177 1.00 97.56 297 GLU A CA 1
ATOM 2338 C C . GLU A 1 297 ? -9.634 -1.301 -24.439 1.00 97.56 297 GLU A C 1
ATOM 2340 O O . GLU A 1 297 ? -9.080 -0.362 -23.867 1.00 97.56 297 GLU A O 1
ATOM 2345 N N . VAL A 1 298 ? -8.974 -2.092 -25.282 1.00 97.31 298 VAL A N 1
ATOM 2346 C CA . VAL A 1 298 ? -7.581 -1.862 -25.671 1.00 97.31 298 VAL A CA 1
ATOM 2347 C C . VAL A 1 298 ? -7.541 -1.815 -27.184 1.00 97.31 298 VAL A C 1
ATOM 2349 O O . VAL A 1 298 ? -7.845 -2.807 -27.845 1.00 97.31 298 VAL A O 1
ATOM 2352 N N . ARG A 1 299 ? -7.173 -0.658 -27.727 1.00 94.81 299 ARG A N 1
ATOM 2353 C CA . ARG A 1 299 ? -6.918 -0.488 -29.153 1.00 94.81 299 ARG A CA 1
ATOM 2354 C C . ARG A 1 299 ? -5.423 -0.591 -29.386 1.00 94.81 299 ARG A C 1
ATOM 2356 O O . ARG A 1 299 ? -4.662 0.215 -28.852 1.00 94.81 299 ARG A O 1
ATOM 2363 N N . THR A 1 300 ? -5.022 -1.572 -30.189 1.00 89.06 300 THR A N 1
ATOM 2364 C CA . THR A 1 300 ? -3.621 -1.796 -30.545 1.00 89.06 300 THR A CA 1
ATOM 2365 C C . THR A 1 300 ? -3.460 -1.890 -32.056 1.00 89.06 300 THR A C 1
ATOM 2367 O O . THR A 1 300 ? -4.016 -2.774 -32.708 1.00 89.06 300 THR A O 1
ATOM 2370 N N . GLU A 1 301 ? -2.636 -1.019 -32.632 1.00 86.19 301 GLU A N 1
ATOM 2371 C CA . GLU A 1 301 ? -2.199 -1.132 -34.022 1.00 86.19 301 GLU A CA 1
ATOM 2372 C C . GLU A 1 301 ? -1.095 -2.198 -34.151 1.00 86.19 301 GLU A C 1
ATOM 2374 O O . GLU A 1 301 ? 0.092 -1.890 -34.283 1.00 86.19 301 GLU A O 1
ATOM 2379 N N . HIS A 1 302 ? -1.476 -3.480 -34.130 1.00 76.69 302 HIS A N 1
ATOM 2380 C CA . HIS A 1 302 ? -0.535 -4.613 -34.111 1.00 76.69 302 HIS A CA 1
ATOM 2381 C C . HIS A 1 302 ? 0.496 -4.587 -35.249 1.00 76.69 302 HIS A C 1
ATOM 2383 O O . HIS A 1 302 ? 1.667 -4.893 -35.034 1.00 76.69 302 HIS A O 1
ATOM 2389 N N . ALA A 1 303 ? 0.095 -4.175 -36.456 1.00 72.38 303 ALA A N 1
ATOM 2390 C CA . ALA A 1 303 ? 1.008 -4.066 -37.592 1.00 72.38 303 ALA A CA 1
ATOM 2391 C C . ALA A 1 303 ? 2.040 -2.937 -37.418 1.00 72.38 303 ALA A C 1
ATOM 2393 O O . ALA A 1 303 ? 3.153 -3.039 -37.933 1.00 72.38 303 ALA A O 1
ATOM 2394 N N . GLY A 1 304 ? 1.681 -1.845 -36.739 1.00 69.69 304 GLY A N 1
ATOM 2395 C CA . GLY A 1 304 ? 2.604 -0.760 -36.400 1.00 69.69 304 GLY A CA 1
ATOM 2396 C C . GLY A 1 304 ? 3.566 -1.171 -35.288 1.00 69.69 304 GLY A C 1
ATOM 2397 O O . GLY A 1 304 ? 4.766 -0.932 -35.388 1.00 69.69 304 GLY A O 1
ATOM 2398 N N . LEU A 1 305 ? 3.051 -1.891 -34.294 1.00 72.81 305 LEU A N 1
ATOM 2399 C CA . LEU A 1 305 ? 3.809 -2.408 -33.162 1.00 72.81 305 LEU A CA 1
ATOM 2400 C C . LEU A 1 305 ? 4.834 -3.481 -33.577 1.00 72.81 305 LEU A C 1
ATOM 2402 O O . LEU A 1 305 ? 5.986 -3.420 -33.163 1.00 72.81 305 LEU A O 1
ATOM 2406 N N . ALA A 1 306 ? 4.458 -4.400 -34.473 1.00 68.56 306 ALA A N 1
ATOM 2407 C CA . ALA A 1 306 ? 5.350 -5.439 -34.997 1.00 68.56 306 ALA A CA 1
ATOM 2408 C C . ALA A 1 306 ? 6.443 -4.895 -35.938 1.00 68.56 306 ALA A C 1
ATOM 2410 O O . ALA A 1 306 ? 7.535 -5.455 -36.007 1.00 68.56 306 ALA A O 1
ATOM 2411 N N . ARG A 1 307 ? 6.162 -3.803 -36.665 1.00 67.06 307 ARG A N 1
ATOM 2412 C CA . ARG A 1 307 ? 7.125 -3.131 -37.563 1.00 67.06 307 ARG A CA 1
ATOM 2413 C C . ARG A 1 307 ? 7.934 -2.033 -36.867 1.00 67.06 307 ARG A C 1
ATOM 2415 O O . ARG A 1 307 ? 8.897 -1.528 -37.439 1.00 67.06 307 ARG A O 1
ATOM 2422 N N . GLY A 1 308 ? 7.518 -1.615 -35.674 1.00 59.94 308 GLY A N 1
ATOM 2423 C CA . GLY A 1 308 ? 8.037 -0.441 -34.989 1.00 59.94 308 GLY A CA 1
ATOM 2424 C C . GLY A 1 308 ? 9.456 -0.646 -34.474 1.00 59.94 308 GLY A C 1
ATOM 2425 O O . GLY A 1 308 ? 9.663 -1.212 -33.406 1.00 59.94 308 GLY A O 1
ATOM 2426 N N . THR A 1 309 ? 10.449 -0.111 -35.180 1.00 59.22 309 THR A N 1
ATOM 2427 C CA . THR A 1 309 ? 11.795 0.071 -34.625 1.00 59.22 309 THR A CA 1
ATOM 2428 C C . THR A 1 309 ? 11.805 1.303 -33.717 1.00 59.22 309 THR A C 1
ATOM 2430 O O . THR A 1 309 ? 11.460 2.395 -34.168 1.00 59.22 309 THR A O 1
ATOM 2433 N N . GLY A 1 310 ? 12.216 1.160 -32.452 1.00 61.75 310 GLY A N 1
ATOM 2434 C CA . GLY A 1 310 ? 12.364 2.300 -31.539 1.00 61.75 310 GLY A CA 1
ATOM 2435 C C . GLY A 1 310 ? 11.055 2.812 -30.928 1.00 61.75 310 GLY A C 1
ATOM 2436 O O . GLY A 1 310 ? 10.878 4.025 -30.797 1.00 61.75 310 GLY A O 1
ATOM 2437 N N . ILE A 1 311 ? 10.143 1.908 -30.546 1.00 69.19 311 ILE A N 1
ATOM 2438 C CA . ILE A 1 311 ? 8.930 2.260 -29.792 1.00 69.19 311 ILE A CA 1
ATOM 2439 C C . ILE A 1 311 ? 9.332 2.943 -28.477 1.00 69.19 311 ILE A C 1
ATOM 2441 O O . ILE A 1 311 ? 10.176 2.446 -27.727 1.00 69.19 311 ILE A O 1
ATOM 2445 N N . LYS A 1 312 ? 8.721 4.099 -28.210 1.00 69.38 312 LYS A N 1
ATOM 2446 C CA . LYS A 1 312 ? 8.899 4.866 -26.975 1.00 69.38 312 LYS A CA 1
ATOM 2447 C C . LYS A 1 312 ? 7.592 4.897 -26.201 1.00 69.38 312 LYS A C 1
ATOM 2449 O O . LYS A 1 312 ? 6.526 5.081 -26.791 1.00 69.38 312 LYS A O 1
ATOM 2454 N N . ALA A 1 313 ? 7.702 4.790 -24.879 1.00 71.88 313 ALA A N 1
ATOM 2455 C CA . ALA A 1 313 ? 6.600 5.113 -23.986 1.00 71.88 313 ALA A CA 1
ATOM 2456 C C . ALA A 1 313 ? 6.098 6.518 -24.297 1.00 71.88 313 ALA A C 1
ATOM 2458 O O . ALA A 1 313 ? 6.883 7.467 -24.300 1.00 71.88 313 ALA A O 1
ATOM 2459 N N . THR A 1 314 ? 4.799 6.655 -24.510 1.00 79.00 314 THR A N 1
ATOM 2460 C CA . THR A 1 314 ? 4.151 7.961 -24.535 1.00 79.00 314 THR A CA 1
ATOM 2461 C C . THR A 1 314 ? 2.918 7.831 -23.674 1.00 79.00 314 THR A C 1
ATOM 2463 O O . THR A 1 314 ? 2.003 7.114 -24.044 1.00 79.00 314 THR A O 1
ATOM 2466 N N . VAL A 1 315 ? 2.911 8.479 -22.510 1.00 88.25 315 VAL A N 1
ATOM 2467 C CA . VAL A 1 315 ? 1.737 8.473 -21.635 1.00 88.25 315 VAL A CA 1
ATOM 2468 C C . VAL A 1 315 ? 0.978 9.768 -21.840 1.00 88.25 315 VAL A C 1
ATOM 2470 O O . VAL A 1 315 ? 1.394 10.807 -21.320 1.00 88.25 315 VAL A O 1
ATOM 2473 N N . LEU A 1 316 ? -0.126 9.685 -22.576 1.00 92.31 316 LEU A N 1
ATOM 2474 C CA . LEU A 1 316 ? -1.103 10.763 -22.707 1.00 92.31 316 LEU A CA 1
ATOM 2475 C C . LEU A 1 316 ? -2.404 10.297 -22.062 1.00 92.31 316 LEU A C 1
ATOM 2477 O O . LEU A 1 316 ? -2.927 9.240 -22.407 1.00 92.31 316 LEU A O 1
ATOM 2481 N N . VAL A 1 317 ? -2.887 11.069 -21.092 1.00 96.00 317 VAL A N 1
ATOM 2482 C CA . VAL A 1 317 ? -4.101 10.761 -20.333 1.00 96.00 317 VAL A CA 1
ATOM 2483 C C . VAL A 1 317 ? -5.149 11.810 -20.661 1.00 96.00 317 VAL A C 1
ATOM 2485 O O . VAL A 1 317 ? -4.929 12.994 -20.419 1.00 96.00 317 VAL A O 1
ATOM 2488 N N . ASP A 1 318 ? -6.295 11.359 -21.154 1.00 95.88 318 ASP A N 1
ATOM 2489 C CA . ASP A 1 318 ? -7.509 12.151 -21.300 1.00 95.88 318 ASP A CA 1
ATOM 2490 C C . ASP A 1 318 ? -8.549 11.604 -20.314 1.00 95.88 318 ASP A C 1
ATOM 2492 O O . ASP A 1 318 ? -9.207 10.589 -20.560 1.00 95.88 318 ASP A O 1
ATOM 2496 N N . LYS A 1 319 ? -8.649 12.252 -19.146 1.00 95.12 319 LYS A N 1
ATOM 2497 C CA . LYS A 1 319 ? -9.556 11.828 -18.067 1.00 95.12 319 LYS A CA 1
ATOM 2498 C C . LYS A 1 319 ? -11.028 12.062 -18.418 1.00 95.12 319 LYS A C 1
ATOM 2500 O O . LYS A 1 319 ? -11.875 11.368 -17.866 1.00 95.12 319 LYS A O 1
ATOM 2505 N N . GLU A 1 320 ? -11.326 13.005 -19.313 1.00 92.56 320 GLU A N 1
ATOM 2506 C CA . GLU A 1 320 ? -12.697 13.314 -19.738 1.00 92.56 320 GLU A CA 1
ATOM 2507 C C . GLU A 1 320 ? -13.214 12.257 -20.712 1.00 92.56 320 GLU A C 1
ATOM 2509 O O . GLU A 1 320 ? -14.323 11.752 -20.552 1.00 92.56 320 GLU A O 1
ATOM 2514 N N . ARG A 1 321 ? -12.387 11.867 -21.687 1.00 94.25 321 ARG A N 1
ATOM 2515 C CA . ARG A 1 321 ? -12.711 10.791 -22.636 1.00 94.25 321 ARG A CA 1
ATOM 2516 C C . ARG A 1 321 ? -12.473 9.390 -22.074 1.00 94.25 321 ARG A C 1
ATOM 2518 O O . ARG A 1 321 ? -12.856 8.413 -22.711 1.00 94.25 321 ARG A O 1
ATOM 2525 N N . GLY A 1 322 ? -11.820 9.274 -20.917 1.00 96.62 322 GLY A N 1
ATOM 2526 C CA . GLY A 1 322 ? -11.466 7.989 -20.314 1.00 96.62 322 GLY A CA 1
ATOM 2527 C C . GLY A 1 322 ? -10.419 7.221 -21.124 1.00 96.62 322 GLY A C 1
ATOM 2528 O O . GLY A 1 322 ? -10.514 6.000 -21.243 1.00 96.62 322 GLY A O 1
ATOM 2529 N N . SER A 1 323 ? -9.448 7.930 -21.707 1.00 97.38 323 SER A N 1
ATOM 2530 C CA . SER A 1 323 ? -8.432 7.368 -22.602 1.00 97.38 323 SER A CA 1
ATOM 2531 C C . SER A 1 323 ? -7.020 7.513 -22.032 1.00 97.38 323 SER A C 1
ATOM 2533 O O . SER A 1 323 ? -6.651 8.550 -21.478 1.00 97.38 323 SER A O 1
ATOM 2535 N N . VAL A 1 324 ? -6.221 6.454 -22.164 1.00 97.56 324 VAL A N 1
ATOM 2536 C CA . VAL A 1 324 ? -4.817 6.395 -21.754 1.00 97.56 324 VAL A CA 1
ATOM 2537 C C . VAL A 1 324 ? -3.995 5.802 -22.889 1.00 97.56 324 VAL A C 1
ATOM 2539 O O . VAL A 1 324 ? -3.974 4.589 -23.100 1.00 97.56 324 VAL A O 1
ATOM 2542 N N . GLN A 1 325 ? -3.279 6.658 -23.604 1.00 95.00 325 GLN A N 1
ATOM 2543 C CA . GLN A 1 325 ? -2.286 6.230 -24.577 1.00 95.00 325 GLN A CA 1
ATOM 2544 C C . GLN A 1 325 ? -1.014 5.798 -23.840 1.00 95.00 325 GLN A C 1
ATOM 2546 O O . GLN A 1 325 ? -0.562 6.515 -22.949 1.00 95.00 325 GLN A O 1
ATOM 2551 N N . LEU A 1 326 ? -0.461 4.627 -24.177 1.00 92.12 326 LEU A N 1
ATOM 2552 C CA . LEU A 1 326 ? 0.757 4.068 -23.560 1.00 92.12 326 LEU A CA 1
ATOM 2553 C C . LEU A 1 326 ? 1.983 4.171 -24.474 1.00 92.12 326 LEU A C 1
ATOM 2555 O O . LEU A 1 326 ? 3.123 4.234 -23.992 1.00 92.12 326 LEU A O 1
ATOM 2559 N N . ASP A 1 327 ? 1.733 4.210 -25.780 1.00 88.12 327 ASP A N 1
ATOM 2560 C CA . ASP A 1 327 ? 2.696 4.392 -26.857 1.00 88.12 327 ASP A CA 1
ATOM 2561 C C . ASP A 1 327 ? 1.971 4.855 -28.141 1.00 88.12 327 ASP A C 1
ATOM 2563 O O . ASP A 1 327 ? 0.779 5.156 -28.128 1.00 88.12 327 ASP A O 1
ATOM 2567 N N . ARG A 1 328 ? 2.682 4.938 -29.273 1.00 86.31 328 ARG A N 1
ATOM 2568 C CA . ARG A 1 328 ? 2.103 5.380 -30.556 1.00 86.31 328 ARG A CA 1
ATOM 2569 C C . ARG A 1 328 ? 0.955 4.490 -31.064 1.00 86.31 328 ARG A C 1
ATOM 2571 O O . ARG A 1 328 ? 0.100 4.988 -31.785 1.00 86.31 328 ARG A O 1
ATOM 2578 N N . TYR A 1 329 ? 0.972 3.209 -30.736 1.00 88.62 329 TYR A N 1
ATOM 2579 C CA . TYR A 1 329 ? 0.122 2.159 -31.288 1.00 88.62 329 TYR A CA 1
ATOM 2580 C C . TYR A 1 329 ? -0.908 1.627 -30.293 1.00 88.62 329 TYR A C 1
ATOM 2582 O O . TYR A 1 329 ? -1.851 0.973 -30.728 1.00 88.62 329 TYR A O 1
ATOM 2590 N N . THR A 1 330 ? -0.732 1.874 -28.992 1.00 92.44 330 THR A N 1
ATOM 2591 C CA . THR A 1 330 ? -1.552 1.269 -27.938 1.00 92.44 330 THR A CA 1
ATOM 2592 C C . THR A 1 330 ? -2.248 2.307 -27.068 1.00 92.44 330 THR A C 1
ATOM 2594 O O . THR A 1 330 ? -1.600 3.115 -26.393 1.00 92.44 330 THR A O 1
ATOM 2597 N N . THR A 1 331 ? -3.575 2.208 -27.015 1.00 96.62 331 THR A N 1
ATOM 2598 C CA . THR A 1 331 ? -4.447 3.059 -26.202 1.00 96.62 331 THR A CA 1
ATOM 2599 C C . THR A 1 331 ? -5.436 2.204 -25.418 1.00 96.62 331 THR A C 1
ATOM 2601 O O . THR A 1 331 ? -6.069 1.303 -25.966 1.00 96.62 331 THR A O 1
ATOM 2604 N N . VAL A 1 332 ? -5.573 2.493 -24.125 1.00 98.12 332 VAL A N 1
ATOM 2605 C CA . VAL A 1 332 ? -6.591 1.916 -23.241 1.00 98.12 332 VAL A CA 1
ATOM 2606 C C . VAL A 1 332 ? -7.755 2.898 -23.138 1.00 98.12 332 VAL A C 1
ATOM 2608 O O . VAL A 1 332 ? -7.541 4.063 -22.813 1.00 98.12 332 VAL A O 1
ATOM 2611 N N . GLU A 1 333 ? -8.974 2.439 -23.396 1.00 98.25 333 GLU A N 1
ATOM 2612 C CA . GLU A 1 333 ? -10.188 3.261 -23.442 1.00 98.25 333 GLU A CA 1
ATOM 2613 C C . GLU A 1 333 ? -11.243 2.790 -22.431 1.00 98.25 333 GLU A C 1
ATOM 2615 O O . GLU A 1 333 ? -11.214 1.660 -21.934 1.00 98.25 333 GLU A O 1
ATOM 2620 N N . GLY A 1 334 ? -12.195 3.676 -22.129 1.00 97.88 334 GLY A N 1
ATOM 2621 C CA . GLY A 1 334 ? -13.311 3.391 -21.226 1.00 97.88 334 GLY A CA 1
ATOM 2622 C C . GLY A 1 334 ? -12.958 3.487 -19.740 1.00 97.88 334 GLY A C 1
ATOM 2623 O O . GLY A 1 334 ? -13.673 2.926 -18.911 1.00 97.88 334 GLY A O 1
ATOM 2624 N N . VAL A 1 335 ? -11.866 4.174 -19.381 1.00 98.38 335 VAL A N 1
ATOM 2625 C CA . VAL A 1 335 ? -11.482 4.388 -17.977 1.00 98.38 335 VAL A CA 1
ATOM 2626 C C . VAL A 1 335 ? -12.501 5.323 -17.313 1.00 98.38 335 VAL A C 1
ATOM 26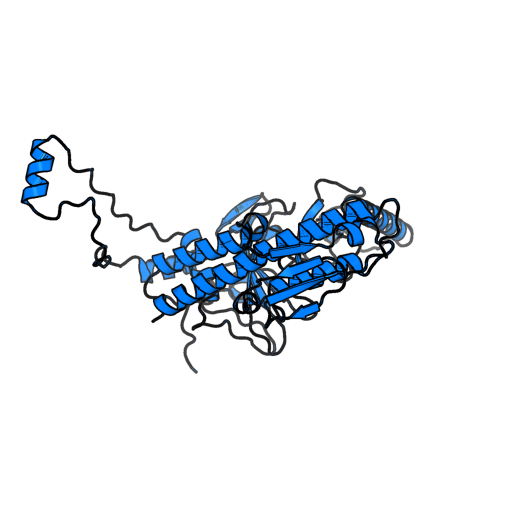28 O O . VAL A 1 335 ? -12.583 6.486 -17.712 1.00 98.38 335 VAL A O 1
ATOM 2631 N N . PRO A 1 336 ? -13.257 4.879 -16.289 1.00 98.19 336 PRO A N 1
ATOM 2632 C CA . PRO A 1 336 ? -14.229 5.740 -15.625 1.00 98.19 336 PRO A CA 1
ATOM 2633 C C . PRO A 1 336 ? -13.553 6.936 -14.949 1.00 98.19 336 PRO A C 1
ATOM 2635 O O . PRO A 1 336 ? -12.523 6.778 -14.291 1.00 98.19 336 PRO A O 1
ATOM 2638 N N . GLY A 1 337 ? -14.169 8.119 -15.029 1.00 97.50 337 GLY A N 1
ATOM 2639 C CA . GLY A 1 337 ? -13.658 9.335 -14.378 1.00 97.50 337 GLY A CA 1
ATOM 2640 C C . GLY A 1 337 ? -13.425 9.163 -12.868 1.00 97.50 337 GLY A C 1
ATOM 2641 O O . GLY A 1 337 ? -12.413 9.608 -12.330 1.00 97.50 337 GLY A O 1
ATOM 2642 N N . GLU A 1 338 ? -14.318 8.431 -12.196 1.00 96.38 338 GLU A N 1
ATOM 2643 C CA . GLU A 1 338 ? -14.254 8.141 -10.756 1.00 96.38 338 GLU A CA 1
ATOM 2644 C C . GLU A 1 338 ? -13.031 7.290 -10.358 1.00 96.38 338 GLU A C 1
ATOM 2646 O O . GLU A 1 338 ? -12.523 7.420 -9.242 1.00 96.38 338 GLU A O 1
ATOM 2651 N N . ALA A 1 339 ? -12.478 6.485 -11.277 1.00 97.62 339 ALA A N 1
ATOM 2652 C CA . ALA A 1 339 ? -11.294 5.667 -11.006 1.00 97.62 339 ALA A CA 1
ATOM 2653 C C . ALA A 1 339 ? -10.043 6.521 -10.722 1.00 97.62 339 ALA A C 1
ATOM 2655 O O . ALA A 1 339 ? -9.129 6.078 -10.028 1.00 97.62 339 ALA A O 1
ATOM 2656 N N . TRP A 1 340 ? -10.011 7.769 -11.198 1.00 97.31 340 TRP A N 1
ATOM 2657 C CA . TRP A 1 340 ? -8.925 8.714 -10.929 1.00 97.31 340 TRP A CA 1
ATOM 2658 C C . TRP A 1 340 ? -9.018 9.365 -9.542 1.00 97.31 340 TRP A C 1
ATOM 2660 O O . TRP A 1 340 ? -8.107 10.083 -9.143 1.00 97.31 340 TRP A O 1
ATOM 2670 N N . SER A 1 341 ? -10.099 9.149 -8.786 1.00 93.75 341 SER A N 1
ATOM 2671 C CA . SER A 1 341 ? -10.303 9.792 -7.482 1.00 93.75 341 SER A CA 1
ATOM 2672 C C . SER A 1 341 ? -9.694 9.024 -6.304 1.00 93.75 341 SER A C 1
ATOM 2674 O O . SER A 1 341 ? -9.556 9.594 -5.217 1.00 93.75 341 SER A O 1
ATOM 2676 N N . TYR A 1 342 ? -9.292 7.761 -6.477 1.00 94.94 342 TYR A N 1
ATOM 2677 C CA . TYR A 1 342 ? -8.594 7.013 -5.428 1.00 94.94 342 TYR A CA 1
ATOM 2678 C C . TYR A 1 342 ? -7.107 7.392 -5.391 1.00 94.94 342 TYR A C 1
ATOM 2680 O O . TYR A 1 342 ? -6.343 6.981 -6.260 1.00 94.94 342 TYR A O 1
ATOM 2688 N N . HIS A 1 343 ? -6.709 8.198 -4.401 1.00 92.81 343 HIS A N 1
ATOM 2689 C CA . HIS A 1 343 ? -5.357 8.753 -4.273 1.00 92.81 343 HIS A CA 1
ATOM 2690 C C . HIS A 1 343 ? -4.516 8.035 -3.219 1.00 92.81 343 HIS A C 1
ATOM 2692 O O . HIS A 1 343 ? -5.011 7.670 -2.153 1.00 92.81 343 HIS A O 1
ATOM 2698 N N . LEU A 1 344 ? -3.222 7.910 -3.513 1.00 92.19 344 LEU A N 1
ATOM 2699 C CA . LEU A 1 344 ? -2.183 7.453 -2.596 1.00 92.19 344 LEU A CA 1
ATOM 2700 C C . LEU A 1 344 ? -1.033 8.459 -2.656 1.00 92.19 344 LEU A C 1
ATOM 2702 O O . LEU A 1 344 ? -0.285 8.506 -3.627 1.00 92.19 344 LEU A O 1
ATOM 2706 N N . GLY A 1 345 ? -0.928 9.311 -1.642 1.00 88.88 345 GLY A N 1
ATOM 2707 C CA . GLY A 1 345 ? -0.112 10.522 -1.696 1.00 88.88 345 GLY A CA 1
ATOM 2708 C C . GLY A 1 345 ? -0.714 11.573 -2.630 1.00 88.88 345 GLY A C 1
ATOM 2709 O O . GLY A 1 345 ? -1.883 11.925 -2.503 1.00 88.88 345 GLY A O 1
ATOM 2710 N N . ASP A 1 346 ? 0.091 12.099 -3.550 1.00 87.56 346 ASP A N 1
ATOM 2711 C CA . ASP A 1 346 ? -0.269 13.206 -4.446 1.00 87.56 346 ASP A CA 1
ATOM 2712 C C . ASP A 1 346 ? -0.856 12.766 -5.797 1.00 87.56 346 ASP A C 1
ATOM 2714 O O . ASP A 1 346 ? -1.212 13.609 -6.618 1.00 87.56 346 ASP A O 1
ATOM 2718 N N . ARG A 1 347 ? -0.959 11.456 -6.031 1.00 92.75 347 ARG A N 1
ATOM 2719 C CA . ARG A 1 347 ? -1.399 10.865 -7.298 1.00 92.75 347 ARG A CA 1
ATOM 2720 C C . ARG A 1 347 ? -2.480 9.828 -7.077 1.00 92.75 347 ARG A C 1
ATOM 2722 O O . ARG A 1 347 ? -2.522 9.144 -6.050 1.00 92.75 347 ARG A O 1
ATOM 2729 N N . SER A 1 348 ? -3.331 9.681 -8.079 1.00 95.88 348 SER A N 1
ATOM 2730 C CA . SER A 1 348 ? -4.270 8.573 -8.164 1.00 95.88 348 SER A CA 1
ATOM 2731 C C . SER A 1 348 ? -3.543 7.233 -8.297 1.00 95.88 348 SER A C 1
ATOM 2733 O O . SER A 1 348 ? -2.419 7.142 -8.796 1.00 95.88 348 SER A O 1
ATOM 2735 N N . ALA A 1 349 ? -4.214 6.163 -7.886 1.00 96.81 349 ALA A N 1
ATOM 2736 C CA . ALA A 1 349 ? -3.752 4.793 -8.043 1.00 96.81 349 ALA A CA 1
ATOM 2737 C C . ALA A 1 349 ? -3.343 4.475 -9.495 1.00 96.81 349 ALA A C 1
ATOM 2739 O O . ALA A 1 349 ? -2.305 3.856 -9.729 1.00 96.81 349 ALA A O 1
ATOM 2740 N N . LEU A 1 350 ? -4.119 4.953 -10.473 1.00 97.94 350 LEU A N 1
ATOM 2741 C CA . LEU A 1 350 ? -3.822 4.790 -11.897 1.00 97.94 350 LEU A CA 1
ATOM 2742 C C . LEU A 1 350 ? -2.597 5.601 -12.337 1.00 97.94 350 LEU A C 1
ATOM 2744 O O . LEU A 1 350 ? -1.747 5.073 -13.049 1.00 97.94 350 LEU A O 1
ATOM 2748 N N . GLU A 1 351 ? -2.447 6.848 -11.884 1.00 96.81 351 GLU A N 1
ATOM 2749 C CA . GLU A 1 351 ? -1.257 7.655 -12.191 1.00 96.81 351 GLU A CA 1
ATOM 2750 C C . GLU A 1 351 ? 0.031 7.009 -11.674 1.00 96.81 351 GLU A C 1
ATOM 2752 O O . GLU A 1 351 ? 1.058 7.108 -12.342 1.00 96.81 351 GLU A O 1
ATOM 2757 N N . TRP A 1 352 ? -0.010 6.294 -10.545 1.00 95.75 352 TRP A N 1
ATOM 2758 C CA . TRP A 1 352 ? 1.139 5.522 -10.065 1.00 95.75 352 TRP A CA 1
ATOM 2759 C C . TRP A 1 352 ? 1.536 4.379 -10.996 1.00 95.75 352 TRP A C 1
ATOM 2761 O O . TRP A 1 352 ? 2.726 4.184 -11.251 1.00 95.75 352 TRP A O 1
ATOM 2771 N N . VAL A 1 353 ? 0.559 3.651 -11.545 1.00 96.06 353 VAL A N 1
ATOM 2772 C CA . VAL A 1 353 ? 0.821 2.599 -12.540 1.00 96.06 353 VAL A CA 1
ATOM 2773 C C . VAL A 1 353 ? 1.474 3.195 -13.789 1.00 96.06 353 VAL A C 1
ATOM 2775 O O . VAL A 1 353 ? 2.438 2.636 -14.314 1.00 96.06 353 VAL A O 1
ATOM 2778 N N . LEU A 1 354 ? 0.990 4.354 -14.241 1.00 94.62 354 LEU A N 1
ATOM 2779 C CA . LEU A 1 354 ? 1.524 5.044 -15.416 1.00 94.62 354 LEU A CA 1
ATOM 2780 C C . LEU A 1 354 ? 2.910 5.650 -15.175 1.00 94.62 354 LEU A C 1
ATOM 2782 O O . LEU A 1 354 ? 3.750 5.642 -16.074 1.00 94.62 354 LEU A O 1
ATOM 2786 N N . GLU A 1 355 ? 3.180 6.150 -13.971 1.00 91.19 355 GLU A N 1
ATOM 2787 C CA . GLU A 1 355 ? 4.507 6.636 -13.590 1.00 91.19 355 GLU A CA 1
ATOM 2788 C C . GLU A 1 355 ? 5.529 5.494 -13.607 1.00 91.19 355 GLU A C 1
ATOM 2790 O O . GLU A 1 355 ? 6.614 5.638 -14.165 1.00 91.19 355 GLU A O 1
ATOM 2795 N N . HIS A 1 356 ? 5.160 4.324 -13.082 1.00 88.44 356 HIS A N 1
ATOM 2796 C CA . HIS A 1 356 ? 6.010 3.139 -13.136 1.00 88.44 356 HIS A CA 1
ATOM 2797 C C . HIS A 1 356 ? 6.279 2.675 -14.574 1.00 88.44 356 HIS A C 1
ATOM 2799 O O . HIS A 1 356 ? 7.407 2.301 -14.902 1.00 88.44 356 HIS A O 1
ATOM 2805 N N . TRP A 1 357 ? 5.267 2.731 -15.448 1.00 88.06 357 TRP A N 1
ATOM 2806 C CA . TRP A 1 357 ? 5.441 2.468 -16.878 1.00 88.06 357 TRP A CA 1
ATOM 2807 C C . TRP A 1 357 ? 6.482 3.409 -17.498 1.00 88.06 357 TRP A C 1
ATOM 2809 O O . TRP A 1 357 ? 7.392 2.944 -18.181 1.00 88.06 357 TRP A O 1
ATOM 2819 N N . LYS A 1 358 ? 6.428 4.713 -17.190 1.00 84.81 358 LYS A N 1
ATOM 2820 C CA . LYS A 1 358 ? 7.449 5.680 -17.632 1.00 84.81 358 LYS A CA 1
ATOM 2821 C C . LYS A 1 358 ? 8.837 5.362 -17.071 1.00 84.81 358 LYS A C 1
ATOM 2823 O O . LYS A 1 358 ? 9.799 5.326 -17.835 1.00 84.81 358 LYS A O 1
ATOM 2828 N N . GLU A 1 359 ? 8.951 5.118 -15.761 1.00 80.50 359 GLU A N 1
ATOM 2829 C CA . GLU A 1 359 ? 10.230 4.844 -15.080 1.00 80.50 359 GLU A CA 1
ATOM 2830 C C . GLU A 1 359 ? 10.958 3.660 -15.727 1.00 80.50 359 GLU A C 1
ATOM 2832 O O . GLU A 1 359 ? 12.149 3.751 -16.027 1.00 80.50 359 GLU A O 1
ATOM 2837 N N . ARG A 1 360 ? 10.235 2.571 -16.020 1.00 73.94 360 ARG A N 1
ATOM 2838 C CA . ARG A 1 360 ? 10.816 1.380 -16.656 1.00 73.94 360 ARG A CA 1
ATOM 2839 C C . ARG A 1 360 ? 11.375 1.639 -18.054 1.00 73.94 360 ARG A C 1
ATOM 2841 O O . ARG A 1 360 ? 12.274 0.918 -18.484 1.00 73.94 360 ARG A O 1
ATOM 2848 N N . LEU A 1 361 ? 10.847 2.631 -18.768 1.00 69.69 361 LEU A N 1
ATOM 2849 C CA . LEU A 1 361 ? 11.152 2.875 -20.180 1.00 69.69 361 LEU A CA 1
ATOM 2850 C C . LEU A 1 361 ? 12.152 4.018 -20.396 1.00 69.69 361 LEU A C 1
ATOM 2852 O O . LEU A 1 361 ? 12.813 4.055 -21.432 1.00 69.69 361 LEU A O 1
ATOM 2856 N N . ASN A 1 362 ? 12.352 4.887 -19.402 1.00 60.38 362 ASN A N 1
ATOM 2857 C CA . ASN A 1 362 ? 13.299 6.009 -19.456 1.00 60.38 362 ASN A CA 1
ATOM 2858 C C . ASN A 1 362 ? 14.791 5.602 -19.490 1.00 60.38 362 ASN A C 1
ATOM 2860 O O . ASN A 1 362 ? 15.657 6.470 -19.550 1.00 60.38 362 ASN A O 1
ATOM 2864 N N . GLY A 1 363 ? 15.121 4.305 -19.465 1.00 52.75 363 GLY A N 1
ATOM 2865 C CA . GLY A 1 363 ? 16.506 3.827 -19.397 1.00 52.75 363 GLY A CA 1
ATOM 2866 C C . GLY A 1 363 ? 17.155 3.435 -20.728 1.00 52.75 363 GLY A C 1
ATOM 2867 O O . GLY A 1 363 ? 18.367 3.596 -20.858 1.00 52.75 363 GLY A O 1
ATOM 2868 N N . ARG A 1 364 ? 16.407 2.887 -21.702 1.00 53.03 364 ARG A N 1
ATOM 2869 C CA . ARG A 1 364 ? 16.942 2.425 -23.004 1.00 53.03 364 ARG A CA 1
ATOM 2870 C C . ARG A 1 364 ? 15.841 2.398 -24.078 1.00 53.03 364 ARG A C 1
ATOM 2872 O O . ARG A 1 364 ? 14.776 1.847 -23.806 1.00 53.03 364 ARG A O 1
ATOM 2879 N N . PRO A 1 365 ? 16.080 2.916 -25.299 1.00 52.00 365 PRO A N 1
ATOM 2880 C CA . PRO A 1 365 ? 15.201 2.648 -26.433 1.00 52.00 365 PRO A CA 1
ATOM 2881 C C . PRO A 1 365 ? 15.187 1.143 -26.720 1.00 52.00 365 PRO A C 1
ATOM 2883 O O . PRO A 1 365 ? 16.243 0.510 -26.742 1.00 52.00 365 PRO A O 1
ATOM 2886 N N . TYR A 1 366 ? 14.013 0.573 -26.975 1.00 58.34 366 TYR A N 1
ATOM 2887 C CA . TYR A 1 366 ? 13.910 -0.801 -27.459 1.00 58.34 366 TYR A CA 1
ATOM 2888 C C . TYR A 1 366 ? 14.310 -0.820 -28.940 1.00 58.34 366 TYR A C 1
ATOM 2890 O O . TYR A 1 366 ? 13.497 -0.539 -29.821 1.00 58.34 366 TYR A O 1
ATOM 2898 N N . THR A 1 367 ? 15.588 -1.075 -29.227 1.00 48.53 367 THR A N 1
ATOM 2899 C CA . THR A 1 367 ? 16.068 -1.332 -30.592 1.00 48.53 367 THR A CA 1
ATOM 2900 C C . THR A 1 367 ? 15.991 -2.827 -30.916 1.00 48.53 367 THR A C 1
ATOM 2902 O O . THR A 1 367 ? 16.066 -3.690 -30.040 1.00 48.53 367 THR A O 1
ATOM 2905 N N . ALA A 1 368 ? 15.718 -3.119 -32.187 1.00 50.97 368 ALA A N 1
ATOM 2906 C CA . ALA A 1 368 ? 15.217 -4.404 -32.656 1.00 50.97 368 ALA A CA 1
ATOM 2907 C C . ALA A 1 368 ? 16.317 -5.472 -32.783 1.00 50.97 368 ALA A C 1
ATOM 2909 O O . ALA A 1 368 ? 17.166 -5.392 -33.664 1.00 50.97 368 ALA A O 1
ATOM 2910 N N . ALA A 1 369 ? 16.244 -6.461 -31.892 1.00 52.50 369 ALA A N 1
ATOM 2911 C CA . ALA A 1 369 ? 16.462 -7.894 -32.124 1.00 52.50 369 ALA A CA 1
ATOM 2912 C C . ALA A 1 369 ? 15.946 -8.657 -30.882 1.00 52.50 369 ALA A C 1
ATOM 2914 O O . ALA A 1 369 ? 15.117 -9.548 -31.015 1.00 52.50 369 ALA A O 1
ATOM 2915 N N . ASP A 1 370 ? 16.274 -8.161 -29.677 1.00 53.22 370 ASP A N 1
ATOM 2916 C CA . ASP A 1 370 ? 15.899 -8.786 -28.390 1.00 53.22 370 ASP A CA 1
ATOM 2917 C C . ASP A 1 370 ? 14.889 -7.967 -27.557 1.00 53.22 370 ASP A C 1
ATOM 2919 O O . ASP A 1 370 ? 14.325 -8.438 -26.568 1.00 53.22 370 ASP A O 1
ATOM 2923 N N . GLY A 1 371 ? 14.646 -6.706 -27.934 1.00 62.47 371 GLY A N 1
ATOM 2924 C CA . GLY A 1 371 ? 13.832 -5.775 -27.147 1.00 62.47 371 GLY A CA 1
ATOM 2925 C C . GLY A 1 371 ? 12.317 -5.905 -27.339 1.00 62.47 371 GLY A C 1
ATOM 2926 O O . GLY A 1 371 ? 11.567 -5.695 -26.388 1.00 62.47 371 GLY A O 1
ATOM 2927 N N . ALA A 1 372 ? 11.848 -6.247 -28.541 1.00 70.00 372 ALA A N 1
ATOM 2928 C CA . ALA A 1 372 ? 10.419 -6.201 -28.861 1.00 70.00 372 ALA A CA 1
ATOM 2929 C C . ALA A 1 372 ? 9.573 -7.206 -28.047 1.00 70.00 372 ALA A C 1
ATOM 2931 O O . ALA A 1 372 ? 8.583 -6.769 -27.462 1.00 70.00 372 ALA A O 1
ATOM 2932 N N . PRO A 1 373 ? 9.960 -8.491 -27.888 1.00 76.19 373 PRO A N 1
ATOM 2933 C CA . PRO A 1 373 ? 9.200 -9.425 -27.050 1.00 76.19 373 PRO A CA 1
ATOM 2934 C C . PRO A 1 373 ? 9.122 -8.970 -25.587 1.00 76.19 373 PRO A C 1
ATOM 2936 O O . PRO A 1 373 ? 8.052 -8.972 -24.984 1.00 76.19 373 PRO A O 1
ATOM 2939 N N . ARG A 1 374 ? 10.245 -8.483 -25.038 1.00 76.62 374 ARG A N 1
ATOM 2940 C CA . ARG A 1 374 ? 10.318 -7.950 -23.671 1.00 76.62 374 ARG A CA 1
ATOM 2941 C C . ARG A 1 374 ? 9.456 -6.697 -23.491 1.00 76.62 374 ARG A C 1
ATOM 2943 O O . ARG A 1 374 ? 8.894 -6.496 -22.416 1.00 76.62 374 ARG A O 1
ATOM 2950 N N . TYR A 1 375 ? 9.377 -5.841 -24.508 1.00 80.25 375 TYR A N 1
ATOM 2951 C CA . TYR A 1 375 ? 8.501 -4.671 -24.500 1.00 80.25 375 TYR A CA 1
ATOM 2952 C C . TYR A 1 375 ? 7.030 -5.084 -24.498 1.00 80.25 375 TYR A C 1
ATOM 2954 O O . TYR A 1 375 ? 6.283 -4.620 -23.645 1.00 80.25 375 TYR A O 1
ATOM 2962 N N . MET A 1 376 ? 6.641 -5.987 -25.403 1.00 81.50 376 MET A N 1
ATOM 2963 C CA . MET A 1 376 ? 5.272 -6.497 -25.519 1.00 81.50 376 MET A CA 1
ATOM 2964 C C . MET A 1 376 ? 4.789 -7.124 -24.216 1.00 81.50 376 MET A C 1
ATOM 2966 O O . MET A 1 376 ? 3.729 -6.772 -23.713 1.00 81.50 376 MET A O 1
ATOM 2970 N N . GLU A 1 377 ? 5.614 -7.972 -23.607 1.00 85.06 377 GLU A N 1
ATOM 2971 C CA . GLU A 1 377 ? 5.295 -8.573 -22.317 1.00 85.06 377 GLU A CA 1
ATOM 2972 C C . GLU A 1 377 ? 5.099 -7.509 -21.221 1.00 85.06 377 GLU A C 1
ATOM 2974 O O . GLU A 1 377 ? 4.183 -7.597 -20.402 1.00 85.06 377 GLU A O 1
ATOM 2979 N N . GLN A 1 378 ? 5.945 -6.475 -21.191 1.00 85.38 378 GLN A N 1
ATOM 2980 C CA . GLN A 1 378 ? 5.803 -5.378 -20.232 1.00 85.38 378 GLN A CA 1
ATOM 2981 C C . GLN A 1 378 ? 4.579 -4.502 -20.512 1.00 85.38 378 GLN A C 1
ATOM 2983 O O . GLN A 1 378 ? 3.949 -4.034 -19.559 1.00 85.38 378 GLN A O 1
ATOM 2988 N N . LEU A 1 379 ? 4.243 -4.282 -21.781 1.00 88.94 379 LEU A N 1
ATOM 2989 C CA . LEU A 1 379 ? 3.050 -3.562 -22.203 1.00 88.94 379 LEU A CA 1
ATOM 2990 C C . LEU A 1 379 ? 1.798 -4.320 -21.752 1.00 88.94 379 LEU A C 1
ATOM 2992 O O . LEU A 1 379 ? 0.963 -3.744 -21.058 1.00 88.94 379 LEU A O 1
ATOM 2996 N N . ASP A 1 380 ? 1.721 -5.623 -22.023 1.00 91.94 380 ASP A N 1
ATOM 2997 C CA . ASP A 1 380 ? 0.608 -6.477 -21.603 1.00 91.94 380 ASP A CA 1
ATOM 2998 C C . ASP A 1 380 ? 0.463 -6.493 -20.078 1.00 91.94 380 ASP A C 1
ATOM 3000 O O . ASP A 1 380 ? -0.627 -6.264 -19.548 1.00 91.94 380 ASP A O 1
ATOM 3004 N N . ARG A 1 381 ? 1.569 -6.669 -19.339 1.00 92.31 381 ARG A N 1
ATOM 3005 C CA . ARG A 1 381 ? 1.575 -6.584 -17.867 1.00 92.31 381 ARG A CA 1
ATOM 3006 C C . ARG A 1 381 ? 1.074 -5.223 -17.373 1.00 92.31 381 ARG A C 1
ATOM 3008 O O . ARG A 1 381 ? 0.304 -5.168 -16.413 1.00 92.31 381 ARG A O 1
ATOM 3015 N N . THR A 1 382 ? 1.479 -4.132 -18.024 1.00 93.88 382 THR A N 1
ATOM 3016 C CA . THR A 1 382 ? 1.030 -2.769 -17.696 1.00 93.88 382 THR A CA 1
ATOM 3017 C C . THR A 1 382 ? -0.463 -2.598 -17.954 1.00 93.88 382 THR A C 1
ATOM 3019 O O . THR A 1 382 ? -1.171 -2.108 -17.078 1.00 93.88 382 THR A O 1
ATOM 3022 N N . ILE A 1 383 ? -0.972 -3.062 -19.096 1.00 96.31 383 ILE A N 1
ATOM 3023 C CA . ILE A 1 383 ? -2.398 -3.016 -19.443 1.00 96.31 383 ILE A CA 1
ATOM 3024 C C . ILE A 1 383 ? -3.228 -3.800 -18.425 1.00 96.31 383 ILE A C 1
ATOM 3026 O O . ILE A 1 383 ? -4.218 -3.281 -17.907 1.00 96.31 383 ILE A O 1
ATOM 3030 N N . GLN A 1 384 ? -2.815 -5.025 -18.082 1.00 97.31 384 GLN A N 1
ATOM 3031 C CA . GLN A 1 384 ? -3.508 -5.824 -17.067 1.00 97.31 384 GLN A CA 1
ATOM 3032 C C . GLN A 1 384 ? -3.510 -5.122 -15.708 1.00 97.31 384 GLN A C 1
ATOM 3034 O O . GLN A 1 384 ? -4.534 -5.090 -15.023 1.00 97.31 384 GLN A O 1
ATOM 3039 N N . ARG A 1 385 ? -2.393 -4.490 -15.333 1.00 97.25 385 ARG A N 1
ATOM 3040 C CA . ARG A 1 385 ? -2.305 -3.706 -14.101 1.00 97.25 385 ARG A CA 1
ATOM 3041 C C . ARG A 1 385 ? -3.214 -2.478 -14.127 1.00 97.25 385 ARG A C 1
ATOM 3043 O O . ARG A 1 385 ? -3.895 -2.246 -13.138 1.00 97.25 385 ARG A O 1
ATOM 3050 N N . ILE A 1 386 ? -3.293 -1.737 -15.235 1.00 98.12 386 ILE A N 1
ATOM 3051 C CA . ILE A 1 386 ? -4.231 -0.611 -15.397 1.00 98.12 386 ILE A CA 1
ATOM 3052 C C . ILE A 1 386 ? -5.669 -1.091 -15.189 1.00 98.12 386 ILE A C 1
ATOM 3054 O O . ILE A 1 386 ? -6.397 -0.504 -14.392 1.00 98.12 386 ILE A O 1
ATOM 3058 N N . LYS A 1 387 ? -6.069 -2.193 -15.835 1.00 98.69 387 LYS A N 1
ATOM 3059 C CA . LYS A 1 387 ? -7.421 -2.753 -15.688 1.00 98.69 387 LYS A CA 1
ATOM 3060 C C . LYS A 1 387 ? -7.728 -3.166 -14.247 1.00 98.69 387 LYS A C 1
ATOM 3062 O O . LYS A 1 387 ? -8.802 -2.856 -13.735 1.00 98.69 387 LYS A O 1
ATOM 3067 N N . ARG A 1 388 ? -6.797 -3.842 -13.572 1.00 98.50 388 ARG A N 1
ATOM 3068 C CA . ARG A 1 388 ? -6.969 -4.278 -12.176 1.00 98.50 388 ARG A CA 1
ATOM 3069 C C . ARG A 1 388 ? -6.971 -3.115 -11.190 1.00 98.50 388 ARG A C 1
ATOM 3071 O O . ARG A 1 388 ? -7.816 -3.060 -10.309 1.00 98.50 388 ARG A O 1
ATOM 3078 N N . VAL A 1 389 ? -6.088 -2.137 -11.361 1.00 98.50 389 VAL A N 1
ATOM 3079 C CA . VAL A 1 389 ? -6.056 -0.948 -10.498 1.00 98.50 389 VAL A CA 1
ATOM 3080 C C . VAL A 1 389 ? -7.267 -0.044 -10.747 1.00 98.50 389 VAL A C 1
ATOM 3082 O O . VAL A 1 389 ? -7.770 0.574 -9.809 1.00 98.50 389 VAL A O 1
ATOM 3085 N N . CYS A 1 390 ? -7.808 -0.022 -11.968 1.00 98.75 390 CYS A N 1
ATOM 3086 C CA . CYS A 1 390 ? -9.103 0.592 -12.252 1.00 98.75 390 CYS A CA 1
ATOM 3087 C C . CYS A 1 390 ? -10.222 -0.100 -11.455 1.00 98.75 390 CYS A C 1
ATOM 3089 O O . CYS A 1 390 ? -10.980 0.584 -10.769 1.00 98.75 390 CYS A O 1
ATOM 3091 N N . ARG A 1 391 ? -10.257 -1.445 -11.438 1.00 98.62 391 ARG A N 1
ATOM 3092 C CA . ARG A 1 391 ? -11.177 -2.218 -10.585 1.00 98.62 391 ARG A CA 1
ATOM 3093 C C . ARG A 1 391 ? -11.037 -1.855 -9.118 1.00 98.62 391 ARG A C 1
ATOM 3095 O O . ARG A 1 391 ? -12.041 -1.528 -8.496 1.00 98.62 391 ARG A O 1
ATOM 3102 N N . VAL A 1 392 ? -9.814 -1.892 -8.589 1.00 98.56 392 VAL A N 1
ATOM 3103 C CA . VAL A 1 392 ? -9.537 -1.515 -7.199 1.00 98.56 392 VAL A CA 1
ATOM 3104 C C . VAL A 1 392 ? -10.095 -0.128 -6.914 1.00 98.56 392 VAL A C 1
ATOM 3106 O O . VAL A 1 392 ? -10.900 0.021 -6.011 1.00 98.56 392 VAL A O 1
ATOM 3109 N N . SER A 1 393 ? -9.763 0.865 -7.737 1.00 98.44 393 SER A N 1
ATOM 3110 C CA . SER A 1 393 ? -10.187 2.250 -7.513 1.00 98.44 393 SER A CA 1
ATOM 3111 C C . SER A 1 393 ? -11.713 2.401 -7.461 1.00 98.44 393 SER A C 1
ATOM 3113 O O . SER A 1 393 ? -12.236 3.069 -6.566 1.00 98.44 393 SER A O 1
ATOM 3115 N N . MET A 1 394 ? -12.430 1.747 -8.381 1.00 98.44 394 MET A N 1
ATOM 3116 C CA . MET A 1 394 ? -13.895 1.777 -8.434 1.00 98.44 394 MET A CA 1
ATOM 3117 C C . MET A 1 394 ? -14.538 1.058 -7.240 1.00 98.44 394 MET A C 1
ATOM 3119 O O . MET A 1 394 ? -15.454 1.597 -6.618 1.00 98.44 394 MET A O 1
ATOM 3123 N N . GLU A 1 395 ? -14.043 -0.125 -6.868 1.00 98.44 395 GLU A N 1
ATOM 3124 C CA . GLU A 1 395 ? -14.565 -0.881 -5.721 1.00 98.44 395 GLU A CA 1
ATOM 3125 C C . GLU A 1 395 ? -14.268 -0.188 -4.388 1.00 98.44 395 GLU A C 1
ATOM 3127 O O . GLU A 1 395 ? -15.143 -0.108 -3.525 1.00 98.44 395 GLU A O 1
ATOM 3132 N N . THR A 1 396 ? -13.079 0.402 -4.233 1.00 98.12 396 THR A N 1
ATOM 3133 C CA . THR A 1 396 ? -12.746 1.235 -3.074 1.00 98.12 396 THR A CA 1
ATOM 3134 C C . THR A 1 396 ? -13.732 2.390 -2.960 1.00 98.12 396 THR A C 1
ATOM 3136 O O . THR A 1 396 ? -14.235 2.669 -1.873 1.00 98.12 396 THR A O 1
ATOM 3139 N N . HIS A 1 397 ? -14.065 3.051 -4.072 1.00 96.56 397 HIS A N 1
ATOM 3140 C CA . HIS A 1 397 ? -15.028 4.145 -4.053 1.00 96.56 397 HIS A CA 1
ATOM 3141 C C . HIS A 1 397 ? -16.450 3.676 -3.713 1.00 96.56 397 HIS A C 1
ATOM 3143 O O . HIS A 1 397 ? -17.127 4.311 -2.900 1.00 96.56 397 HIS A O 1
ATOM 3149 N N . ARG A 1 398 ? -16.888 2.535 -4.261 1.00 97.69 398 ARG A N 1
ATOM 3150 C CA . ARG A 1 398 ? -18.170 1.912 -3.906 1.00 97.69 398 ARG A CA 1
ATOM 3151 C C . ARG A 1 398 ? -18.257 1.636 -2.404 1.00 97.69 398 ARG A C 1
ATOM 3153 O O . ARG A 1 398 ? -19.225 2.048 -1.771 1.00 97.69 398 ARG A O 1
ATOM 3160 N N . ILE A 1 399 ? -17.228 1.023 -1.815 1.00 97.50 399 ILE A N 1
ATOM 3161 C CA . ILE A 1 399 ? -17.206 0.728 -0.376 1.00 97.50 399 ILE A CA 1
ATOM 3162 C C . ILE A 1 399 ? -17.175 2.021 0.454 1.00 97.50 399 ILE A C 1
ATOM 3164 O O . ILE A 1 399 ? -17.869 2.117 1.462 1.00 97.50 399 ILE A O 1
ATOM 3168 N N . ARG A 1 400 ? -16.444 3.056 0.025 1.00 95.75 400 ARG A N 1
ATOM 3169 C CA . ARG A 1 400 ? -16.449 4.366 0.705 1.00 95.75 400 ARG A CA 1
ATOM 3170 C C . ARG A 1 400 ? -17.829 5.025 0.706 1.00 95.75 400 ARG A C 1
ATOM 3172 O O . ARG A 1 400 ? -18.196 5.632 1.710 1.00 95.75 400 ARG A O 1
ATOM 3179 N N . LYS A 1 401 ? -18.607 4.889 -0.376 1.00 95.44 401 LYS A N 1
ATOM 3180 C CA . LYS A 1 401 ? -20.011 5.336 -0.417 1.00 95.44 401 LYS A CA 1
ATOM 3181 C C . LYS A 1 401 ? -20.871 4.569 0.590 1.00 95.44 401 LYS A C 1
ATOM 3183 O O . LYS A 1 401 ? -21.649 5.197 1.300 1.00 95.44 401 LYS A O 1
ATOM 3188 N N . GLU A 1 402 ? -20.703 3.250 0.696 1.00 95.94 402 GLU A N 1
ATOM 3189 C CA . GLU A 1 402 ? -21.406 2.440 1.704 1.00 95.94 402 GLU A CA 1
ATOM 3190 C C . GLU A 1 402 ? -21.054 2.869 3.134 1.00 95.94 402 GLU A C 1
ATOM 3192 O O . GLU A 1 402 ? -21.948 3.043 3.957 1.00 95.94 402 GLU A O 1
ATOM 3197 N N . LEU A 1 403 ? -19.771 3.103 3.425 1.00 95.19 403 LEU A N 1
ATOM 3198 C CA . LEU A 1 403 ? -19.321 3.592 4.734 1.00 95.19 403 LEU A CA 1
ATOM 3199 C C . LEU A 1 403 ? -19.937 4.951 5.081 1.00 95.19 403 LEU A C 1
ATOM 3201 O O . LEU A 1 403 ? -20.409 5.142 6.197 1.00 95.19 403 LEU A O 1
ATOM 3205 N N . ALA A 1 404 ? -20.006 5.869 4.114 1.00 92.50 404 ALA A N 1
ATOM 3206 C CA . ALA A 1 404 ? -20.642 7.170 4.304 1.00 92.50 404 ALA A CA 1
ATOM 3207 C C . ALA A 1 404 ? -22.141 7.063 4.626 1.00 92.5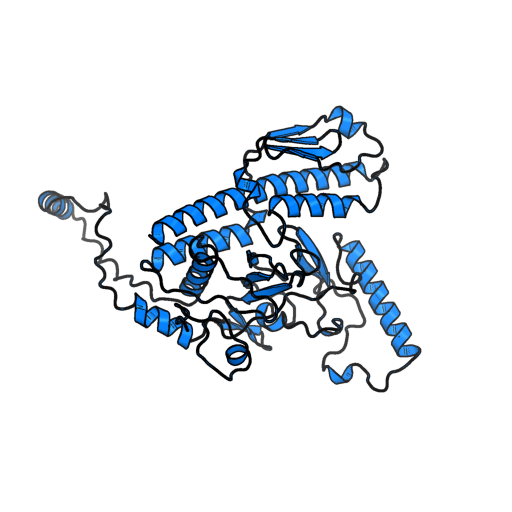0 404 ALA A C 1
ATOM 3209 O O . ALA A 1 404 ? -22.676 7.931 5.310 1.00 92.50 404 ALA A O 1
ATOM 3210 N N . MET A 1 405 ? -22.824 6.032 4.116 1.00 91.94 405 MET A N 1
ATOM 3211 C CA . MET A 1 405 ? -24.223 5.751 4.450 1.00 91.94 405 MET A CA 1
ATOM 3212 C C . MET A 1 405 ? -24.354 5.142 5.847 1.00 91.94 405 MET A C 1
ATOM 3214 O O . MET A 1 405 ? -25.253 5.536 6.570 1.00 91.94 405 MET A O 1
ATOM 3218 N N . LEU A 1 406 ? -23.444 4.242 6.241 1.00 89.44 406 LEU A N 1
ATOM 3219 C CA . LEU A 1 406 ? -23.411 3.635 7.582 1.00 89.44 406 LEU A CA 1
ATOM 3220 C C . LEU A 1 406 ? -23.028 4.619 8.699 1.00 89.44 406 LEU A C 1
ATOM 3222 O O . LEU A 1 406 ? -23.237 4.330 9.875 1.00 89.44 406 LEU A O 1
ATOM 3226 N N . ALA A 1 407 ? -22.374 5.725 8.347 1.00 84.38 407 ALA A N 1
ATOM 3227 C CA . ALA A 1 407 ? -21.967 6.769 9.281 1.00 84.38 407 ALA A CA 1
ATOM 3228 C C . ALA A 1 407 ? -23.082 7.786 9.591 1.00 84.38 407 ALA A C 1
ATOM 3230 O O . ALA A 1 407 ? -22.936 8.549 10.545 1.00 84.38 407 ALA A O 1
ATOM 3231 N N . ARG A 1 408 ? -24.132 7.833 8.761 1.00 76.62 408 ARG A N 1
ATOM 3232 C CA . ARG A 1 408 ? -25.319 8.683 8.935 1.00 76.62 408 ARG A CA 1
ATOM 3233 C C . ARG A 1 408 ? -26.356 7.953 9.767 1.00 76.62 408 ARG A C 1
ATOM 3235 O O . ARG A 1 408 ? -27.049 8.658 10.531 1.00 76.62 408 ARG A O 1
#

pLDDT: mean 81.36, std 17.76, range [31.42, 98.75]

Foldseek 3Di:
DDDQFFFFQDDPCLCVVNDQRHQFSDKDWFDECVVVPQFKAQDPVSNQVSVLVVLVVVVVCCVVDVDPPDLVVVVDDDDSHDDPLQWDWELEAQLDIIIGRQDCSPDPDRDPCCQAQNSSQPRFWKKWKFKALADPFFTAIAMARHGYYQCRHHPRIGIMIGIQWTADNVRDIDGRGGPNSQVVLCVVPVPDDLPPPPDDDDPPDPPDPVVVVVCVVVVDDDPDPPPSPPVRRDSLLVQLLQQLQCLAPVQGHDDDHDDDRGGGRHDAPDSNLSSVLSVVRSCLRHCLLPDDFAPWDKFFPVVCLVPDFFWAFDFDDDLPQQWTDGTPGIIIGDQHNQQFVCDRRPGGSLVRLSVSSNVVRVPDGQGDDPRSVVVVVVVVVSNRSNRSSSVSSVVSVVSNVVSNVSRD

Radius of gyration: 25.58 Å; chains: 1; bounding box: 92×57×66 Å